Protein AF-A0A8T4TYU9-F1 (afdb_monomer)

Foldseek 3Di:
DVVVVVVVVVVVVVVVVVVVVVVCVVCVVVVVVVVVVVVVVVVVPPDPPPQFWAFEKEFEAPADFQWKKFKDFPNDTQFIWTQDPRMTCVVVNTTGDPPDDDDPQQQTWIWIDTPNDTFDIDGDDINDHDYDYTYPPPDDPDPDEDPLDPPDQLVVYCRNNPDHQDPQCPLVDGPVQALARDHLVLQLVQEAQAPSVFKFKDWQNHRDDDRDDAAKIWIFIDGNNHTFKIFIFTSPDPHGHYSNQWHKYWDHPPDQKKKIFIDDCLVGGPKMKGKIFDNDLPFFKKKKAQDDDDDLVQQDLLQPDPRIDIDGQPQDDDPQWGWHDPRGIIMIIRGSGTIMMTRDPVSVVVNVVVVVVVVVVVVVVVVVVVVVVVVPPPDDDDDDDDDDQPDQDDPPPPPAHRPRDPVNPDDDDDDDDDDDDDDDDD

Nearest PDB structures (foldseek):
  7umg-assembly1_D  TM=4.754E-01  e=5.111E-01  Homo sapiens
  8j6v-assembly10_K  TM=7.092E-01  e=6.144E+00  Saccharomyces cerevisiae
  8j6v-assembly2_B  TM=7.247E-01  e=6.879E+00  Saccharomyces cerevisiae
  7czp-assembly1_J  TM=2.766E-01  e=3.694E+00  Homo sapiens

Solvent-accessible surface area (backbone atoms only — not comparable to full-atom values): 24854 Å² total; per-residue (Å²): 119,74,71,60,56,55,55,54,53,54,52,54,58,51,52,52,53,53,54,52,52,53,50,48,67,64,45,47,62,57,52,51,50,51,52,50,52,54,53,59,59,64,71,63,75,67,77,70,71,79,79,60,60,26,33,49,28,33,46,46,41,82,62,61,77,62,42,50,39,37,34,28,45,95,90,39,80,49,38,60,18,34,27,53,93,49,25,32,25,75,65,54,65,23,52,42,77,68,76,62,85,85,67,76,53,60,70,41,65,33,40,33,25,45,88,91,37,81,59,50,78,45,70,37,58,81,69,40,74,44,81,54,72,45,56,50,69,76,81,65,84,75,79,84,70,79,82,69,62,77,82,62,67,53,73,82,24,55,86,41,45,44,75,52,80,50,46,72,52,70,84,83,54,42,49,90,76,34,48,56,41,40,30,74,66,50,30,47,68,52,32,41,71,62,66,60,91,39,62,45,59,25,52,72,82,35,69,70,90,66,72,79,67,70,43,78,36,46,39,36,36,24,49,78,89,39,69,39,38,37,34,51,38,52,50,76,45,97,63,60,50,51,52,52,54,34,32,41,40,44,47,50,96,84,55,74,54,20,27,34,37,49,45,58,47,57,92,64,28,88,38,31,30,40,40,28,52,46,63,47,80,82,40,57,34,34,28,35,31,66,46,94,76,96,53,76,83,79,55,47,91,65,35,74,40,90,66,34,44,74,41,59,26,79,60,53,72,56,90,74,32,34,24,33,65,69,79,56,30,37,39,40,33,58,33,54,32,40,33,39,31,56,36,49,65,70,46,47,56,51,39,55,49,54,52,54,57,47,53,56,49,53,56,50,52,56,58,51,56,56,56,56,59,70,72,65,80,83,72,93,70,93,73,77,83,78,75,69,53,82,76,83,50,54,90,79,76,80,86,36,43,23,89,70,24,79,82,58,67,78,83,78,89,73,82,89,79,90,80,89,80,90,80,91,79,137

pLDDT: mean 81.59, std 15.89, range [39.69, 98.69]

Sequence (426 aa):
MRKEKTIKMRKINCISRIIRREMINKMMPVVILGIILMSLISTLAAAVPSLDFNQFFGEVKGIDEGTKIIIKGEDKVLGESAVKGGKYGYYPILNIPGESAEGARKGETLTFYANDKQIVLATFNPGEATKLDLVLAAAAPVPYCGDNDCNEDPCSCKTDCGACPTDTDDDGILDVDDNILFIKEKVAEKTKNFEKENIKIKIDNNEKLENNYEGKKEIRIQENEKPIIKFDFDFDKEQKLDLGQINVEKQSSLEQTGYIVVRGIESQANSKTIYLDKLNKESKSVCIKDAPVDSISQMSEKCNGESEIFLNCDGTKKESYVCNDLGSQFEVSGLKNSAAKEVTQEQEKVIEKEQSEQEDKQNKEVMQEEGDTAAQQDLGKSATPKYLCEDGIDNDDDLLIDSSDPGCTNRLKTGDAAIGEDVLME

Mean predicted aligned error: 18.46 Å

Structure (mmCIF, N/CA/C/O backbone):
data_AF-A0A8T4TYU9-F1
#
_entry.id   AF-A0A8T4TYU9-F1
#
loop_
_atom_site.group_PDB
_atom_site.id
_atom_site.type_symbol
_atom_site.label_atom_id
_atom_site.label_alt_id
_atom_site.label_comp_id
_atom_site.label_asym_id
_atom_site.label_entity_id
_atom_site.label_seq_id
_atom_site.pdbx_PDB_ins_code
_atom_site.Cartn_x
_atom_site.Cartn_y
_atom_site.Cartn_z
_atom_site.occupancy
_atom_site.B_iso_or_equiv
_atom_site.auth_seq_id
_atom_site.auth_comp_id
_atom_site.auth_asym_id
_atom_site.auth_atom_id
_atom_site.pdbx_PDB_model_num
ATOM 1 N N . MET A 1 1 ? 42.060 88.298 -77.719 1.00 57.00 1 MET A N 1
ATOM 2 C CA . MET A 1 1 ? 41.745 87.267 -76.698 1.00 57.00 1 MET A CA 1
ATOM 3 C C . MET A 1 1 ? 40.432 86.488 -76.896 1.00 57.00 1 MET A C 1
ATOM 5 O O . MET A 1 1 ? 40.454 85.285 -76.671 1.00 57.00 1 MET A O 1
ATOM 9 N N . ARG A 1 2 ? 39.292 87.069 -77.330 1.00 54.03 2 ARG A N 1
ATOM 10 C CA . ARG A 1 2 ? 38.050 86.272 -77.546 1.00 54.03 2 ARG A CA 1
ATOM 11 C C . ARG A 1 2 ? 38.073 85.354 -78.785 1.00 54.03 2 ARG A C 1
ATOM 13 O O . ARG A 1 2 ? 37.607 84.228 -78.678 1.00 54.03 2 ARG A O 1
ATOM 20 N N . LYS A 1 3 ? 38.668 85.772 -79.914 1.00 56.50 3 LYS A N 1
ATOM 21 C CA . LYS A 1 3 ? 38.752 84.947 -81.146 1.00 56.50 3 LYS A CA 1
ATOM 22 C C . LYS A 1 3 ? 39.671 83.716 -81.020 1.00 56.50 3 LYS A C 1
ATOM 24 O O . LYS A 1 3 ? 39.402 82.687 -81.628 1.00 56.50 3 LYS A O 1
ATOM 29 N N . GLU A 1 4 ? 40.710 83.781 -80.189 1.00 58.38 4 GLU A N 1
ATOM 30 C CA . GLU A 1 4 ? 41.643 82.661 -79.977 1.00 58.38 4 GLU A CA 1
ATOM 31 C C . GLU A 1 4 ? 41.019 81.490 -79.209 1.00 58.38 4 GLU A C 1
ATOM 33 O O . GLU A 1 4 ? 41.256 80.325 -79.540 1.00 58.38 4 GLU A O 1
ATOM 38 N N . LYS A 1 5 ? 40.159 81.779 -78.222 1.00 63.84 5 LYS A N 1
ATOM 39 C CA . LYS A 1 5 ? 39.460 80.733 -77.459 1.00 63.84 5 LYS A CA 1
ATOM 40 C C . LYS A 1 5 ? 38.486 79.944 -78.336 1.00 63.84 5 LYS A C 1
ATOM 42 O O . LYS A 1 5 ? 38.386 78.728 -78.190 1.00 63.84 5 LYS A O 1
ATOM 47 N N . THR A 1 6 ? 37.823 80.595 -79.290 1.00 67.75 6 THR A N 1
ATOM 48 C CA . THR A 1 6 ? 36.856 79.933 -80.181 1.00 67.75 6 THR A CA 1
ATOM 49 C C . THR A 1 6 ? 37.536 78.989 -81.177 1.00 67.75 6 THR A C 1
ATOM 51 O O . THR A 1 6 ? 37.000 77.925 -81.482 1.00 67.75 6 THR A O 1
ATOM 54 N N . ILE A 1 7 ? 38.744 79.328 -81.643 1.00 68.19 7 ILE A N 1
ATOM 55 C CA . ILE A 1 7 ? 39.525 78.476 -82.556 1.00 68.19 7 ILE A CA 1
ATOM 56 C C . ILE A 1 7 ? 40.080 77.248 -81.819 1.00 68.19 7 ILE A C 1
ATOM 58 O O . ILE A 1 7 ? 40.004 76.137 -82.349 1.00 68.19 7 ILE A O 1
ATOM 62 N N . LYS A 1 8 ? 40.555 77.404 -80.573 1.00 70.38 8 LYS A N 1
ATOM 63 C CA . LYS A 1 8 ? 40.984 76.263 -79.740 1.00 70.38 8 LYS A CA 1
ATOM 64 C C . LYS A 1 8 ? 39.837 75.285 -79.464 1.00 70.38 8 LYS A C 1
ATOM 66 O O . LYS A 1 8 ? 40.025 74.081 -79.608 1.00 70.38 8 LYS A O 1
ATOM 71 N N . MET A 1 9 ? 38.638 75.784 -79.161 1.00 69.62 9 MET A N 1
ATOM 72 C CA . MET A 1 9 ? 37.483 74.925 -78.865 1.00 69.62 9 MET A CA 1
ATOM 73 C C . MET A 1 9 ? 36.987 74.144 -80.095 1.00 69.62 9 MET A C 1
ATOM 75 O O . MET A 1 9 ? 36.633 72.971 -79.987 1.00 69.62 9 MET A O 1
ATOM 79 N N . ARG A 1 10 ? 37.036 74.746 -81.293 1.00 71.88 10 ARG A N 1
ATOM 80 C CA . ARG A 1 10 ? 36.692 74.042 -82.543 1.00 71.88 10 ARG A CA 1
ATOM 81 C C . ARG A 1 10 ? 37.707 72.953 -82.906 1.00 71.88 10 ARG A C 1
ATOM 83 O O . ARG A 1 10 ? 37.299 71.902 -83.393 1.00 71.88 10 ARG A O 1
ATOM 90 N N . LYS A 1 11 ? 39.001 73.157 -82.623 1.00 72.12 11 LYS A N 1
ATOM 91 C CA . LYS A 1 11 ? 40.036 72.130 -82.841 1.00 72.12 11 LYS A CA 1
ATOM 92 C C . LYS A 1 11 ? 39.869 70.927 -81.907 1.00 72.12 11 LYS A C 1
ATOM 94 O O . LYS A 1 11 ? 39.950 69.800 -82.380 1.00 72.12 11 LYS A O 1
ATOM 99 N N . ILE A 1 12 ? 39.548 71.149 -80.631 1.00 73.69 12 ILE A N 1
ATOM 100 C CA . ILE A 1 12 ? 39.320 70.060 -79.662 1.00 73.69 12 ILE A CA 1
ATOM 101 C C . ILE A 1 12 ? 38.096 69.219 -80.054 1.00 73.69 12 ILE A C 1
ATOM 103 O O . ILE A 1 12 ? 38.172 67.991 -80.071 1.00 73.69 12 ILE A O 1
ATOM 107 N N . ASN A 1 13 ? 37.000 69.859 -80.473 1.00 72.75 13 ASN A N 1
ATOM 108 C CA . ASN A 1 13 ? 35.804 69.137 -80.919 1.00 72.75 13 ASN A CA 1
ATOM 109 C C . ASN A 1 13 ? 36.021 68.359 -82.228 1.00 72.75 13 ASN A C 1
ATOM 111 O O . ASN A 1 13 ? 35.408 67.310 -82.424 1.00 72.75 13 ASN A O 1
ATOM 115 N N . CYS A 1 14 ? 36.901 68.836 -83.113 1.00 74.06 14 CYS A N 1
ATOM 116 C CA . CYS A 1 14 ? 37.253 68.115 -84.336 1.00 74.06 14 CYS A CA 1
ATOM 117 C C . CYS A 1 14 ? 38.122 66.882 -84.033 1.00 74.06 14 CYS A C 1
ATOM 119 O O . CYS A 1 14 ? 37.814 65.785 -84.492 1.00 74.06 14 CYS A O 1
ATOM 121 N N . ILE A 1 15 ? 39.140 67.036 -83.177 1.00 75.88 15 ILE A N 1
ATOM 122 C CA . ILE A 1 15 ? 40.028 65.936 -82.765 1.00 75.88 15 ILE A CA 1
ATOM 123 C C . ILE A 1 15 ? 39.246 64.864 -81.995 1.00 75.88 15 ILE A C 1
ATOM 125 O O . ILE A 1 15 ? 39.392 63.678 -82.277 1.00 75.88 15 ILE A O 1
ATOM 129 N N . SER A 1 16 ? 38.333 65.264 -81.105 1.00 76.31 16 SER A N 1
ATOM 130 C CA . SER A 1 16 ? 37.459 64.327 -80.389 1.00 76.31 16 SER A CA 1
ATOM 131 C C . SER A 1 16 ? 36.588 63.499 -81.344 1.00 76.31 16 SER A C 1
ATOM 133 O O . SER A 1 16 ? 36.460 62.290 -81.162 1.00 76.31 16 SER A O 1
ATOM 135 N N . ARG A 1 17 ? 36.044 64.102 -82.413 1.00 75.88 17 ARG A N 1
ATOM 136 C CA . ARG A 1 17 ? 35.239 63.373 -83.411 1.00 75.88 17 ARG A CA 1
ATOM 137 C C . ARG A 1 17 ? 36.060 62.395 -84.252 1.00 75.88 17 ARG A C 1
ATOM 139 O O . ARG A 1 17 ? 35.535 61.342 -84.607 1.00 75.88 17 ARG A O 1
ATOM 146 N N . ILE A 1 18 ? 37.319 62.716 -84.547 1.00 76.69 18 ILE A N 1
ATOM 147 C CA . ILE A 1 18 ? 38.221 61.830 -85.298 1.00 76.69 18 ILE A CA 1
ATOM 148 C C . ILE A 1 18 ? 38.610 60.622 -84.437 1.00 76.69 18 ILE A C 1
ATOM 150 O O . ILE A 1 18 ? 38.427 59.488 -84.874 1.00 76.69 18 ILE A O 1
ATOM 154 N N . ILE A 1 19 ? 39.010 60.850 -83.182 1.00 74.62 19 ILE A N 1
ATOM 155 C CA . ILE A 1 19 ? 39.367 59.772 -82.245 1.00 74.62 19 ILE A CA 1
ATOM 156 C C . ILE A 1 19 ? 38.167 58.847 -81.993 1.00 74.62 19 ILE A C 1
ATOM 158 O O . ILE A 1 19 ? 38.311 57.626 -81.981 1.00 74.62 19 ILE A O 1
ATOM 162 N N . ARG A 1 20 ? 36.953 59.402 -81.860 1.00 75.56 20 ARG A N 1
ATOM 163 C CA . ARG A 1 20 ? 35.745 58.591 -81.643 1.00 75.56 20 ARG A CA 1
ATOM 164 C C . ARG A 1 20 ? 35.414 57.703 -82.843 1.00 75.56 20 ARG A C 1
ATOM 166 O O . ARG A 1 20 ? 34.996 56.570 -82.643 1.00 75.56 20 ARG A O 1
ATOM 173 N N . ARG A 1 21 ? 35.621 58.178 -84.078 1.00 75.62 21 ARG A N 1
ATOM 174 C CA . ARG A 1 21 ? 35.419 57.356 -85.287 1.00 75.62 21 ARG A CA 1
ATOM 175 C C . ARG A 1 21 ? 36.451 56.239 -85.406 1.00 75.62 21 ARG A C 1
ATOM 177 O O . ARG A 1 21 ? 36.092 55.139 -85.809 1.00 75.62 21 ARG A O 1
ATOM 184 N N . GLU A 1 22 ? 37.697 56.492 -85.019 1.00 76.88 22 GLU A N 1
ATOM 185 C CA . GLU A 1 22 ? 38.740 55.467 -85.073 1.00 76.88 22 GLU A CA 1
ATOM 186 C C . GLU A 1 22 ? 38.550 54.389 -83.995 1.00 76.88 22 GLU A C 1
ATOM 188 O O . GLU A 1 22 ? 38.683 53.201 -84.289 1.00 76.88 22 GLU A O 1
ATOM 193 N N . MET A 1 23 ? 38.144 54.774 -82.778 1.00 73.69 23 MET A N 1
ATOM 194 C CA . MET A 1 23 ? 37.796 53.804 -81.732 1.00 73.69 23 MET A CA 1
ATOM 195 C C . MET A 1 23 ? 36.572 52.967 -82.111 1.00 73.69 23 MET A C 1
ATOM 197 O O . MET A 1 23 ? 36.589 51.756 -81.915 1.00 73.69 23 MET A O 1
ATOM 201 N N . ILE A 1 24 ? 35.535 53.577 -82.697 1.00 74.06 24 ILE A N 1
ATOM 202 C CA . ILE A 1 24 ? 34.339 52.842 -83.131 1.00 74.06 24 ILE A CA 1
ATOM 203 C C . ILE A 1 24 ? 34.695 51.845 -84.242 1.00 74.06 24 ILE A C 1
ATOM 205 O O . ILE A 1 24 ? 34.298 50.691 -84.146 1.00 74.06 24 ILE A O 1
ATOM 209 N N . ASN A 1 25 ? 35.512 52.219 -85.231 1.00 76.19 25 ASN A N 1
ATOM 210 C CA . ASN A 1 25 ? 35.911 51.291 -86.296 1.00 76.19 25 ASN A CA 1
ATOM 211 C C . ASN A 1 25 ? 36.827 50.151 -85.813 1.00 76.19 25 ASN A C 1
ATOM 213 O O . ASN A 1 25 ? 36.805 49.078 -86.409 1.00 76.19 25 ASN A O 1
ATOM 217 N N . LYS A 1 26 ? 37.603 50.349 -84.738 1.00 78.56 26 LYS A N 1
ATOM 218 C CA . LYS A 1 26 ? 38.442 49.292 -84.141 1.00 78.56 26 LYS A CA 1
ATOM 219 C C . LYS A 1 26 ? 37.687 48.404 -83.143 1.00 78.56 26 LYS A C 1
ATOM 221 O O . LYS A 1 26 ? 37.992 47.220 -83.058 1.00 78.56 26 LYS A O 1
ATOM 226 N N . MET A 1 27 ? 36.690 48.928 -82.424 1.00 73.25 27 MET A N 1
ATOM 227 C CA . MET A 1 27 ? 35.866 48.133 -81.497 1.00 73.25 27 MET A CA 1
ATOM 228 C C . MET A 1 27 ? 34.7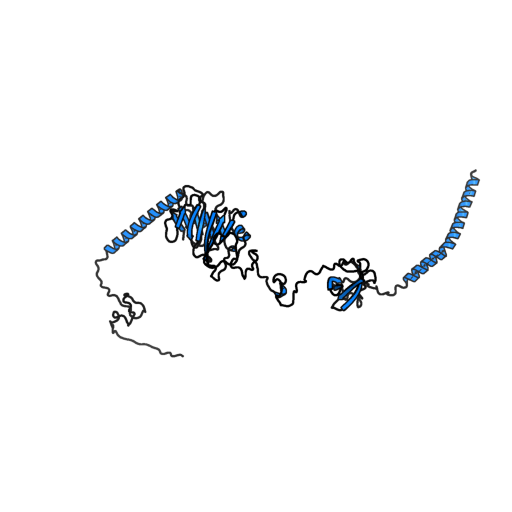12 47.398 -82.181 1.00 73.25 27 MET A C 1
ATOM 230 O O . MET A 1 27 ? 34.332 46.327 -81.717 1.00 73.25 27 MET A O 1
ATOM 234 N N . MET A 1 28 ? 34.152 47.922 -83.276 1.00 77.75 28 MET A N 1
ATOM 235 C CA . MET A 1 28 ? 32.975 47.320 -83.913 1.00 77.75 28 MET A CA 1
ATOM 236 C C . MET A 1 28 ? 33.193 45.868 -84.395 1.00 77.75 28 MET A C 1
ATOM 238 O O . MET A 1 28 ? 32.308 45.056 -84.136 1.00 77.75 28 MET A O 1
ATOM 242 N N . PRO A 1 29 ? 34.341 45.467 -84.986 1.00 79.06 29 PRO A N 1
ATOM 243 C CA . PRO A 1 29 ? 34.569 44.069 -85.355 1.00 79.06 29 PRO A CA 1
ATOM 244 C C . PRO A 1 29 ? 34.645 43.142 -84.135 1.00 79.06 29 PRO A C 1
ATOM 246 O O . PRO A 1 29 ? 34.150 42.024 -84.193 1.00 79.06 29 PRO A O 1
ATOM 249 N N . VAL A 1 30 ? 35.212 43.611 -83.016 1.00 78.81 30 VAL A N 1
ATOM 250 C CA . VAL A 1 30 ? 35.328 42.832 -81.768 1.00 78.81 30 VAL A CA 1
ATOM 251 C C . VAL A 1 30 ? 33.961 42.653 -81.108 1.00 78.81 30 VAL A C 1
ATOM 253 O O . VAL A 1 30 ? 33.628 41.561 -80.657 1.00 78.81 30 VAL A O 1
ATOM 256 N N . VAL A 1 31 ? 33.136 43.702 -81.103 1.00 79.19 31 VAL A N 1
ATOM 257 C CA . VAL A 1 31 ? 31.766 43.640 -80.573 1.00 79.19 31 VAL A CA 1
ATOM 258 C C . VAL A 1 31 ? 30.883 42.750 -81.450 1.00 79.19 31 VAL A C 1
ATOM 260 O O . VAL A 1 31 ? 30.152 41.918 -80.923 1.00 79.19 31 VAL A O 1
ATOM 263 N N . ILE A 1 32 ? 30.983 42.860 -82.778 1.00 82.06 32 ILE A N 1
ATOM 264 C CA . ILE A 1 32 ? 30.234 42.002 -83.708 1.00 82.06 32 ILE A CA 1
ATOM 265 C C . ILE A 1 32 ? 30.681 40.540 -83.577 1.00 82.06 32 ILE A C 1
ATOM 267 O O . ILE A 1 32 ? 29.825 39.663 -83.522 1.00 82.06 32 ILE A O 1
ATOM 271 N N . LEU A 1 33 ? 31.982 40.263 -83.441 1.00 81.31 33 LEU A N 1
ATOM 272 C CA . LEU A 1 33 ? 32.481 38.904 -83.208 1.00 81.31 33 LEU A CA 1
ATOM 273 C C . LEU A 1 33 ? 31.977 38.337 -81.872 1.00 81.31 33 LEU A C 1
ATOM 275 O O . LEU A 1 33 ? 31.586 37.177 -81.819 1.00 81.31 33 LEU A O 1
ATOM 279 N N . GLY A 1 34 ? 31.908 39.158 -80.819 1.00 79.62 34 GLY A N 1
ATOM 280 C CA . GLY A 1 34 ? 31.321 38.769 -79.533 1.00 79.62 34 GLY A CA 1
ATOM 281 C C . GLY A 1 34 ? 29.824 38.452 -79.621 1.00 79.62 34 GLY A C 1
ATOM 282 O O . GLY A 1 34 ? 29.372 37.466 -79.044 1.00 79.62 34 GLY A O 1
ATOM 283 N N . ILE A 1 35 ? 29.055 39.233 -80.387 1.00 77.75 35 ILE A N 1
ATOM 284 C CA . ILE A 1 35 ? 27.617 38.992 -80.604 1.00 77.75 35 ILE A CA 1
ATOM 285 C C . ILE A 1 35 ? 27.392 37.747 -81.477 1.00 77.75 35 ILE A C 1
ATOM 287 O O . ILE A 1 35 ? 26.488 36.958 -81.200 1.00 77.75 35 ILE A O 1
ATOM 291 N N . ILE A 1 36 ? 28.227 37.522 -82.495 1.00 76.69 36 ILE A N 1
ATOM 292 C CA . ILE A 1 36 ? 28.175 36.315 -83.334 1.00 76.69 36 ILE A CA 1
ATOM 293 C C . ILE A 1 36 ? 28.551 35.072 -82.513 1.00 76.69 36 ILE A C 1
ATOM 295 O O . ILE A 1 36 ? 27.875 34.055 -82.614 1.00 76.69 36 ILE A O 1
ATOM 299 N N . LEU A 1 37 ? 29.554 35.157 -81.633 1.00 69.94 37 LEU A N 1
ATOM 300 C CA . LEU A 1 37 ? 29.925 34.055 -80.740 1.00 69.94 37 LEU A CA 1
ATOM 301 C C . LEU A 1 37 ? 28.809 33.746 -79.725 1.00 69.94 37 LEU A C 1
ATOM 303 O O . LEU A 1 37 ? 28.463 32.586 -79.533 1.00 69.94 37 LEU A O 1
ATOM 307 N N . MET A 1 38 ? 28.181 34.771 -79.140 1.00 64.06 38 MET A N 1
ATOM 308 C CA . MET A 1 38 ? 27.026 34.611 -78.241 1.00 64.06 38 MET A CA 1
ATOM 309 C C . MET A 1 38 ? 25.800 34.008 -78.949 1.00 64.06 38 MET A C 1
ATOM 311 O O . MET A 1 38 ? 25.106 33.163 -78.385 1.00 64.06 38 MET A O 1
ATOM 315 N N . SER A 1 39 ? 25.536 34.390 -80.201 1.00 62.22 39 SER A N 1
ATOM 316 C CA . SER A 1 39 ? 24.407 33.844 -80.974 1.00 62.22 39 SER A CA 1
ATOM 317 C C . SER A 1 39 ? 24.671 32.434 -81.522 1.00 62.22 39 SER A C 1
ATOM 319 O O . SER A 1 39 ? 23.740 31.629 -81.583 1.00 62.22 39 SER A O 1
ATOM 321 N N . LEU A 1 40 ? 25.927 32.073 -81.810 1.00 57.50 40 LEU A N 1
ATOM 322 C CA . LEU A 1 40 ? 26.330 30.692 -82.117 1.00 57.50 40 LEU A CA 1
ATOM 323 C C . LEU A 1 40 ? 26.209 29.757 -80.903 1.00 57.50 40 LEU A C 1
ATOM 325 O O . LEU A 1 40 ? 25.847 28.598 -81.071 1.00 57.50 40 LEU A O 1
ATOM 329 N N . ILE A 1 41 ? 26.418 30.253 -79.679 1.00 56.91 41 ILE A N 1
ATOM 330 C CA . ILE A 1 41 ? 26.161 29.471 -78.453 1.00 56.91 41 ILE A CA 1
ATOM 331 C C . ILE A 1 41 ? 24.648 29.269 -78.232 1.00 56.91 41 ILE A C 1
ATOM 333 O O . ILE A 1 41 ? 24.227 28.241 -77.710 1.00 56.91 41 ILE A O 1
ATOM 337 N N . SER A 1 42 ? 23.807 30.199 -78.694 1.00 51.38 42 SER A N 1
ATOM 338 C CA . SER A 1 42 ? 22.352 30.164 -78.467 1.00 51.38 42 SER A CA 1
ATOM 339 C C . SER A 1 42 ? 21.596 29.160 -79.353 1.00 51.38 42 SER A C 1
ATOM 341 O O . SER A 1 42 ? 20.441 28.850 -79.076 1.00 51.38 42 SER A O 1
ATOM 343 N N . THR A 1 43 ? 22.215 28.647 -80.421 1.00 50.00 43 THR A N 1
ATOM 344 C CA . THR A 1 43 ? 21.574 27.715 -81.375 1.00 50.00 43 THR A CA 1
ATOM 345 C C . THR A 1 43 ? 22.005 26.255 -81.202 1.00 50.00 43 THR A C 1
ATOM 347 O O . THR A 1 43 ? 21.501 25.382 -81.901 1.00 50.00 43 THR A O 1
ATOM 350 N N . LEU A 1 44 ? 22.846 25.965 -80.201 1.00 48.06 44 LEU A N 1
ATOM 351 C CA . LEU A 1 44 ? 23.139 24.610 -79.708 1.00 48.06 44 LEU A CA 1
ATOM 352 C C . LEU A 1 44 ? 22.225 24.175 -78.547 1.00 48.06 44 LEU A C 1
ATOM 354 O O . LEU A 1 44 ? 22.444 23.124 -77.958 1.00 48.06 44 LEU A O 1
ATOM 358 N N . ALA A 1 45 ? 21.148 24.914 -78.258 1.00 45.00 45 ALA A N 1
ATOM 359 C CA . ALA A 1 45 ? 20.075 24.472 -77.360 1.00 45.00 45 ALA A CA 1
ATOM 360 C C . ALA A 1 45 ? 19.148 23.422 -78.017 1.00 45.00 45 ALA A C 1
ATOM 362 O O . ALA A 1 45 ? 17.947 23.373 -77.758 1.00 45.00 45 ALA A O 1
ATOM 363 N N . ALA A 1 46 ? 19.694 22.577 -78.893 1.00 45.22 46 ALA A N 1
ATOM 364 C CA . ALA A 1 46 ? 19.070 21.315 -79.244 1.00 45.22 46 ALA A CA 1
ATOM 365 C C . ALA A 1 46 ? 19.345 20.360 -78.081 1.00 45.22 46 ALA A C 1
ATOM 367 O O . ALA A 1 46 ? 20.446 19.831 -77.988 1.00 45.22 46 ALA A O 1
ATOM 368 N N . ALA A 1 47 ? 18.364 20.237 -77.180 1.00 45.44 47 ALA A N 1
ATOM 369 C CA . ALA A 1 47 ? 18.203 19.169 -76.194 1.00 45.44 47 ALA A CA 1
ATOM 370 C C . ALA A 1 47 ? 19.512 18.459 -75.804 1.00 45.44 47 ALA A C 1
ATOM 372 O O . ALA A 1 47 ? 19.702 17.283 -76.106 1.00 45.44 47 ALA A O 1
ATOM 373 N N . VAL A 1 48 ? 20.427 19.167 -75.134 1.00 45.94 48 VAL A N 1
ATOM 374 C CA . VAL A 1 48 ? 21.374 18.453 -74.281 1.00 45.94 48 VAL A CA 1
ATOM 375 C C . VAL A 1 48 ? 20.484 17.937 -73.154 1.00 45.94 48 VAL A C 1
ATOM 377 O O . VAL A 1 48 ? 19.919 18.783 -72.453 1.00 45.94 48 VAL A O 1
ATOM 380 N N . PRO A 1 49 ? 20.234 16.617 -73.031 1.00 54.28 49 PRO A N 1
ATOM 381 C CA . PRO A 1 49 ? 19.485 16.109 -71.891 1.00 54.28 49 PRO A CA 1
ATOM 382 C C . PRO A 1 49 ? 20.147 16.701 -70.652 1.00 54.28 49 PRO A C 1
ATOM 384 O O . PRO A 1 49 ? 21.381 16.685 -70.563 1.00 54.28 49 PRO A O 1
ATOM 387 N N . SER A 1 50 ? 19.360 17.315 -69.764 1.00 53.59 50 SER A N 1
ATOM 388 C CA . SER A 1 50 ? 19.881 17.714 -68.466 1.00 53.59 50 SER A CA 1
ATOM 389 C C . SER A 1 50 ? 20.541 16.467 -67.899 1.00 53.59 50 SER A C 1
ATOM 391 O O . SER A 1 50 ? 19.917 15.418 -67.746 1.00 53.59 50 SER A O 1
ATOM 393 N N . LEU A 1 51 ? 21.862 16.518 -67.758 1.00 56.25 51 LEU A N 1
ATOM 394 C CA . LEU A 1 51 ? 22.576 15.453 -67.091 1.00 56.25 51 LEU A CA 1
ATOM 395 C C . LEU A 1 51 ? 22.192 15.607 -65.626 1.00 56.25 51 LEU A C 1
ATOM 397 O O . LEU A 1 51 ? 22.802 16.390 -64.899 1.00 56.25 51 LEU A O 1
ATOM 401 N N . ASP A 1 52 ? 21.114 14.929 -65.244 1.00 62.38 52 ASP A N 1
ATOM 402 C CA . ASP A 1 52 ? 20.577 14.897 -63.892 1.00 62.38 52 ASP A CA 1
ATOM 403 C C . ASP A 1 52 ? 21.542 14.078 -63.025 1.00 62.38 52 ASP A C 1
ATOM 405 O O . ASP A 1 52 ? 21.320 12.911 -62.698 1.00 62.38 52 ASP A O 1
ATOM 409 N N . PHE A 1 53 ? 22.693 14.676 -62.726 1.00 65.69 53 PHE A N 1
ATOM 410 C CA . PHE A 1 53 ? 23.707 14.083 -61.875 1.00 65.69 53 PHE A CA 1
ATOM 411 C C . PHE A 1 53 ? 23.285 14.251 -60.424 1.00 65.69 53 PHE A C 1
ATOM 413 O O . PHE A 1 53 ? 23.276 15.356 -59.884 1.00 65.69 53 PHE A O 1
ATOM 420 N N . ASN A 1 54 ? 22.966 13.132 -59.786 1.00 72.94 54 ASN A N 1
ATOM 421 C CA . ASN A 1 54 ? 22.749 13.088 -58.352 1.00 72.94 54 ASN A CA 1
ATOM 422 C C . ASN A 1 54 ? 24.073 12.764 -57.678 1.00 72.94 54 ASN A C 1
ATOM 424 O O . ASN A 1 54 ? 24.639 11.688 -57.893 1.00 72.94 54 ASN A O 1
ATOM 428 N N . GLN A 1 55 ? 24.574 13.716 -56.892 1.00 82.25 55 GLN A N 1
ATOM 429 C CA . GLN A 1 55 ? 25.854 13.600 -56.207 1.00 82.25 55 GLN A CA 1
ATOM 430 C C . GLN A 1 55 ? 25.634 13.525 -54.700 1.00 82.25 55 GLN A C 1
ATOM 432 O O . GLN A 1 55 ? 25.076 14.448 -54.112 1.00 82.25 55 GLN A O 1
ATOM 437 N N . PHE A 1 56 ? 26.150 12.471 -54.068 1.00 91.12 56 PHE A N 1
ATOM 438 C CA . PHE A 1 56 ? 26.357 12.447 -52.620 1.00 91.12 56 PHE A CA 1
ATOM 439 C C . PHE A 1 56 ? 27.801 12.805 -52.306 1.00 91.12 56 PHE A C 1
ATOM 441 O O . PHE A 1 56 ? 28.725 12.328 -52.969 1.00 91.12 56 PHE A O 1
ATOM 448 N N . PHE A 1 57 ? 28.004 13.636 -51.291 1.00 94.38 57 PHE A N 1
ATOM 449 C CA . PHE A 1 57 ? 29.334 13.982 -50.801 1.00 94.38 57 PHE A CA 1
ATOM 450 C C . PHE A 1 57 ? 29.282 14.360 -49.322 1.00 94.38 57 PHE A C 1
ATOM 452 O O . PHE A 1 57 ? 28.242 14.761 -48.811 1.00 94.38 57 PHE A O 1
ATOM 459 N N . GLY A 1 58 ? 30.407 14.284 -48.622 1.00 95.00 58 GLY A N 1
ATOM 460 C CA . GLY A 1 58 ? 30.447 14.678 -47.215 1.00 95.00 58 GLY A CA 1
ATOM 461 C C . GLY A 1 58 ? 31.768 14.366 -46.538 1.00 95.00 58 GLY A C 1
ATOM 462 O O . GLY A 1 58 ? 32.723 13.907 -47.174 1.00 95.00 58 GLY A O 1
ATOM 463 N N . GLU A 1 59 ? 31.820 14.649 -45.244 1.00 96.12 59 GLU A N 1
ATOM 464 C CA . GLU A 1 59 ? 32.906 14.252 -44.351 1.00 96.12 59 GLU A CA 1
ATOM 465 C C . GLU A 1 59 ? 32.652 12.849 -43.798 1.00 96.12 59 GLU A C 1
ATOM 467 O O . GLU A 1 59 ? 31.507 12.422 -43.662 1.00 96.12 59 GLU A O 1
ATOM 472 N N . VAL A 1 60 ? 33.722 12.125 -43.476 1.00 94.62 60 VAL A N 1
ATOM 473 C CA . VAL A 1 60 ? 33.641 10.829 -42.801 1.00 94.62 60 VAL A CA 1
ATOM 474 C C . VAL A 1 60 ? 34.389 10.863 -41.471 1.00 94.62 60 VAL A C 1
ATOM 476 O O . VAL A 1 60 ? 35.474 11.439 -41.371 1.00 94.62 60 VAL A O 1
ATOM 479 N N . LYS A 1 61 ? 33.830 10.227 -40.440 1.00 93.31 61 LYS A N 1
ATOM 480 C CA . LYS A 1 61 ? 34.484 10.004 -39.142 1.00 93.31 61 LYS A CA 1
ATOM 481 C C . LYS A 1 61 ? 34.528 8.514 -38.826 1.00 93.31 61 LYS A C 1
ATOM 483 O O . LYS A 1 61 ? 33.537 7.814 -39.010 1.00 93.31 61 LYS A O 1
ATOM 488 N N . GLY A 1 62 ? 35.675 8.045 -38.333 1.00 89.50 62 GLY A N 1
ATOM 489 C CA . GLY A 1 62 ? 35.879 6.633 -37.986 1.00 89.50 62 GLY A CA 1
ATOM 490 C C . GLY A 1 62 ? 36.043 5.697 -39.190 1.00 89.50 62 GLY A C 1
ATOM 491 O O . GLY A 1 62 ? 35.915 4.491 -39.028 1.00 89.50 62 GLY A O 1
ATOM 492 N N . ILE A 1 63 ? 36.304 6.235 -40.386 1.00 92.12 63 ILE A N 1
ATOM 493 C CA . ILE A 1 63 ? 36.555 5.461 -41.608 1.00 92.12 63 ILE A CA 1
ATOM 494 C C . ILE A 1 63 ? 37.956 5.802 -42.113 1.00 92.12 63 ILE A C 1
ATOM 496 O O . ILE A 1 63 ? 38.279 6.981 -42.274 1.00 92.12 63 ILE A O 1
ATOM 500 N N . ASP A 1 64 ? 38.769 4.778 -42.367 1.00 94.44 64 ASP A N 1
ATOM 501 C CA . ASP A 1 64 ? 40.166 4.940 -42.768 1.00 94.44 64 ASP A CA 1
ATOM 502 C C . ASP A 1 64 ? 40.314 5.505 -44.190 1.00 94.44 64 ASP A C 1
ATOM 504 O O . ASP A 1 64 ? 39.490 5.256 -45.078 1.00 94.44 64 ASP A O 1
ATOM 508 N N . GLU A 1 65 ? 41.409 6.235 -44.417 1.00 95.50 65 GLU A N 1
ATOM 509 C CA . GLU A 1 65 ? 41.799 6.753 -45.733 1.00 95.50 65 GLU A CA 1
ATOM 510 C C . GLU A 1 65 ? 41.877 5.617 -46.768 1.00 95.50 65 GLU A C 1
ATOM 512 O O . GLU A 1 65 ? 42.452 4.559 -46.514 1.00 95.50 65 GLU A O 1
ATOM 517 N N . GLY A 1 66 ? 41.308 5.833 -47.955 1.00 94.12 66 GLY A N 1
ATOM 518 C CA . GLY A 1 66 ? 41.265 4.836 -49.027 1.00 94.12 66 GLY A CA 1
ATOM 519 C C . GLY A 1 66 ? 40.125 3.818 -48.922 1.00 94.12 66 GLY A C 1
ATOM 520 O O . GLY A 1 66 ? 39.880 3.109 -49.900 1.00 94.12 66 GLY A O 1
ATOM 521 N N . THR A 1 67 ? 39.384 3.771 -47.808 1.00 95.06 67 THR A N 1
ATOM 522 C CA . THR A 1 67 ? 38.189 2.919 -47.686 1.00 95.06 67 THR A CA 1
ATOM 523 C C . THR A 1 67 ? 37.159 3.290 -48.751 1.00 95.06 67 THR A C 1
ATOM 525 O O . THR A 1 67 ? 36.886 4.472 -48.974 1.00 95.06 67 THR A O 1
ATOM 528 N N . LYS A 1 68 ? 36.564 2.292 -49.412 1.00 95.94 68 LYS A N 1
ATOM 529 C CA . LYS A 1 68 ? 35.483 2.517 -50.376 1.00 95.94 68 LYS A CA 1
ATOM 530 C C . LYS A 1 68 ? 34.148 2.696 -49.656 1.00 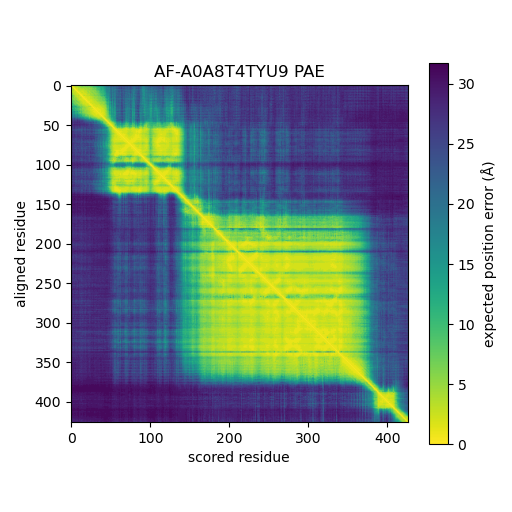95.94 68 LYS A C 1
ATOM 532 O O . LYS A 1 68 ? 33.714 1.806 -48.931 1.00 95.94 68 LYS A O 1
ATOM 537 N N . ILE A 1 69 ? 33.490 3.820 -49.915 1.00 95.19 69 ILE A N 1
ATOM 538 C CA . ILE A 1 69 ? 32.073 4.028 -49.630 1.00 95.19 69 ILE A CA 1
ATOM 539 C C . ILE A 1 69 ? 31.282 3.462 -50.803 1.00 95.19 69 ILE A C 1
ATOM 541 O O . ILE A 1 69 ? 31.453 3.928 -51.930 1.00 95.19 69 ILE A O 1
ATOM 545 N N . ILE A 1 70 ? 30.440 2.466 -50.545 1.00 94.50 70 ILE A N 1
ATOM 546 C CA . ILE A 1 70 ? 29.600 1.798 -51.544 1.00 94.50 70 ILE A CA 1
ATOM 547 C C . ILE A 1 70 ? 28.150 2.202 -51.296 1.00 94.50 70 ILE A C 1
ATOM 549 O O . ILE A 1 70 ? 27.664 2.085 -50.175 1.00 94.50 70 ILE A O 1
ATOM 553 N N . ILE A 1 71 ? 27.451 2.646 -52.336 1.00 93.69 71 ILE A N 1
ATOM 554 C CA . ILE A 1 71 ? 26.014 2.931 -52.277 1.00 93.69 71 ILE A CA 1
ATOM 555 C C . ILE A 1 71 ? 25.264 1.786 -52.944 1.00 93.69 71 ILE A C 1
ATOM 557 O O . ILE A 1 71 ? 25.573 1.438 -54.087 1.00 93.69 71 ILE A O 1
ATOM 561 N N . LYS A 1 72 ? 24.258 1.236 -52.262 1.00 93.50 72 LYS A N 1
ATOM 562 C CA . LYS A 1 72 ? 23.323 0.262 -52.836 1.00 93.50 72 LYS A CA 1
ATOM 563 C C . LYS A 1 72 ? 21.879 0.759 -52.781 1.00 93.50 72 LYS A C 1
ATOM 565 O O . LYS A 1 72 ? 21.499 1.447 -51.836 1.00 93.50 72 LYS A O 1
ATOM 570 N N . GLY A 1 73 ? 21.088 0.372 -53.774 1.00 89.19 73 GLY A N 1
ATOM 571 C CA . GLY A 1 73 ? 19.624 0.430 -53.763 1.00 89.19 73 GLY A CA 1
ATOM 572 C C . GLY A 1 73 ? 19.094 -0.911 -54.263 1.00 89.19 73 GLY A C 1
ATOM 573 O O . GLY A 1 73 ? 19.636 -1.427 -55.239 1.00 89.19 73 GLY A O 1
ATOM 574 N N . GLU A 1 74 ? 18.122 -1.500 -53.558 1.00 87.62 74 GLU A N 1
ATOM 575 C CA . GLU A 1 74 ? 17.604 -2.856 -53.837 1.00 87.62 74 GLU A CA 1
ATOM 576 C C . GLU A 1 74 ? 18.732 -3.892 -54.039 1.00 87.62 74 GLU A C 1
ATOM 578 O O . GLU A 1 74 ? 18.778 -4.616 -55.031 1.00 87.62 74 GLU A O 1
ATOM 583 N N . ASP A 1 75 ? 19.726 -3.879 -53.143 1.00 85.62 75 ASP A N 1
ATOM 584 C CA . ASP A 1 75 ? 20.934 -4.723 -53.178 1.00 85.62 75 ASP A CA 1
ATOM 585 C C . ASP A 1 75 ? 21.876 -4.548 -54.389 1.00 85.62 75 ASP A C 1
ATOM 587 O O . ASP A 1 75 ? 22.972 -5.120 -54.417 1.00 85.62 75 ASP A O 1
ATOM 591 N N . LYS A 1 76 ? 21.540 -3.690 -55.356 1.00 88.94 76 LYS A N 1
ATOM 592 C CA . LYS A 1 76 ? 22.393 -3.353 -56.504 1.00 88.94 76 LYS A CA 1
ATOM 593 C C . LYS A 1 76 ? 23.358 -2.225 -56.146 1.00 88.94 76 LYS A C 1
ATOM 595 O O . LYS A 1 76 ? 22.948 -1.184 -55.641 1.00 88.94 76 LYS A O 1
ATOM 600 N N . VAL A 1 77 ? 24.647 -2.391 -56.454 1.00 92.25 77 VAL A N 1
ATOM 601 C CA . VAL A 1 77 ? 25.649 -1.321 -56.293 1.00 92.25 77 VAL A CA 1
ATOM 602 C C . VAL A 1 77 ? 25.383 -0.218 -57.314 1.00 92.25 77 VAL A C 1
ATOM 604 O O . VAL A 1 77 ? 25.431 -0.454 -58.521 1.00 92.25 77 VAL A O 1
ATOM 607 N N . LEU A 1 78 ? 25.114 0.987 -56.819 1.00 90.56 78 LEU A N 1
ATOM 608 C CA . LEU A 1 78 ? 24.787 2.160 -57.628 1.00 90.56 78 LEU A CA 1
ATOM 609 C C . LEU A 1 78 ? 25.988 3.086 -57.845 1.00 90.56 78 LEU A C 1
ATOM 611 O O . LEU A 1 78 ? 26.031 3.805 -58.838 1.00 90.56 78 LEU A O 1
ATOM 615 N N . GLY A 1 79 ? 26.961 3.071 -56.935 1.00 90.62 79 GLY A N 1
ATOM 616 C CA . GLY A 1 79 ? 28.174 3.875 -57.044 1.00 90.62 79 GLY A CA 1
ATOM 617 C C . GLY A 1 79 ? 29.170 3.585 -55.926 1.00 90.62 79 GLY A C 1
ATOM 618 O O . GLY A 1 79 ? 28.805 3.046 -54.880 1.00 90.62 79 GLY A O 1
ATOM 619 N N . GLU A 1 80 ? 30.429 3.963 -56.146 1.00 94.12 80 GLU A N 1
ATOM 620 C CA . GLU A 1 80 ? 31.489 3.878 -55.141 1.00 94.12 80 GLU A CA 1
ATOM 621 C C . GLU A 1 80 ? 32.390 5.123 -55.134 1.00 94.12 80 GLU A C 1
ATOM 623 O O . GLU A 1 80 ? 32.647 5.732 -56.173 1.00 94.12 80 GLU A O 1
ATOM 628 N N . SER A 1 81 ? 32.878 5.512 -53.955 1.00 94.75 81 SER A N 1
ATOM 629 C CA . SER A 1 81 ? 33.877 6.574 -53.784 1.00 94.75 81 SER A CA 1
ATOM 630 C C . SER A 1 81 ? 34.864 6.187 -52.698 1.00 94.75 81 SER A C 1
ATOM 632 O O . SER A 1 81 ? 34.460 5.789 -51.612 1.00 94.75 81 SER A O 1
ATOM 634 N N . ALA A 1 82 ? 36.159 6.375 -52.944 1.00 94.88 82 ALA A N 1
ATOM 635 C CA . ALA A 1 82 ? 37.162 6.235 -51.895 1.00 94.88 82 ALA A CA 1
ATOM 636 C C . ALA A 1 82 ? 37.112 7.429 -50.927 1.00 94.88 82 ALA A C 1
ATOM 638 O O . ALA A 1 82 ? 36.827 8.559 -51.340 1.00 94.88 82 ALA A O 1
ATOM 639 N N . VAL A 1 83 ? 37.412 7.176 -49.654 1.00 94.69 83 VAL A N 1
ATOM 640 C CA . VAL A 1 83 ? 37.673 8.216 -48.656 1.00 94.69 83 VAL A CA 1
ATOM 641 C C . VAL A 1 83 ? 39.027 8.855 -48.944 1.00 94.69 83 VAL A C 1
ATOM 643 O O . VAL A 1 83 ? 40.032 8.152 -49.068 1.00 94.69 83 VAL A O 1
ATOM 646 N N . LYS A 1 84 ? 39.053 10.186 -49.038 1.00 95.25 84 LYS A N 1
ATOM 647 C CA . LYS A 1 84 ? 40.275 10.971 -49.206 1.00 95.25 84 LYS A CA 1
ATOM 648 C C . LYS A 1 84 ? 40.265 12.236 -48.353 1.00 95.25 84 LYS A C 1
ATOM 650 O O . LYS A 1 84 ? 39.398 13.093 -48.525 1.00 95.25 84 LYS A O 1
ATOM 655 N N . GLY A 1 85 ? 41.235 12.377 -47.456 1.00 94.44 85 GLY A N 1
ATOM 656 C CA . GLY A 1 85 ? 41.337 13.494 -46.516 1.00 94.44 85 GLY A CA 1
ATOM 657 C C . GLY A 1 85 ? 40.116 13.617 -45.602 1.00 94.44 85 GLY A C 1
ATOM 658 O O . GLY A 1 85 ? 39.651 14.731 -45.361 1.00 94.44 85 GLY A O 1
ATOM 659 N N . GLY A 1 86 ? 39.553 12.484 -45.167 1.00 94.06 86 GLY A N 1
ATOM 660 C CA . GLY A 1 86 ? 38.337 12.452 -44.346 1.00 94.06 86 GLY A CA 1
ATOM 661 C C . GLY A 1 86 ? 37.062 12.870 -45.087 1.00 94.06 86 GLY A C 1
ATOM 662 O O . GLY A 1 86 ? 36.098 13.286 -44.453 1.00 94.06 86 GLY A O 1
ATOM 663 N N . LYS A 1 87 ? 37.042 12.794 -46.423 1.00 94.62 87 LYS A N 1
ATOM 664 C CA . LYS A 1 87 ? 35.883 13.135 -47.265 1.00 94.62 87 LYS A CA 1
ATOM 665 C C . LYS A 1 87 ? 35.605 12.056 -48.302 1.00 94.62 87 LYS A C 1
ATOM 667 O O . LYS A 1 87 ? 36.521 11.353 -48.714 1.00 94.62 87 LYS A O 1
ATOM 672 N N . TYR A 1 88 ? 34.368 11.968 -48.779 1.00 94.88 88 TYR A N 1
ATOM 673 C CA . TYR A 1 88 ? 33.967 11.093 -49.889 1.00 94.88 88 TYR A CA 1
ATOM 674 C C . TYR A 1 88 ? 33.075 11.852 -50.884 1.00 94.88 88 TYR A C 1
ATOM 676 O O . TYR A 1 88 ? 32.574 12.937 -50.583 1.00 94.88 88 TYR A O 1
ATOM 684 N N . GLY A 1 89 ? 32.912 11.313 -52.093 1.00 89.69 89 GLY A N 1
ATOM 685 C CA . GLY A 1 89 ? 32.074 11.899 -53.144 1.00 89.69 89 GLY A CA 1
ATOM 686 C C . GLY A 1 89 ? 32.699 13.070 -53.908 1.00 89.69 89 GLY A C 1
ATOM 687 O O . GLY A 1 89 ? 32.063 13.616 -54.810 1.00 89.69 89 GLY A O 1
ATOM 688 N N . TYR A 1 90 ? 33.946 13.439 -53.583 1.00 83.31 90 TYR A N 1
ATOM 689 C CA . TYR A 1 90 ? 34.702 14.505 -54.252 1.00 83.31 90 TYR A CA 1
ATOM 690 C C . TYR A 1 90 ? 35.703 13.987 -55.297 1.00 83.31 90 TYR A C 1
ATOM 692 O O . TYR A 1 90 ? 35.988 14.697 -56.262 1.00 83.31 90 TYR A O 1
ATOM 700 N N . TYR A 1 91 ? 36.276 12.790 -55.106 1.00 78.06 91 TYR A N 1
ATOM 701 C CA . TYR A 1 91 ? 37.276 12.229 -56.022 1.00 78.06 91 TYR A CA 1
ATOM 702 C C . TYR A 1 91 ? 37.425 10.694 -55.873 1.00 78.06 91 TYR A C 1
ATOM 704 O O . TYR A 1 91 ? 38.120 10.249 -54.958 1.00 78.06 91 TYR A O 1
ATOM 712 N N . PRO A 1 92 ? 36.839 9.872 -56.766 1.00 77.69 92 PRO A N 1
ATOM 713 C CA . PRO A 1 92 ? 35.971 10.258 -57.884 1.00 77.69 92 PRO A CA 1
ATOM 714 C C . PRO A 1 92 ? 34.643 10.874 -57.409 1.00 77.69 92 PRO A C 1
ATOM 716 O O . PRO A 1 92 ? 34.226 10.671 -56.270 1.00 77.69 92 PRO A O 1
ATOM 719 N N . ILE A 1 93 ? 33.993 11.657 -58.279 1.00 79.88 93 ILE A N 1
ATOM 720 C CA . ILE A 1 93 ? 32.629 12.146 -58.029 1.00 79.88 93 ILE A CA 1
ATOM 721 C C . ILE A 1 93 ? 31.706 10.931 -57.947 1.00 79.88 93 ILE A C 1
ATOM 723 O O . ILE A 1 93 ? 31.666 10.117 -58.872 1.00 79.88 93 ILE A O 1
ATOM 727 N N . LEU A 1 94 ? 30.969 10.820 -56.845 1.00 82.50 94 LEU A N 1
ATOM 728 C CA . LEU A 1 94 ? 30.023 9.737 -56.621 1.00 82.50 94 LEU A CA 1
ATOM 729 C C . LEU A 1 94 ? 28.716 10.053 -57.339 1.00 82.50 94 LEU A C 1
ATOM 731 O O . LEU A 1 94 ? 27.840 10.721 -56.794 1.00 82.50 94 LEU A O 1
ATOM 735 N N . ASN A 1 95 ? 28.637 9.617 -58.590 1.00 79.44 95 ASN A N 1
ATOM 736 C CA . ASN A 1 95 ? 27.473 9.810 -59.434 1.00 79.44 95 ASN A CA 1
ATOM 737 C C . ASN A 1 95 ? 26.612 8.550 -59.406 1.00 79.44 95 ASN A C 1
ATOM 739 O O . ASN A 1 95 ? 27.078 7.476 -59.790 1.00 79.44 95 ASN A O 1
ATOM 743 N N . ILE A 1 96 ? 25.367 8.687 -58.965 1.00 80.44 96 ILE A N 1
ATOM 744 C CA . ILE A 1 96 ? 24.397 7.601 -59.059 1.00 80.44 96 ILE A CA 1
ATOM 745 C C . ILE A 1 96 ? 23.705 7.738 -60.409 1.00 80.44 96 ILE A C 1
ATOM 747 O O . ILE A 1 96 ? 23.036 8.751 -60.634 1.00 80.44 96 ILE A O 1
ATOM 751 N N . PRO A 1 97 ? 23.834 6.748 -61.310 1.00 74.19 97 PRO A N 1
ATOM 752 C CA . PRO A 1 97 ? 23.129 6.796 -62.575 1.00 74.19 97 PRO A CA 1
ATOM 753 C C . PRO A 1 97 ? 21.629 6.832 -62.280 1.00 74.19 97 PRO A C 1
ATOM 755 O O . PRO A 1 97 ? 21.076 5.889 -61.709 1.00 74.19 97 PRO A O 1
ATOM 758 N N . GLY A 1 98 ? 20.979 7.937 -62.650 1.00 67.12 98 GLY A N 1
ATOM 759 C CA . GLY A 1 98 ? 19.533 7.971 -62.795 1.00 67.12 98 GLY A CA 1
ATOM 760 C C . GLY A 1 98 ? 19.193 7.048 -63.954 1.00 67.12 98 GLY A C 1
ATOM 761 O O . GLY A 1 98 ? 19.421 7.395 -65.111 1.00 67.12 98 GLY A O 1
ATOM 762 N N . GLU A 1 99 ? 18.760 5.824 -63.666 1.00 60.53 99 GLU A N 1
ATOM 763 C CA . GLU A 1 99 ? 18.287 4.938 -64.722 1.00 60.53 99 GLU A CA 1
ATOM 764 C C . GLU A 1 99 ? 16.982 5.529 -65.274 1.00 60.53 99 GLU A C 1
ATOM 766 O O . GLU A 1 99 ? 15.932 5.416 -64.656 1.00 60.53 99 GLU A O 1
ATOM 771 N N . SER A 1 100 ? 17.080 6.142 -66.458 1.00 50.12 100 SER A N 1
ATOM 772 C CA . SER A 1 100 ? 15.969 6.520 -67.339 1.00 50.12 100 SER A CA 1
ATOM 773 C C . SER A 1 100 ? 15.103 7.715 -66.902 1.00 50.12 100 SER A C 1
ATOM 775 O O . SER A 1 100 ? 14.962 8.046 -65.731 1.00 50.12 100 SER A O 1
ATOM 777 N N . ALA A 1 101 ? 14.563 8.393 -67.917 1.00 50.91 101 ALA A N 1
ATOM 778 C CA . ALA A 1 101 ? 13.849 9.663 -67.875 1.00 50.91 101 ALA A CA 1
ATOM 779 C C . ALA A 1 101 ? 12.815 9.786 -66.736 1.00 50.91 101 ALA A C 1
ATOM 781 O O . ALA A 1 101 ? 12.016 8.883 -66.514 1.00 50.91 101 ALA A O 1
ATOM 782 N N . GLU A 1 102 ? 12.824 10.953 -66.084 1.00 51.91 102 GLU A N 1
ATOM 783 C CA . GLU A 1 102 ? 11.776 11.477 -65.196 1.00 51.91 102 GLU A CA 1
ATOM 784 C C . GLU A 1 102 ? 11.433 10.617 -63.959 1.00 51.91 102 GLU A C 1
ATOM 786 O O . GLU A 1 102 ? 10.405 9.955 -63.875 1.00 51.91 102 GLU A O 1
ATOM 791 N N . GLY A 1 103 ? 12.259 10.729 -62.910 1.00 57.22 103 GLY A N 1
ATOM 792 C CA . GLY A 1 103 ? 11.798 10.525 -61.527 1.00 57.22 103 GLY A CA 1
ATOM 793 C C . GLY A 1 103 ? 11.832 9.101 -60.962 1.00 57.22 103 GLY A C 1
ATOM 794 O O . GLY A 1 103 ? 11.385 8.917 -59.831 1.00 57.22 103 GLY A O 1
ATOM 795 N N . ALA A 1 104 ? 12.407 8.127 -61.673 1.00 60.59 104 ALA A N 1
ATOM 796 C CA . ALA A 1 104 ? 12.323 6.701 -61.332 1.00 60.59 104 ALA A CA 1
ATOM 797 C C . ALA A 1 104 ? 12.854 6.287 -59.941 1.00 60.59 104 ALA A C 1
ATOM 799 O O . ALA A 1 104 ? 12.485 5.222 -59.476 1.00 60.59 104 ALA A O 1
ATOM 800 N N . ARG A 1 105 ? 13.663 7.113 -59.256 1.00 67.06 105 ARG A N 1
ATOM 801 C CA . ARG A 1 105 ? 14.199 6.803 -57.912 1.00 67.06 105 ARG A CA 1
ATOM 802 C C . ARG A 1 105 ? 13.811 7.793 -56.815 1.00 67.06 105 ARG A C 1
ATOM 804 O O . ARG A 1 105 ? 14.366 7.758 -55.718 1.00 67.06 105 ARG A O 1
ATOM 811 N N . LYS A 1 106 ? 12.908 8.742 -57.093 1.00 79.69 106 LYS A N 1
ATOM 812 C CA . LYS A 1 106 ? 12.535 9.757 -56.096 1.00 79.69 106 LYS A CA 1
ATOM 813 C C . LYS A 1 106 ? 11.903 9.084 -54.879 1.00 79.69 106 LYS A C 1
ATOM 815 O O . LYS A 1 106 ? 10.855 8.461 -54.999 1.00 79.69 106 LYS A O 1
ATOM 820 N N . GLY A 1 107 ? 12.508 9.272 -53.710 1.00 79.81 107 GLY A N 1
ATOM 821 C CA . GLY A 1 107 ? 12.029 8.667 -52.469 1.00 79.81 107 GLY A CA 1
ATOM 822 C C . GLY A 1 107 ? 12.606 7.281 -52.173 1.00 79.81 107 GLY A C 1
ATOM 823 O O . GLY A 1 107 ? 12.342 6.757 -51.093 1.00 79.81 107 GLY A O 1
ATOM 824 N N . GLU A 1 108 ? 13.410 6.696 -53.067 1.00 85.06 108 GLU A N 1
ATOM 825 C CA . GLU A 1 108 ? 14.096 5.437 -52.771 1.00 85.06 108 GLU A CA 1
ATOM 826 C C . GLU A 1 108 ? 15.078 5.614 -51.615 1.00 85.06 108 GLU A C 1
ATOM 828 O O . GLU A 1 108 ? 15.750 6.642 -51.486 1.00 85.06 108 GLU A O 1
ATOM 833 N N . THR A 1 109 ? 15.169 4.588 -50.774 1.00 89.19 109 THR A N 1
ATOM 834 C CA . THR A 1 109 ? 16.138 4.558 -49.682 1.00 89.19 109 THR A CA 1
ATOM 835 C C . THR A 1 109 ? 17.425 3.914 -50.174 1.00 89.19 109 THR A C 1
ATOM 837 O O . THR A 1 109 ? 17.446 2.754 -50.578 1.00 89.19 109 THR A O 1
ATOM 840 N N . LEU A 1 110 ? 18.507 4.681 -50.134 1.00 92.12 110 LEU A N 1
ATOM 841 C CA . LEU A 1 110 ? 19.848 4.234 -50.466 1.00 92.12 110 LEU A CA 1
ATOM 842 C C . LEU A 1 110 ? 20.596 3.847 -49.202 1.00 92.12 110 LEU A C 1
ATOM 844 O O . LEU A 1 110 ? 20.545 4.556 -48.197 1.00 92.12 110 LEU A O 1
ATOM 848 N N . THR A 1 111 ? 21.338 2.751 -49.283 1.00 93.12 111 THR A N 1
ATOM 849 C CA . THR A 1 111 ? 22.132 2.237 -48.169 1.00 93.12 111 THR A CA 1
ATOM 850 C C . THR A 1 111 ? 23.613 2.440 -48.451 1.00 93.12 111 THR A C 1
ATOM 852 O O . THR A 1 111 ? 24.120 2.026 -49.496 1.00 93.12 111 THR A O 1
ATOM 855 N N . PHE A 1 112 ? 24.312 3.086 -47.520 1.00 94.50 112 PHE A N 1
ATOM 856 C CA . PHE A 1 112 ? 25.742 3.373 -47.611 1.00 94.50 112 PHE A CA 1
ATOM 857 C C . PHE A 1 112 ? 26.524 2.341 -46.809 1.00 94.50 112 PHE A C 1
ATOM 859 O O . PHE A 1 112 ? 26.190 2.081 -45.656 1.00 94.50 112 PHE A O 1
ATOM 866 N N . TYR A 1 113 ? 27.589 1.802 -47.394 1.00 94.31 113 TYR A N 1
ATOM 867 C CA . TYR A 1 113 ? 28.463 0.814 -46.771 1.00 94.31 113 TYR A CA 1
ATOM 868 C C . TYR A 1 113 ? 29.916 1.288 -46.765 1.00 94.31 113 TYR A C 1
ATOM 870 O O . TYR A 1 113 ? 30.364 1.919 -47.722 1.00 94.31 113 TYR A O 1
ATOM 878 N N . ALA A 1 114 ? 30.669 0.917 -45.731 1.00 94.12 114 ALA A N 1
ATOM 879 C CA . ALA A 1 114 ? 32.131 0.948 -45.715 1.00 94.12 114 ALA A CA 1
ATOM 880 C C . ALA A 1 114 ? 32.653 -0.327 -45.052 1.00 94.12 114 ALA A C 1
ATOM 882 O O . ALA A 1 114 ? 32.119 -0.744 -44.026 1.00 94.12 114 ALA A O 1
ATOM 883 N N . ASN A 1 115 ? 33.695 -0.943 -45.621 1.00 90.94 115 ASN A N 1
ATOM 884 C CA . ASN A 1 115 ? 34.233 -2.227 -45.142 1.00 90.94 115 ASN A CA 1
ATOM 885 C C . ASN A 1 115 ? 33.137 -3.299 -44.975 1.00 90.94 115 ASN A C 1
ATOM 887 O O . ASN A 1 115 ? 33.067 -3.962 -43.943 1.00 90.94 115 ASN A O 1
ATOM 891 N N . ASP A 1 116 ? 32.231 -3.386 -45.956 1.00 88.50 116 ASP A N 1
ATOM 892 C CA . ASP A 1 116 ? 31.064 -4.284 -45.973 1.00 88.50 116 ASP A CA 1
ATOM 893 C C . ASP A 1 116 ? 30.059 -4.100 -44.817 1.00 88.50 116 ASP A C 1
ATOM 895 O O . ASP A 1 116 ? 29.103 -4.863 -44.696 1.00 88.50 116 ASP A O 1
ATOM 899 N N . LYS A 1 117 ? 30.207 -3.048 -44.002 1.00 87.88 117 LYS A N 1
ATOM 900 C CA . LYS A 1 117 ? 29.264 -2.679 -42.939 1.00 87.88 117 LYS A CA 1
ATOM 901 C C . LYS A 1 117 ? 28.367 -1.539 -43.387 1.00 87.88 117 LYS A C 1
ATOM 903 O O . LYS A 1 117 ? 28.852 -0.544 -43.925 1.00 87.88 117 LYS A O 1
ATOM 908 N N . GLN A 1 118 ? 27.069 -1.673 -43.141 1.00 91.81 118 GLN A N 1
ATOM 909 C CA . GLN A 1 118 ? 26.099 -0.604 -43.359 1.00 91.81 118 GLN A CA 1
ATOM 910 C C . GLN A 1 118 ? 26.366 0.556 -42.390 1.00 91.81 118 GLN A C 1
ATOM 912 O O . GLN A 1 118 ? 26.559 0.341 -41.197 1.00 91.81 118 GLN A O 1
ATOM 917 N N . ILE A 1 119 ? 26.378 1.782 -42.913 1.00 90.62 119 ILE A N 1
ATOM 918 C CA . ILE A 1 119 ? 26.612 3.014 -42.153 1.00 90.62 119 ILE A CA 1
ATOM 919 C C . ILE A 1 119 ? 25.304 3.774 -41.939 1.00 90.62 119 ILE A C 1
ATOM 921 O O . ILE A 1 119 ? 24.977 4.133 -40.814 1.00 90.62 119 ILE A O 1
ATOM 925 N N . VAL A 1 120 ? 24.576 4.071 -43.019 1.00 90.69 120 VAL A N 1
ATOM 926 C CA . VAL A 1 120 ? 23.401 4.955 -42.978 1.00 90.69 120 VAL A CA 1
ATOM 927 C C . VAL A 1 120 ? 22.445 4.672 -44.137 1.00 90.69 120 VAL A C 1
ATOM 929 O O . VAL A 1 120 ? 22.865 4.211 -45.203 1.00 90.69 120 VAL A O 1
ATOM 932 N N . LEU A 1 121 ? 21.165 4.973 -43.912 1.00 90.19 121 LEU A N 1
ATOM 933 C CA . LEU A 1 121 ? 20.095 5.003 -44.908 1.00 90.19 121 LEU A CA 1
ATOM 934 C C . LEU A 1 121 ? 19.802 6.465 -45.274 1.00 90.19 121 LEU A C 1
ATOM 936 O O . LEU A 1 121 ? 19.624 7.292 -44.380 1.00 90.19 121 LEU A O 1
ATOM 940 N N . ALA A 1 122 ? 19.740 6.798 -46.563 1.00 87.81 122 ALA A N 1
ATOM 941 C CA . ALA A 1 122 ? 19.388 8.143 -47.022 1.00 87.81 122 ALA A CA 1
ATOM 942 C C . ALA A 1 122 ? 18.385 8.094 -48.175 1.00 87.81 122 ALA A C 1
ATOM 944 O O . ALA A 1 122 ? 18.499 7.268 -49.076 1.00 87.81 122 ALA A O 1
ATOM 945 N N . THR A 1 123 ? 17.413 9.002 -48.165 1.00 86.31 123 THR A N 1
ATOM 946 C CA . THR A 1 123 ? 16.417 9.110 -49.234 1.00 86.31 123 THR A CA 1
ATOM 947 C C . THR A 1 123 ? 16.993 9.836 -50.448 1.00 86.31 123 THR A C 1
ATOM 949 O O . THR A 1 123 ? 17.590 10.906 -50.323 1.00 86.31 123 THR A O 1
ATOM 952 N N . PHE A 1 124 ? 16.791 9.271 -51.635 1.00 83.25 124 PHE A N 1
ATOM 953 C CA . PHE A 1 124 ? 17.237 9.848 -52.895 1.00 83.25 124 PHE A CA 1
ATOM 954 C C . PHE A 1 124 ? 16.279 10.931 -53.405 1.00 83.25 124 PHE A C 1
ATOM 956 O O . PHE A 1 124 ? 15.104 10.667 -53.675 1.00 83.25 124 PHE A O 1
ATOM 963 N N . ASN A 1 125 ? 16.807 12.141 -53.603 1.00 81.12 125 ASN A N 1
ATOM 964 C CA . ASN A 1 125 ? 16.100 13.257 -54.227 1.00 81.12 125 ASN A CA 1
ATOM 965 C C . ASN A 1 125 ? 16.771 13.611 -55.567 1.00 81.12 125 ASN A C 1
ATOM 967 O O . ASN A 1 125 ? 17.905 14.087 -55.559 1.00 81.12 125 ASN A O 1
ATOM 971 N N . PRO A 1 126 ? 16.104 13.372 -56.714 1.00 77.88 126 PRO A N 1
ATOM 972 C CA . PRO A 1 126 ? 16.672 13.649 -58.029 1.00 77.88 126 PRO A CA 1
ATOM 973 C C . PRO A 1 126 ? 16.967 15.140 -58.258 1.00 77.88 126 PRO A C 1
ATOM 975 O O . PRO A 1 126 ? 16.152 15.990 -57.909 1.00 77.88 126 PRO A O 1
ATOM 978 N N . GLY A 1 127 ? 18.077 15.441 -58.935 1.00 76.50 127 GLY A N 1
ATOM 979 C CA . GLY A 1 127 ? 18.494 16.777 -59.362 1.00 76.50 127 GLY A CA 1
ATOM 980 C C . GLY A 1 127 ? 19.291 17.576 -58.327 1.00 76.50 127 GLY A C 1
ATOM 981 O O . GLY A 1 127 ? 19.681 18.705 -58.624 1.00 76.50 127 GLY A O 1
ATOM 982 N N . GLU A 1 128 ? 19.560 17.025 -57.139 1.00 76.81 128 GLU A N 1
ATOM 983 C CA . GLU A 1 128 ? 20.222 17.749 -56.049 1.00 76.81 128 GLU A CA 1
ATOM 984 C C . GLU A 1 128 ? 21.542 17.094 -55.628 1.00 76.81 128 GLU A C 1
ATOM 986 O O . GLU A 1 128 ? 21.667 15.876 -55.486 1.00 76.81 128 GLU A O 1
ATOM 991 N N . ALA A 1 129 ? 22.553 17.931 -55.382 1.00 85.12 129 ALA A N 1
ATOM 992 C CA . ALA A 1 129 ? 23.768 17.493 -54.716 1.00 85.12 129 ALA A CA 1
ATOM 993 C C . ALA A 1 129 ? 23.498 17.446 -53.204 1.00 85.12 129 ALA A C 1
ATOM 995 O O . ALA A 1 129 ? 23.248 18.475 -52.576 1.00 85.12 129 ALA A O 1
ATOM 996 N N . THR A 1 130 ? 23.538 16.251 -52.621 1.00 90.19 130 THR A N 1
ATOM 997 C CA . THR A 1 130 ? 23.203 16.020 -51.214 1.00 90.19 130 THR A CA 1
ATOM 998 C C . THR A 1 130 ? 24.475 15.901 -50.385 1.00 90.19 130 THR A C 1
ATOM 1000 O O . THR A 1 130 ? 25.278 14.983 -50.576 1.00 90.19 130 THR A O 1
ATOM 1003 N N . LYS A 1 131 ? 24.651 16.821 -49.428 1.00 92.69 131 LYS A N 1
ATOM 1004 C CA . LYS A 1 131 ? 25.693 16.688 -48.408 1.00 92.69 131 LYS A CA 1
ATOM 1005 C C . LYS A 1 131 ? 25.231 15.690 -47.339 1.00 92.69 131 LYS A C 1
ATOM 1007 O O . LYS A 1 131 ? 24.235 15.944 -46.670 1.00 92.69 131 LYS A O 1
ATOM 1012 N N . LEU A 1 132 ? 25.970 14.601 -47.148 1.00 93.69 132 LEU A N 1
ATOM 1013 C CA . LEU A 1 132 ? 25.689 13.555 -46.163 1.00 93.69 132 LEU A CA 1
ATOM 1014 C C . LEU A 1 132 ? 26.983 13.187 -45.431 1.00 93.69 132 LEU A C 1
ATOM 1016 O O . LEU A 1 132 ? 27.839 12.516 -45.997 1.00 93.69 132 LEU A O 1
ATOM 1020 N N . ASP A 1 133 ? 27.141 13.628 -44.185 1.00 94.62 133 ASP A N 1
ATOM 1021 C CA . ASP A 1 133 ? 28.318 13.297 -43.377 1.00 94.62 133 ASP A CA 1
ATOM 1022 C C . ASP A 1 133 ? 28.157 11.883 -42.775 1.00 94.62 133 ASP A C 1
ATOM 1024 O O . ASP A 1 133 ? 27.115 11.560 -42.206 1.00 94.62 133 ASP A O 1
ATOM 1028 N N . LEU A 1 134 ? 29.172 11.026 -42.923 1.00 93.12 134 LEU A N 1
ATOM 1029 C CA . LEU A 1 134 ? 29.141 9.620 -42.501 1.00 93.12 134 LEU A CA 1
ATOM 1030 C C . LEU A 1 134 ? 29.928 9.429 -41.205 1.00 93.12 134 LEU A C 1
ATOM 1032 O O . LEU A 1 134 ? 31.064 9.884 -41.071 1.00 93.12 134 LEU A O 1
ATOM 1036 N N . VAL A 1 135 ? 29.361 8.694 -40.257 1.00 89.56 135 VAL A N 1
ATOM 1037 C CA . VAL A 1 135 ? 30.063 8.292 -39.036 1.00 89.56 135 VAL A CA 1
ATOM 1038 C C . VAL A 1 135 ? 29.970 6.782 -38.940 1.00 89.56 135 VAL A C 1
ATOM 1040 O O . VAL A 1 135 ? 28.873 6.247 -38.799 1.00 89.56 135 VAL A O 1
ATOM 1043 N N . LEU A 1 136 ? 31.106 6.088 -39.018 1.00 84.62 136 LEU A N 1
ATOM 1044 C CA . LEU A 1 136 ? 31.141 4.673 -38.668 1.00 84.62 136 LEU A CA 1
ATOM 1045 C C . LEU A 1 136 ? 31.037 4.607 -37.148 1.00 84.62 136 LEU A C 1
ATOM 1047 O O . LEU A 1 136 ? 32.029 4.801 -36.442 1.00 84.62 136 LEU A O 1
ATOM 1051 N N . ALA A 1 137 ? 29.816 4.427 -36.643 1.00 68.12 137 ALA A N 1
ATOM 1052 C CA . ALA A 1 137 ? 29.614 4.138 -35.236 1.00 68.12 137 ALA A CA 1
ATOM 1053 C C . ALA A 1 137 ? 30.494 2.927 -34.902 1.00 68.12 137 ALA A C 1
ATOM 1055 O O . ALA A 1 137 ? 30.404 1.891 -35.569 1.00 68.12 137 ALA A O 1
ATOM 1056 N N . ALA A 1 138 ? 31.395 3.080 -33.924 1.00 58.94 138 ALA A N 1
ATOM 1057 C CA . ALA A 1 138 ? 32.079 1.938 -33.333 1.00 58.94 138 ALA A CA 1
ATOM 1058 C C . ALA A 1 138 ? 30.986 0.922 -33.015 1.00 58.94 138 ALA A C 1
ATOM 1060 O O . ALA A 1 138 ? 30.024 1.312 -32.362 1.00 58.94 138 ALA A O 1
ATOM 1061 N N . ALA A 1 139 ? 31.083 -0.281 -33.588 1.00 48.22 139 ALA A N 1
ATOM 1062 C CA . ALA A 1 139 ? 30.006 -1.259 -33.599 1.00 48.22 139 ALA A CA 1
ATOM 1063 C C . ALA A 1 139 ? 29.414 -1.409 -32.192 1.00 48.22 139 ALA A C 1
ATOM 1065 O O . ALA A 1 139 ? 29.964 -2.120 -31.354 1.00 48.22 139 ALA A O 1
ATOM 1066 N N . ALA A 1 140 ? 28.311 -0.707 -31.938 1.00 53.31 140 ALA A N 1
ATOM 1067 C CA . ALA A 1 140 ? 27.388 -1.120 -30.913 1.00 53.31 140 ALA A CA 1
ATOM 1068 C C . ALA A 1 140 ? 26.819 -2.448 -31.430 1.00 53.31 140 ALA A C 1
ATOM 1070 O O . ALA A 1 140 ? 26.554 -2.539 -32.638 1.00 53.31 140 ALA A O 1
ATOM 1071 N N . PRO A 1 141 ? 26.722 -3.489 -30.588 1.00 49.31 141 PRO A N 1
ATOM 1072 C CA . PRO A 1 141 ? 26.052 -4.721 -30.979 1.00 49.31 141 PRO A CA 1
ATOM 1073 C C . PRO A 1 141 ? 24.695 -4.332 -31.562 1.00 49.31 141 PRO A C 1
ATOM 1075 O O . PRO A 1 141 ? 23.937 -3.591 -30.940 1.00 49.31 141 PRO A O 1
ATOM 1078 N N . VAL A 1 142 ? 24.464 -4.708 -32.819 1.00 50.00 142 VAL A N 1
ATOM 1079 C CA . VAL A 1 142 ? 23.179 -4.476 -33.469 1.00 50.00 142 VAL A CA 1
ATOM 1080 C C . VAL A 1 142 ? 22.245 -5.497 -32.826 1.00 50.00 142 VAL A C 1
ATOM 1082 O O . VAL A 1 142 ? 22.520 -6.687 -32.993 1.00 50.00 142 VAL A O 1
ATOM 1085 N N . PRO A 1 143 ? 21.220 -5.087 -32.061 1.00 51.78 143 PRO A N 1
ATOM 1086 C CA . PRO A 1 143 ? 20.279 -6.042 -31.505 1.00 51.78 143 PRO A CA 1
ATOM 1087 C C . PRO A 1 143 ? 19.563 -6.694 -32.689 1.00 51.78 143 PRO A C 1
ATOM 1089 O O . PRO A 1 143 ? 19.001 -6.002 -33.546 1.00 51.78 143 PRO A O 1
ATOM 1092 N N . TYR A 1 144 ? 19.699 -8.014 -32.804 1.00 57.88 144 TYR A N 1
ATOM 1093 C CA . TYR A 1 144 ? 18.987 -8.799 -33.802 1.00 57.88 144 TYR A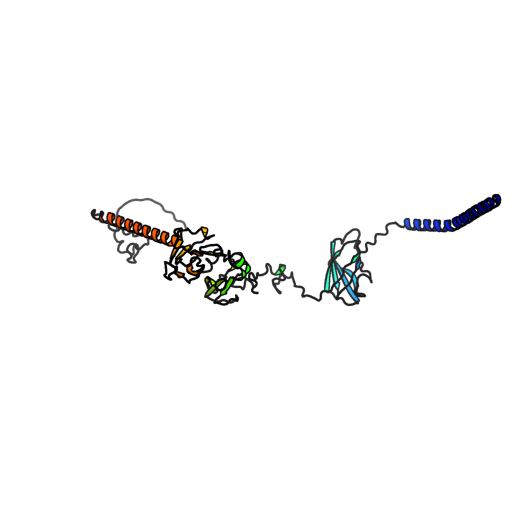 CA 1
ATOM 1094 C C . TYR A 1 144 ? 17.497 -8.693 -33.489 1.00 57.88 144 TYR A C 1
ATOM 1096 O O . TYR A 1 144 ? 17.048 -9.097 -32.426 1.00 57.88 144 TYR A O 1
ATOM 1104 N N . CYS A 1 145 ? 16.760 -8.089 -34.415 1.00 56.06 145 CYS A N 1
ATOM 1105 C CA . CYS A 1 145 ? 15.313 -8.023 -34.389 1.00 56.06 145 CYS A CA 1
ATOM 1106 C C . CYS A 1 145 ? 14.771 -8.466 -35.747 1.00 56.06 145 CYS A C 1
ATOM 1108 O O . CYS A 1 145 ? 15.092 -7.840 -36.760 1.00 56.06 145 CYS A O 1
ATOM 1110 N N . GLY A 1 146 ? 13.945 -9.506 -35.769 1.00 60.62 146 GLY A N 1
ATOM 1111 C CA . GLY A 1 146 ? 13.180 -10.022 -36.902 1.00 60.62 146 GLY A CA 1
ATOM 1112 C C . GLY A 1 146 ? 13.411 -11.502 -37.225 1.00 60.62 146 GLY A C 1
ATOM 1113 O O . GLY A 1 146 ? 13.068 -11.913 -38.336 1.00 60.62 146 GLY A O 1
ATOM 1114 N N . ASP A 1 147 ? 14.033 -12.286 -36.341 1.00 70.50 147 ASP A N 1
ATOM 1115 C CA . ASP A 1 147 ? 14.319 -13.713 -36.563 1.00 70.50 147 ASP A CA 1
ATOM 1116 C C . ASP A 1 147 ? 13.316 -14.669 -35.887 1.00 70.50 147 ASP A C 1
ATOM 1118 O O . ASP A 1 147 ? 13.407 -15.878 -36.107 1.00 70.50 147 ASP A O 1
ATOM 1122 N N . ASN A 1 148 ? 12.309 -14.145 -35.172 1.00 64.75 148 ASN A N 1
ATOM 1123 C CA . ASN A 1 148 ? 11.364 -14.892 -34.328 1.00 64.75 148 ASN A CA 1
ATOM 1124 C C . ASN A 1 148 ? 12.003 -15.684 -33.169 1.00 64.75 148 ASN A C 1
ATOM 1126 O O . ASN A 1 148 ? 11.323 -16.536 -32.590 1.00 64.75 148 ASN A O 1
ATOM 1130 N N . ASP A 1 149 ? 13.257 -15.415 -32.804 1.00 63.97 149 ASP A N 1
ATOM 1131 C CA . ASP A 1 149 ? 13.912 -16.036 -31.654 1.00 63.97 149 ASP A CA 1
ATOM 1132 C C . ASP A 1 149 ? 14.139 -14.991 -30.542 1.00 63.97 149 ASP A C 1
ATOM 1134 O O . ASP A 1 149 ? 14.624 -13.891 -30.773 1.00 63.97 149 ASP A O 1
ATOM 1138 N N . CYS A 1 150 ? 13.804 -15.333 -29.292 1.00 63.28 150 CYS A N 1
ATOM 1139 C CA . CYS A 1 150 ? 14.093 -14.491 -28.118 1.00 63.28 150 CYS A CA 1
ATOM 1140 C C . CYS A 1 150 ? 15.423 -14.880 -27.490 1.00 63.28 150 CYS A C 1
ATOM 1142 O O . CYS A 1 150 ? 15.483 -15.579 -26.477 1.00 63.28 150 CYS A O 1
ATOM 1144 N N . ASN A 1 151 ? 16.499 -14.490 -28.150 1.00 64.00 151 ASN A N 1
ATOM 1145 C CA . ASN A 1 151 ? 17.864 -14.917 -27.863 1.00 64.00 151 ASN A CA 1
ATOM 1146 C C . ASN A 1 151 ? 18.732 -13.804 -27.227 1.00 64.00 151 ASN A C 1
ATOM 1148 O O . ASN A 1 151 ? 19.785 -14.127 -26.677 1.00 64.00 151 ASN A O 1
ATOM 1152 N N . GLU A 1 152 ? 18.269 -12.546 -27.181 1.00 59.75 152 GLU A N 1
ATOM 1153 C CA . GLU A 1 152 ? 18.836 -11.454 -26.363 1.00 59.75 152 GLU A CA 1
ATOM 1154 C C . GLU A 1 152 ? 17.738 -10.686 -25.599 1.00 59.75 152 GLU A C 1
ATOM 1156 O O . GLU A 1 152 ? 16.559 -10.979 -25.783 1.00 59.75 152 GLU A O 1
ATOM 1161 N N . ASP A 1 153 ? 18.140 -9.765 -24.702 1.00 62.75 153 ASP A N 1
ATOM 1162 C CA . ASP A 1 153 ? 17.284 -8.998 -23.774 1.00 62.75 153 ASP A CA 1
ATOM 1163 C C . ASP A 1 153 ? 15.855 -8.809 -24.329 1.00 62.75 153 ASP A C 1
ATOM 1165 O O . ASP A 1 153 ? 15.686 -8.075 -25.314 1.00 62.75 153 ASP A O 1
ATOM 1169 N N . PRO A 1 154 ? 14.836 -9.465 -23.734 1.00 61.47 154 PRO A N 1
ATOM 1170 C CA . PRO A 1 154 ? 13.482 -9.526 -24.285 1.00 61.47 154 PRO A CA 1
ATOM 1171 C C . PRO A 1 154 ? 12.843 -8.140 -24.456 1.00 61.47 154 PRO A C 1
ATOM 1173 O O . PRO A 1 154 ? 11.876 -7.994 -25.205 1.00 61.47 154 PRO A O 1
ATOM 1176 N N . CYS A 1 155 ? 13.400 -7.100 -23.824 1.00 66.44 155 CYS A N 1
ATOM 1177 C CA . CYS A 1 155 ? 12.953 -5.718 -23.958 1.00 66.44 155 CYS A CA 1
ATOM 1178 C C . CYS A 1 155 ? 13.538 -4.974 -25.167 1.00 66.44 155 CYS A C 1
ATOM 1180 O O . CYS A 1 155 ? 12.980 -3.960 -25.597 1.00 66.44 155 CYS A O 1
ATOM 1182 N N . SER A 1 156 ? 14.641 -5.460 -25.736 1.00 66.75 156 SER A N 1
ATOM 1183 C CA . SER A 1 156 ? 15.293 -4.843 -26.895 1.00 66.75 156 SER A CA 1
ATOM 1184 C C . SER A 1 156 ? 14.564 -5.137 -28.209 1.00 66.75 156 SER A C 1
ATOM 1186 O O . SER A 1 156 ? 14.690 -4.357 -29.158 1.00 66.75 156 SER A O 1
ATOM 1188 N N . CYS A 1 157 ? 13.740 -6.196 -28.245 1.00 66.19 157 CYS A N 1
ATOM 1189 C CA . CYS A 1 157 ? 13.082 -6.640 -29.463 1.00 66.19 157 CYS A CA 1
ATOM 1190 C C . CYS A 1 157 ? 11.595 -7.002 -29.344 1.00 66.19 157 CYS A C 1
ATOM 1192 O O . CYS A 1 157 ? 11.182 -8.160 -29.299 1.00 66.19 157 CYS A O 1
ATOM 1194 N N . LYS A 1 158 ? 10.748 -5.973 -29.410 1.00 65.31 158 LYS A N 1
ATOM 1195 C CA . LYS A 1 158 ? 9.284 -6.104 -29.310 1.00 65.31 158 LYS A CA 1
ATOM 1196 C C . LYS A 1 158 ? 8.630 -6.900 -30.451 1.00 65.31 158 LYS A C 1
ATOM 1198 O O . LYS A 1 158 ? 7.504 -7.368 -30.306 1.00 65.31 158 LYS A O 1
ATOM 1203 N N . THR A 1 159 ? 9.295 -7.000 -31.603 1.00 65.88 159 THR A N 1
ATOM 1204 C CA . THR A 1 159 ? 8.739 -7.663 -32.793 1.00 65.88 159 THR A CA 1
ATOM 1205 C C . THR A 1 159 ? 8.796 -9.185 -32.673 1.00 65.88 159 THR A C 1
ATOM 1207 O O . THR A 1 159 ? 7.841 -9.837 -33.086 1.00 65.88 159 THR A O 1
ATOM 1210 N N . ASP A 1 160 ? 9.852 -9.731 -32.062 1.00 68.25 160 ASP A N 1
ATOM 1211 C CA . ASP A 1 160 ? 10.037 -11.182 -31.913 1.00 68.25 160 ASP A CA 1
ATOM 1212 C C . ASP A 1 160 ? 9.562 -11.694 -30.547 1.00 68.25 160 ASP A C 1
ATOM 1214 O O . ASP A 1 160 ? 8.982 -12.774 -30.467 1.00 68.25 160 ASP A O 1
ATOM 1218 N N . CYS A 1 161 ? 9.725 -10.897 -29.480 1.00 66.62 161 CYS A N 1
ATOM 1219 C CA . CYS A 1 161 ? 9.431 -11.323 -28.103 1.00 66.62 161 CYS A CA 1
ATOM 1220 C C . CYS A 1 161 ? 8.052 -10.944 -27.566 1.00 66.62 161 CYS A C 1
ATOM 1222 O O . CYS A 1 161 ? 7.716 -11.263 -26.426 1.00 66.62 161 CYS A O 1
ATOM 1224 N N . GLY A 1 162 ? 7.215 -10.306 -28.384 1.00 71.88 162 GLY A N 1
ATOM 1225 C CA . GLY A 1 162 ? 5.889 -9.870 -27.961 1.00 71.88 162 GLY A CA 1
ATOM 1226 C C . GLY A 1 162 ? 5.943 -8.710 -26.960 1.00 71.88 162 GLY A C 1
ATOM 1227 O O . GLY A 1 162 ? 6.787 -7.818 -27.054 1.00 71.88 162 GLY A O 1
ATOM 1228 N N . ALA A 1 163 ? 4.976 -8.657 -26.038 1.00 70.44 163 ALA A N 1
ATOM 1229 C CA . ALA A 1 163 ? 4.996 -7.658 -24.975 1.00 70.44 163 ALA A CA 1
ATOM 1230 C C . ALA A 1 163 ? 6.149 -7.975 -24.019 1.00 70.44 163 ALA A C 1
ATOM 1232 O O . ALA A 1 163 ? 6.221 -9.089 -23.507 1.00 70.44 163 ALA A O 1
ATOM 1233 N N . CYS A 1 164 ? 7.023 -6.994 -23.786 1.00 68.94 164 CYS A N 1
ATOM 1234 C CA . CYS A 1 164 ? 8.085 -7.118 -22.801 1.00 68.94 164 CYS A CA 1
ATOM 1235 C C . CYS A 1 164 ? 7.477 -7.566 -21.465 1.00 68.94 164 CYS A C 1
ATOM 1237 O O . CYS A 1 164 ? 6.468 -6.969 -21.062 1.00 68.94 164 CYS A O 1
ATOM 1239 N N . PRO A 1 165 ? 8.049 -8.580 -20.793 1.00 71.25 165 PRO A N 1
ATOM 1240 C CA . PRO A 1 165 ? 7.675 -8.848 -19.418 1.00 71.25 165 PRO A CA 1
ATOM 1241 C C . PRO A 1 165 ? 7.880 -7.550 -18.634 1.00 71.25 165 PRO A C 1
ATOM 1243 O O . PRO A 1 165 ? 8.899 -6.873 -18.780 1.00 71.25 165 PRO A O 1
ATOM 1246 N N . THR A 1 166 ? 6.842 -7.138 -17.922 1.00 79.94 166 THR A N 1
ATOM 1247 C CA . THR A 1 166 ? 6.885 -5.938 -17.100 1.00 79.94 166 THR A CA 1
ATOM 1248 C C . THR A 1 166 ? 7.646 -6.266 -15.826 1.00 79.94 166 THR A C 1
ATOM 1250 O O . THR A 1 166 ? 7.515 -7.362 -15.298 1.00 79.94 166 THR A O 1
ATOM 1253 N N . ASP A 1 167 ? 8.483 -5.342 -15.385 1.00 78.19 167 ASP A N 1
ATOM 1254 C CA . ASP A 1 167 ? 8.947 -5.240 -14.006 1.00 78.19 167 ASP A CA 1
ATOM 1255 C C . ASP A 1 167 ? 8.137 -4.064 -13.464 1.00 78.19 167 ASP A C 1
ATOM 1257 O O . ASP A 1 167 ? 8.396 -2.909 -13.806 1.00 78.19 167 ASP A O 1
ATOM 1261 N N . THR A 1 168 ? 6.992 -4.360 -12.846 1.00 80.69 168 THR A N 1
ATOM 1262 C CA . THR A 1 168 ? 6.043 -3.317 -12.455 1.00 80.69 168 THR A CA 1
ATOM 1263 C C . THR A 1 168 ? 6.629 -2.475 -11.332 1.00 80.69 168 THR A C 1
ATOM 1265 O O . THR A 1 168 ? 6.336 -1.279 -11.304 1.00 80.69 168 THR A O 1
ATOM 1268 N N . ASP A 1 169 ? 7.431 -3.060 -10.442 1.00 73.56 169 ASP A N 1
ATOM 1269 C CA . ASP A 1 169 ? 7.910 -2.418 -9.220 1.00 73.56 169 ASP A CA 1
ATOM 1270 C C . ASP A 1 169 ? 9.350 -1.884 -9.275 1.00 73.56 169 ASP A C 1
ATOM 1272 O O . ASP A 1 169 ? 9.773 -1.201 -8.332 1.00 73.56 169 ASP A O 1
ATOM 1276 N N . ASP A 1 170 ? 10.018 -2.077 -10.417 1.00 73.44 170 ASP A N 1
ATOM 1277 C CA . ASP A 1 170 ? 11.391 -1.676 -10.733 1.00 73.44 170 ASP A CA 1
ATOM 1278 C C . ASP A 1 170 ? 12.412 -2.218 -9.707 1.00 73.44 170 ASP A C 1
ATOM 1280 O O . ASP A 1 170 ? 13.449 -1.586 -9.447 1.00 73.44 170 ASP A O 1
ATOM 1284 N N . ASP A 1 171 ? 12.144 -3.374 -9.088 1.00 75.56 171 ASP A N 1
ATOM 1285 C CA . ASP A 1 171 ? 13.080 -4.027 -8.165 1.00 75.56 171 ASP A CA 1
ATOM 1286 C C . ASP A 1 171 ? 14.191 -4.821 -8.885 1.00 75.56 171 ASP A C 1
ATOM 1288 O O . ASP A 1 171 ? 15.186 -5.229 -8.266 1.00 75.56 171 ASP A O 1
ATOM 1292 N N . GLY A 1 172 ? 14.089 -4.930 -10.214 1.00 79.19 172 GLY A N 1
ATOM 1293 C CA . GLY A 1 172 ? 15.025 -5.621 -11.091 1.00 79.19 172 GLY A CA 1
ATOM 1294 C C . GLY A 1 172 ? 14.620 -7.057 -11.418 1.00 79.19 172 GLY A C 1
ATOM 1295 O O . GLY A 1 172 ? 15.428 -7.775 -12.024 1.00 79.19 172 GLY A O 1
ATOM 1296 N N . ILE A 1 173 ? 13.423 -7.492 -11.022 1.00 77.50 173 ILE A N 1
ATOM 1297 C CA . ILE A 1 173 ? 12.864 -8.813 -11.304 1.00 77.50 173 ILE A CA 1
ATOM 1298 C C . ILE A 1 173 ? 11.539 -8.660 -12.046 1.00 77.50 173 ILE A C 1
ATOM 1300 O O . ILE A 1 173 ? 10.717 -7.793 -11.797 1.00 77.50 173 ILE A O 1
ATOM 1304 N N . LEU A 1 174 ? 11.343 -9.517 -13.043 1.00 81.38 174 LEU A N 1
ATOM 1305 C CA . LEU A 1 174 ? 10.162 -9.446 -13.890 1.00 81.38 174 LEU A CA 1
ATOM 1306 C C . LEU A 1 174 ? 8.926 -9.926 -13.126 1.00 81.38 174 LEU A C 1
ATOM 1308 O O . LEU A 1 174 ? 8.974 -10.966 -12.474 1.00 81.38 174 LEU A O 1
ATOM 1312 N N . ASP A 1 175 ? 7.782 -9.282 -13.349 1.00 81.62 175 ASP A N 1
ATOM 1313 C CA . ASP A 1 175 ? 6.477 -9.599 -12.753 1.00 81.62 175 ASP A CA 1
ATOM 1314 C C . ASP A 1 175 ? 6.066 -11.062 -12.916 1.00 81.62 175 ASP A C 1
ATOM 1316 O O . ASP A 1 175 ? 5.184 -11.531 -12.208 1.00 81.62 175 ASP A O 1
ATOM 1320 N N . VAL A 1 176 ? 6.610 -11.786 -13.898 1.00 81.88 176 VAL A N 1
ATOM 1321 C CA . VAL A 1 176 ? 6.339 -13.219 -14.090 1.00 81.88 176 VAL A CA 1
ATOM 1322 C C . VAL A 1 176 ? 7.001 -14.068 -13.007 1.00 81.88 176 VAL A C 1
ATOM 1324 O O . VAL A 1 176 ? 6.369 -15.007 -12.521 1.00 81.88 176 VAL A O 1
ATOM 1327 N N . ASP A 1 177 ? 8.198 -13.672 -12.584 1.00 82.69 177 ASP A N 1
ATOM 1328 C CA . ASP A 1 177 ? 9.030 -14.332 -11.579 1.00 82.69 177 ASP A CA 1
ATOM 1329 C C . ASP A 1 177 ? 8.922 -13.655 -10.201 1.00 82.69 177 ASP A C 1
ATOM 1331 O O . ASP A 1 177 ? 9.391 -14.211 -9.209 1.00 82.69 177 ASP A O 1
ATOM 1335 N N . ASP A 1 178 ? 8.278 -12.485 -10.125 1.00 83.62 178 ASP A N 1
ATOM 1336 C CA . ASP A 1 178 ? 8.059 -11.762 -8.880 1.00 83.62 178 ASP A CA 1
ATOM 1337 C C . ASP A 1 178 ? 6.779 -12.216 -8.157 1.00 83.62 178 ASP A C 1
ATOM 1339 O O . ASP A 1 178 ? 5.701 -12.364 -8.748 1.00 83.62 178 ASP A O 1
ATOM 1343 N N . ASN A 1 179 ? 6.895 -12.451 -6.853 1.00 85.38 179 ASN A N 1
ATOM 1344 C CA . ASN A 1 179 ? 5.774 -12.774 -5.969 1.00 85.38 179 ASN A CA 1
ATOM 1345 C C . ASN A 1 179 ? 5.131 -11.521 -5.361 1.00 85.38 179 ASN A C 1
ATOM 1347 O O . ASN A 1 179 ? 4.078 -11.605 -4.716 1.00 85.38 179 ASN A O 1
ATOM 1351 N N . ILE A 1 180 ? 5.754 -10.366 -5.563 1.00 87.50 180 ILE A N 1
ATOM 1352 C CA . ILE A 1 180 ? 5.264 -9.054 -5.178 1.00 87.50 180 ILE A CA 1
ATOM 1353 C C . ILE A 1 180 ? 4.867 -8.323 -6.466 1.00 87.50 180 ILE A C 1
ATOM 1355 O O . ILE A 1 180 ? 5.430 -8.523 -7.526 1.00 87.50 180 ILE A O 1
ATOM 1359 N N . LEU A 1 181 ? 3.791 -7.549 -6.419 1.00 84.31 181 LEU A N 1
ATOM 1360 C CA . LEU A 1 181 ? 3.450 -6.593 -7.466 1.00 84.31 181 LEU A CA 1
ATOM 1361 C C . LEU A 1 181 ? 3.308 -5.256 -6.757 1.00 84.31 181 LEU A C 1
ATOM 1363 O O . LEU A 1 181 ? 2.310 -4.980 -6.079 1.00 84.31 181 LEU A O 1
ATOM 1367 N N . PHE A 1 182 ? 4.348 -4.441 -6.826 1.00 76.94 182 PHE A N 1
ATOM 1368 C CA . PHE A 1 182 ? 4.413 -3.183 -6.102 1.00 76.94 182 PHE A CA 1
ATOM 1369 C C . PHE A 1 182 ? 4.625 -2.025 -7.070 1.00 76.94 182 PHE A C 1
ATOM 1371 O O . PHE A 1 182 ? 5.040 -2.195 -8.189 1.00 76.94 182 PHE A O 1
ATOM 1378 N N . ILE A 1 183 ? 4.244 -0.814 -6.689 1.00 66.12 183 ILE A N 1
ATOM 1379 C CA . ILE A 1 183 ? 4.908 0.396 -7.176 1.00 66.12 183 ILE A CA 1
ATOM 1380 C C . ILE A 1 183 ? 4.831 1.317 -5.982 1.00 66.12 183 ILE A C 1
ATOM 1382 O O . ILE A 1 183 ? 3.733 1.749 -5.604 1.00 66.12 183 ILE A O 1
ATOM 1386 N N . LYS A 1 184 ? 5.972 1.621 -5.365 1.00 68.69 184 LYS A N 1
ATOM 1387 C CA . LYS A 1 184 ? 6.025 2.524 -4.205 1.00 68.69 184 LYS A CA 1
ATOM 1388 C C . LYS A 1 184 ? 5.282 3.829 -4.463 1.00 68.69 184 LYS A C 1
ATOM 1390 O O . LYS A 1 184 ? 4.554 4.328 -3.604 1.00 68.69 184 LYS A O 1
ATOM 1395 N N . GLU A 1 185 ? 5.427 4.333 -5.678 1.00 72.06 185 GLU A N 1
ATOM 1396 C CA . GLU A 1 185 ? 4.816 5.567 -6.153 1.00 72.06 185 GLU A CA 1
ATOM 1397 C C . GLU A 1 185 ? 3.284 5.457 -6.196 1.00 72.06 185 GLU A C 1
ATOM 1399 O O . GLU A 1 185 ? 2.601 6.366 -5.722 1.00 72.06 185 GLU A O 1
ATOM 1404 N N . LYS A 1 186 ? 2.717 4.315 -6.618 1.00 74.00 186 LYS A N 1
ATOM 1405 C CA . LYS A 1 186 ? 1.255 4.120 -6.675 1.00 74.00 186 LYS A CA 1
ATOM 1406 C C . LYS A 1 186 ? 0.603 4.074 -5.297 1.00 74.00 186 LYS A C 1
ATOM 1408 O O . LYS A 1 186 ? -0.478 4.641 -5.131 1.00 74.00 186 LYS A O 1
ATOM 1413 N N . VAL A 1 187 ? 1.225 3.422 -4.310 1.00 76.00 187 VAL A N 1
ATOM 1414 C CA . VAL A 1 187 ? 0.677 3.391 -2.939 1.00 76.00 187 VAL A CA 1
ATOM 1415 C C . VAL A 1 187 ? 0.631 4.809 -2.377 1.00 76.00 187 VAL A C 1
ATOM 1417 O O . VAL A 1 187 ? -0.422 5.258 -1.928 1.00 76.00 187 VAL A O 1
ATOM 1420 N N . ALA A 1 188 ? 1.735 5.551 -2.497 1.00 75.12 188 ALA A N 1
ATOM 1421 C CA . ALA A 1 188 ? 1.822 6.933 -2.034 1.00 75.12 188 ALA A CA 1
ATOM 1422 C C . ALA A 1 188 ? 0.855 7.884 -2.772 1.00 75.12 188 ALA A C 1
ATOM 1424 O O . ALA A 1 188 ? 0.373 8.860 -2.194 1.00 75.12 188 ALA A O 1
ATOM 1425 N N . GLU A 1 189 ? 0.550 7.638 -4.047 1.00 79.25 189 GLU A N 1
ATOM 1426 C CA . GLU A 1 189 ? -0.451 8.397 -4.808 1.00 79.25 189 GLU A CA 1
ATOM 1427 C C . GLU A 1 189 ? -1.889 8.118 -4.377 1.00 79.25 189 GLU A C 1
ATOM 1429 O O . GLU A 1 189 ? -2.705 9.041 -4.340 1.00 79.25 189 GLU A O 1
ATOM 1434 N N . LYS A 1 190 ? -2.202 6.863 -4.047 1.00 81.88 190 LYS A N 1
ATOM 1435 C CA . LYS A 1 190 ? -3.545 6.446 -3.624 1.00 81.88 190 LYS A CA 1
ATOM 1436 C C . LYS A 1 190 ? -3.832 6.769 -2.163 1.00 81.88 190 LYS A C 1
ATOM 1438 O O . LYS A 1 190 ? -5.004 6.848 -1.789 1.00 81.88 190 LYS A O 1
ATOM 1443 N N . THR A 1 191 ? -2.797 6.960 -1.348 1.00 82.81 191 THR A N 1
ATOM 1444 C CA . THR A 1 191 ? -2.951 7.322 0.058 1.00 82.81 191 THR A CA 1
ATOM 1445 C C . THR A 1 191 ? -3.333 8.794 0.232 1.00 82.81 191 THR A C 1
ATOM 1447 O O . THR A 1 191 ? -2.645 9.684 -0.271 1.00 82.81 191 THR A O 1
ATOM 1450 N N . LYS A 1 192 ? -4.413 9.076 0.970 1.00 88.75 192 LYS A N 1
ATOM 1451 C CA . LYS A 1 192 ? -4.862 10.449 1.267 1.00 88.75 192 LYS A CA 1
ATOM 1452 C C . LYS A 1 192 ? -4.423 10.885 2.663 1.00 88.75 192 LYS A C 1
ATOM 1454 O O . LYS A 1 192 ? -4.616 10.141 3.619 1.00 88.75 192 LYS A O 1
ATOM 1459 N N . ASN A 1 193 ? -3.930 12.123 2.765 1.00 88.88 193 ASN A N 1
ATOM 1460 C CA . ASN A 1 193 ? -3.472 12.765 4.008 1.00 88.88 193 ASN A CA 1
ATOM 1461 C C . ASN A 1 193 ? -2.232 12.121 4.661 1.00 88.88 193 ASN A C 1
ATOM 1463 O O . ASN A 1 193 ? -2.057 12.230 5.870 1.00 88.88 193 ASN A O 1
ATOM 1467 N N . PHE A 1 194 ? -1.365 11.491 3.862 1.00 85.31 194 PHE A N 1
ATOM 1468 C CA . PHE A 1 194 ? -0.070 10.971 4.309 1.00 85.31 194 PHE A CA 1
ATOM 1469 C C . PHE A 1 194 ? 1.082 11.864 3.855 1.00 85.31 194 PHE A C 1
ATOM 1471 O O . PHE A 1 194 ? 1.048 12.455 2.768 1.00 85.31 194 PHE A O 1
ATOM 1478 N N . GLU A 1 195 ? 2.144 11.901 4.652 1.00 83.50 195 GLU A N 1
ATOM 1479 C CA . GLU A 1 195 ? 3.431 12.434 4.213 1.00 83.50 195 GLU A CA 1
ATOM 1480 C C . GLU A 1 195 ? 4.108 11.382 3.324 1.00 83.50 195 GLU A C 1
ATOM 1482 O O . GLU A 1 195 ? 4.730 10.445 3.817 1.00 83.50 195 GLU A O 1
ATOM 1487 N N . LYS A 1 196 ? 3.954 11.507 1.997 1.00 77.88 196 LYS A N 1
ATOM 1488 C CA . LYS A 1 196 ? 4.371 10.484 1.013 1.00 77.88 196 LYS A CA 1
ATOM 1489 C C . LYS A 1 196 ? 5.804 9.968 1.199 1.00 77.88 196 LYS A C 1
ATOM 1491 O O . LYS A 1 196 ? 6.054 8.784 0.997 1.00 77.88 196 LYS A O 1
ATOM 1496 N N . GLU A 1 197 ? 6.732 10.837 1.595 1.00 80.69 197 GLU A N 1
ATOM 1497 C CA . GLU A 1 197 ? 8.148 10.492 1.796 1.00 80.69 197 GLU A CA 1
ATOM 1498 C C . GLU A 1 197 ? 8.385 9.552 2.993 1.00 80.69 197 GLU A C 1
ATOM 1500 O O . GLU A 1 197 ? 9.437 8.921 3.086 1.00 80.69 197 GLU A O 1
ATOM 1505 N N . ASN A 1 198 ? 7.392 9.402 3.872 1.00 88.31 198 ASN A N 1
ATOM 1506 C CA . ASN A 1 198 ? 7.517 8.710 5.151 1.00 88.31 198 ASN A CA 1
ATOM 1507 C C . ASN A 1 198 ? 6.832 7.339 5.185 1.00 88.31 198 ASN A C 1
ATOM 1509 O O . ASN A 1 198 ? 6.882 6.673 6.224 1.00 88.31 198 ASN A O 1
ATOM 1513 N N . ILE A 1 199 ? 6.221 6.901 4.076 1.00 90.88 199 ILE A N 1
ATOM 1514 C CA . ILE A 1 199 ? 5.606 5.574 3.976 1.00 90.88 199 ILE A CA 1
ATOM 1515 C C . ILE A 1 199 ? 6.685 4.514 3.729 1.00 90.88 199 ILE A C 1
ATOM 1517 O O . ILE A 1 199 ? 7.451 4.579 2.762 1.00 90.88 199 ILE A O 1
ATOM 1521 N N . LYS A 1 200 ? 6.708 3.501 4.595 1.00 91.75 200 LYS A N 1
ATOM 1522 C CA . LYS A 1 200 ? 7.577 2.326 4.505 1.00 91.75 200 LYS A CA 1
ATOM 1523 C C . LYS A 1 200 ? 6.754 1.049 4.538 1.00 91.75 200 LYS A C 1
ATOM 1525 O O . LYS A 1 200 ? 5.788 0.949 5.292 1.00 91.75 200 LYS A O 1
ATOM 1530 N N . ILE A 1 201 ? 7.179 0.060 3.763 1.00 92.69 201 ILE A N 1
ATOM 1531 C CA . ILE A 1 201 ? 6.617 -1.289 3.780 1.00 92.69 201 ILE A CA 1
ATOM 1532 C C . ILE A 1 201 ? 7.715 -2.233 4.255 1.00 92.69 201 ILE A C 1
ATOM 1534 O O . ILE A 1 201 ? 8.868 -2.095 3.850 1.00 92.69 201 ILE A O 1
ATOM 1538 N N . LYS A 1 202 ? 7.365 -3.137 5.168 1.00 94.25 202 LYS A N 1
ATOM 1539 C CA . LYS A 1 202 ? 8.258 -4.160 5.706 1.00 94.25 202 LYS A CA 1
ATOM 1540 C C . LYS A 1 202 ? 7.621 -5.533 5.556 1.00 94.25 202 LYS A C 1
ATOM 1542 O O . LYS A 1 202 ? 6.431 -5.680 5.837 1.00 94.25 202 LYS A O 1
ATOM 1547 N N . ILE A 1 203 ? 8.430 -6.522 5.196 1.00 94.62 203 ILE A N 1
ATOM 1548 C CA . ILE A 1 203 ? 8.056 -7.941 5.159 1.00 94.62 203 ILE A CA 1
ATOM 1549 C C . ILE A 1 203 ? 8.957 -8.666 6.160 1.00 94.62 203 ILE A C 1
ATOM 1551 O O . ILE A 1 203 ? 10.180 -8.599 6.051 1.00 94.62 203 ILE A O 1
ATOM 1555 N N . ASP A 1 204 ? 8.381 -9.269 7.203 1.00 94.31 204 ASP A N 1
ATOM 1556 C CA . ASP A 1 204 ? 9.125 -9.896 8.315 1.00 94.31 204 ASP A CA 1
ATOM 1557 C C . ASP A 1 204 ? 10.178 -8.966 8.971 1.00 94.31 204 ASP A C 1
ATOM 1559 O O . ASP A 1 204 ? 11.223 -9.393 9.463 1.00 94.31 204 ASP A O 1
ATOM 1563 N N . ASN A 1 205 ? 9.878 -7.664 9.044 1.00 92.44 205 ASN A N 1
ATOM 1564 C CA . ASN A 1 205 ? 10.773 -6.582 9.498 1.00 92.44 205 ASN A CA 1
ATOM 1565 C C . ASN A 1 205 ? 11.933 -6.222 8.547 1.00 92.44 205 ASN A C 1
ATOM 1567 O O . ASN A 1 205 ? 12.729 -5.350 8.903 1.00 92.44 205 ASN A O 1
ATOM 1571 N N . ASN A 1 206 ? 12.026 -6.818 7.356 1.00 91.81 206 ASN A N 1
ATOM 1572 C CA . ASN A 1 206 ? 12.950 -6.371 6.314 1.00 91.81 206 ASN A CA 1
ATOM 1573 C C . ASN A 1 206 ? 12.329 -5.205 5.526 1.00 91.81 206 ASN A C 1
ATOM 1575 O O . ASN A 1 206 ? 11.178 -5.291 5.110 1.00 91.81 206 ASN A O 1
ATOM 1579 N N . GLU A 1 207 ? 13.074 -4.108 5.354 1.00 88.38 207 GLU A N 1
ATOM 1580 C CA . GLU A 1 207 ? 12.672 -2.970 4.505 1.00 88.38 207 GLU A CA 1
ATOM 1581 C C . GLU A 1 207 ? 12.988 -3.205 3.025 1.00 88.38 207 GLU A C 1
ATOM 1583 O O . GLU A 1 207 ? 12.421 -2.536 2.164 1.00 88.38 207 GLU A O 1
ATOM 1588 N N . LYS A 1 208 ? 13.912 -4.123 2.725 1.00 86.62 208 LYS A N 1
ATOM 1589 C CA . LYS A 1 208 ? 14.179 -4.551 1.358 1.00 86.62 208 LYS A CA 1
ATOM 1590 C C . LYS A 1 208 ? 13.127 -5.576 0.982 1.00 86.62 208 LYS A C 1
ATOM 1592 O O . LYS A 1 208 ? 13.014 -6.596 1.659 1.00 86.62 208 LYS A O 1
ATOM 1597 N N . LEU A 1 209 ? 12.373 -5.261 -0.062 1.00 84.12 209 LEU A N 1
ATOM 1598 C CA . LEU A 1 209 ? 11.499 -6.208 -0.730 1.00 84.12 209 LEU A CA 1
ATOM 1599 C C . LEU A 1 209 ? 12.427 -7.095 -1.568 1.00 84.12 209 LEU A C 1
ATOM 1601 O O . LEU A 1 209 ? 13.170 -6.589 -2.399 1.00 84.12 209 LEU A O 1
ATOM 1605 N N . GLU A 1 210 ? 12.522 -8.369 -1.200 1.00 79.94 210 GLU A N 1
ATOM 1606 C CA . GLU A 1 210 ? 13.335 -9.384 -1.879 1.00 79.94 210 GLU A CA 1
ATOM 1607 C C . GLU A 1 210 ? 12.389 -10.467 -2.425 1.00 79.94 210 GLU A C 1
ATOM 1609 O O . GLU A 1 210 ? 11.374 -10.768 -1.810 1.00 79.94 210 GLU A O 1
ATOM 1614 N N . ASN A 1 211 ? 12.714 -11.117 -3.536 1.00 67.25 211 ASN A N 1
ATOM 1615 C CA . ASN A 1 211 ? 11.699 -11.822 -4.344 1.00 67.25 211 ASN A CA 1
ATOM 1616 C C . ASN A 1 211 ? 11.443 -13.276 -3.925 1.00 67.25 211 ASN A C 1
ATOM 1618 O O . ASN A 1 211 ? 10.651 -13.986 -4.539 1.00 67.25 211 ASN A O 1
ATOM 1622 N N . ASN A 1 212 ? 12.075 -13.725 -2.842 1.00 79.88 212 ASN A N 1
ATOM 1623 C CA . ASN A 1 212 ? 12.036 -15.120 -2.403 1.00 79.88 212 ASN A CA 1
ATOM 1624 C C . ASN A 1 212 ? 11.477 -15.250 -0.987 1.00 79.88 212 ASN A C 1
ATOM 1626 O O . ASN A 1 212 ? 12.064 -15.908 -0.124 1.00 79.88 212 ASN A O 1
ATOM 1630 N N . TYR A 1 213 ? 10.358 -14.584 -0.716 1.00 90.25 213 TYR A N 1
ATOM 1631 C CA . TYR A 1 213 ? 9.601 -14.901 0.484 1.00 90.25 213 TYR A CA 1
ATOM 1632 C C . TYR A 1 213 ? 8.897 -16.242 0.294 1.00 90.25 213 TYR A C 1
ATOM 1634 O O . TYR A 1 213 ? 8.216 -16.456 -0.698 1.00 90.25 213 TYR A O 1
ATOM 1642 N N . GLU A 1 214 ? 9.058 -17.129 1.269 1.00 93.69 214 GLU A N 1
ATOM 1643 C CA . GLU A 1 214 ? 8.355 -18.410 1.340 1.00 93.69 214 GLU A CA 1
ATOM 1644 C C . GLU A 1 214 ? 7.524 -18.464 2.623 1.00 93.69 214 GLU A C 1
ATOM 1646 O O . GLU A 1 214 ? 7.910 -17.916 3.669 1.00 93.69 214 GLU A O 1
ATOM 1651 N N . GLY A 1 215 ? 6.391 -19.147 2.556 1.00 95.12 215 GLY A N 1
ATOM 1652 C CA . GLY A 1 215 ? 5.460 -19.320 3.657 1.00 95.12 215 GLY A CA 1
ATOM 1653 C C . GLY A 1 215 ? 4.784 -18.039 4.121 1.00 95.12 215 GLY A C 1
ATOM 1654 O O . GLY A 1 215 ? 4.705 -17.016 3.437 1.00 95.12 215 GLY A O 1
ATOM 1655 N N . LYS A 1 216 ? 4.263 -18.113 5.344 1.00 96.12 216 LYS A N 1
ATOM 1656 C CA . LYS A 1 216 ? 3.495 -17.034 5.954 1.00 96.12 216 LYS A CA 1
ATOM 1657 C C . LYS A 1 216 ? 4.412 -15.951 6.529 1.00 96.12 216 LYS A C 1
ATOM 1659 O O . LYS A 1 216 ? 5.204 -16.223 7.432 1.00 96.12 216 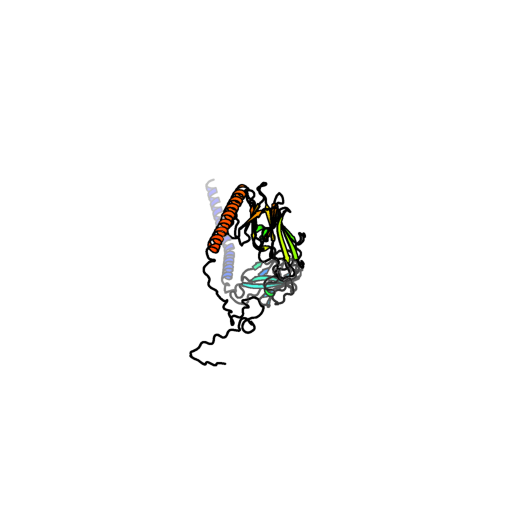LYS A O 1
ATOM 1664 N N . LYS A 1 217 ? 4.259 -14.724 6.036 1.00 96.50 217 LYS A N 1
ATOM 1665 C CA . LYS A 1 217 ? 5.041 -13.532 6.384 1.00 96.50 217 LYS A CA 1
ATOM 1666 C C . LYS A 1 217 ? 4.165 -12.418 6.920 1.00 96.50 217 LYS A C 1
ATOM 1668 O O . LYS A 1 217 ? 3.041 -12.230 6.458 1.00 96.50 217 LYS A O 1
ATOM 1673 N N . GLU A 1 218 ? 4.699 -11.643 7.857 1.00 96.94 218 GLU A N 1
ATOM 1674 C CA . GLU A 1 218 ? 4.031 -10.430 8.324 1.00 96.94 218 GLU A CA 1
ATOM 1675 C C . GLU A 1 218 ? 4.346 -9.264 7.381 1.00 96.94 218 GLU A C 1
ATOM 1677 O O . GLU A 1 218 ? 5.505 -8.876 7.220 1.00 96.94 218 GLU A O 1
ATOM 1682 N N . ILE A 1 219 ? 3.304 -8.665 6.815 1.00 96.31 219 ILE A N 1
ATOM 1683 C CA . ILE A 1 219 ? 3.366 -7.434 6.034 1.00 96.31 219 ILE A CA 1
ATOM 1684 C C . ILE A 1 219 ? 3.001 -6.262 6.944 1.00 96.31 219 ILE A C 1
ATOM 1686 O O . ILE A 1 219 ? 1.945 -6.251 7.587 1.00 96.31 219 ILE A O 1
ATOM 1690 N N . ARG A 1 220 ? 3.864 -5.246 6.992 1.00 96.62 220 ARG A N 1
ATOM 1691 C CA . ARG A 1 220 ? 3.668 -4.047 7.812 1.00 96.62 220 ARG A CA 1
ATOM 1692 C C . ARG A 1 220 ? 3.847 -2.784 6.982 1.00 96.62 220 ARG A C 1
ATOM 1694 O O . ARG A 1 220 ? 4.916 -2.551 6.429 1.00 96.62 220 ARG A O 1
ATOM 1701 N N . ILE A 1 221 ? 2.823 -1.938 6.962 1.00 95.00 221 ILE A N 1
ATOM 1702 C CA . ILE A 1 221 ? 2.854 -0.608 6.341 1.00 95.00 221 ILE A CA 1
ATOM 1703 C C . ILE A 1 221 ? 2.955 0.425 7.463 1.00 95.00 221 ILE A C 1
ATOM 1705 O O . ILE A 1 221 ? 2.174 0.380 8.418 1.00 95.00 221 ILE A O 1
ATOM 1709 N N . GLN A 1 222 ? 3.931 1.328 7.378 1.00 95.19 222 GLN A N 1
ATOM 1710 C CA . GLN A 1 222 ? 4.257 2.302 8.421 1.00 95.19 222 GLN A CA 1
ATOM 1711 C C . GLN A 1 222 ? 4.396 3.719 7.852 1.00 95.19 222 GLN A C 1
ATOM 1713 O O . GLN A 1 222 ? 4.864 3.882 6.731 1.00 95.19 222 GLN A O 1
ATOM 1718 N N . GLU A 1 223 ? 4.054 4.734 8.645 1.00 93.62 223 GLU A N 1
ATOM 1719 C CA . GLU A 1 223 ? 4.372 6.151 8.406 1.00 93.62 223 GLU A CA 1
ATOM 1720 C C . GLU A 1 223 ? 5.220 6.653 9.573 1.00 93.62 223 GLU A C 1
ATOM 1722 O O . GLU A 1 223 ? 4.824 6.509 10.730 1.00 93.62 223 GLU A O 1
ATOM 1727 N N . ASN A 1 224 ? 6.386 7.245 9.298 1.00 92.75 224 ASN A N 1
ATOM 1728 C CA . ASN A 1 224 ? 7.269 7.783 10.345 1.00 92.75 224 ASN A CA 1
ATOM 1729 C C . ASN A 1 224 ? 7.610 6.739 11.440 1.00 92.75 224 ASN A C 1
ATOM 1731 O O . ASN A 1 224 ? 7.553 7.034 12.634 1.00 92.75 224 ASN A O 1
ATOM 1735 N N . GLU A 1 225 ? 7.910 5.496 11.035 1.00 94.38 225 GLU A N 1
ATOM 1736 C CA . GLU A 1 225 ? 8.113 4.308 11.899 1.00 94.38 225 GLU A CA 1
ATOM 1737 C C . GLU A 1 225 ? 6.891 3.856 12.723 1.00 94.38 225 GLU A C 1
ATOM 1739 O O . GLU A 1 225 ? 6.957 2.835 13.414 1.00 94.38 225 GLU A O 1
ATOM 1744 N N . LYS A 1 226 ? 5.752 4.550 12.632 1.00 95.50 226 LYS A N 1
ATOM 1745 C CA . LYS A 1 226 ? 4.504 4.136 13.277 1.00 95.50 226 LYS A CA 1
ATOM 1746 C C . LYS A 1 226 ? 3.733 3.191 12.364 1.00 95.50 226 LYS A C 1
ATOM 1748 O O . LYS A 1 226 ? 3.552 3.509 11.190 1.00 95.50 226 LYS A O 1
ATOM 1753 N N . PRO A 1 227 ? 3.280 2.028 12.854 1.00 96.75 227 PRO A N 1
ATOM 1754 C CA . PRO A 1 227 ? 2.462 1.140 12.045 1.00 96.75 227 PRO A CA 1
ATOM 1755 C C . PRO A 1 227 ? 1.129 1.808 11.691 1.00 96.75 227 PRO A C 1
ATOM 1757 O O . PRO A 1 227 ? 0.589 2.590 12.468 1.00 96.75 227 PRO A O 1
ATOM 1760 N N . ILE A 1 228 ? 0.634 1.499 10.495 1.00 96.44 228 ILE A N 1
ATOM 1761 C CA . ILE A 1 228 ? -0.677 1.913 9.978 1.00 96.44 228 ILE A CA 1
ATOM 1762 C C . ILE A 1 228 ? -1.518 0.669 9.706 1.00 96.44 228 ILE A C 1
ATOM 1764 O O . ILE A 1 228 ? -2.686 0.600 10.078 1.00 96.44 228 ILE A O 1
ATOM 1768 N N . ILE A 1 229 ? -0.911 -0.330 9.062 1.00 97.12 229 ILE A N 1
ATOM 1769 C CA . ILE A 1 229 ? -1.553 -1.594 8.706 1.00 97.12 229 ILE A CA 1
ATOM 1770 C C . ILE A 1 229 ? -0.573 -2.722 8.997 1.00 97.12 229 ILE A C 1
ATOM 1772 O O . ILE A 1 229 ? 0.625 -2.610 8.721 1.00 97.12 229 ILE A O 1
ATOM 1776 N N . LYS A 1 230 ? -1.100 -3.817 9.528 1.00 97.56 230 LYS A N 1
ATOM 1777 C CA . LYS A 1 230 ? -0.399 -5.078 9.712 1.00 97.56 230 LYS A CA 1
ATOM 1778 C C . LYS A 1 230 ? -1.307 -6.227 9.286 1.00 97.56 230 LYS A C 1
ATOM 1780 O O . LYS A 1 230 ? -2.458 -6.290 9.712 1.00 97.56 230 LYS A O 1
ATOM 1785 N N . PHE A 1 231 ? -0.804 -7.136 8.468 1.00 97.31 231 PHE A N 1
ATOM 1786 C CA . PHE A 1 231 ? -1.501 -8.369 8.107 1.00 97.31 231 PHE A CA 1
ATOM 1787 C C . PHE A 1 231 ? -0.495 -9.454 7.759 1.00 97.31 231 PHE A C 1
ATOM 1789 O O . PHE A 1 231 ? 0.661 -9.159 7.474 1.00 97.31 231 PHE A O 1
ATOM 1796 N N . ASP A 1 232 ? -0.942 -10.703 7.772 1.00 96.62 232 ASP A N 1
ATOM 1797 C CA . ASP A 1 232 ? -0.108 -11.801 7.310 1.00 96.62 232 ASP A CA 1
ATOM 1798 C C . ASP A 1 232 ? -0.457 -12.160 5.865 1.00 96.62 232 ASP A C 1
ATOM 1800 O O . ASP A 1 232 ? -1.640 -12.243 5.520 1.00 96.62 232 ASP A O 1
ATOM 1804 N N . PHE A 1 233 ? 0.561 -12.444 5.060 1.00 95.75 233 PHE A N 1
ATOM 1805 C CA . PHE A 1 233 ? 0.438 -12.944 3.694 1.00 95.75 233 PHE A CA 1
ATOM 1806 C C . PHE A 1 233 ? 1.157 -14.288 3.562 1.00 95.75 233 PHE A C 1
ATOM 1808 O O . PHE A 1 233 ? 2.174 -14.505 4.212 1.00 95.75 233 PHE A O 1
ATOM 1815 N N . ASP A 1 234 ? 0.611 -15.205 2.770 1.00 95.06 234 ASP A N 1
ATOM 1816 C CA . ASP A 1 234 ? 1.149 -16.557 2.601 1.00 95.06 234 ASP A CA 1
ATOM 1817 C C . ASP A 1 234 ? 1.714 -16.718 1.190 1.00 95.06 234 ASP A C 1
ATOM 1819 O O . ASP A 1 234 ? 0.952 -16.889 0.240 1.00 95.06 234 ASP A O 1
ATOM 1823 N N . PHE A 1 235 ? 3.040 -16.624 1.072 1.00 93.31 235 PHE A N 1
ATOM 1824 C CA . PHE A 1 235 ? 3.760 -16.658 -0.202 1.00 93.31 235 PHE A CA 1
ATOM 1825 C C . PHE A 1 235 ? 3.867 -18.064 -0.811 1.00 93.31 235 PHE A C 1
ATOM 1827 O O . PHE A 1 235 ? 4.275 -18.195 -1.958 1.00 93.31 235 PHE A O 1
ATOM 1834 N N . ASP A 1 236 ? 3.449 -19.113 -0.091 1.00 93.06 236 ASP A N 1
ATOM 1835 C CA . ASP A 1 236 ? 3.371 -20.474 -0.648 1.00 93.06 236 ASP A CA 1
ATOM 1836 C C . ASP A 1 236 ? 2.121 -20.682 -1.526 1.00 93.06 236 ASP A C 1
ATOM 1838 O O . ASP A 1 236 ? 1.938 -21.743 -2.129 1.00 93.06 236 ASP A O 1
ATOM 1842 N N . LYS A 1 237 ? 1.217 -19.697 -1.582 1.00 89.75 237 LYS A N 1
ATOM 1843 C CA . LYS A 1 237 ? 0.012 -19.737 -2.419 1.00 89.75 237 LYS A CA 1
ATOM 1844 C C . LYS A 1 237 ? 0.284 -19.125 -3.789 1.00 89.75 237 LYS A C 1
ATOM 1846 O O . LYS A 1 237 ? 1.078 -18.210 -3.922 1.00 89.75 237 LYS A O 1
ATOM 1851 N N . GLU A 1 238 ? -0.482 -19.545 -4.798 1.00 81.19 238 GLU A N 1
ATOM 1852 C CA . GLU A 1 238 ? -0.381 -19.025 -6.179 1.00 81.19 238 GLU A CA 1
ATOM 1853 C C . GLU A 1 238 ? -0.741 -17.530 -6.328 1.00 81.19 238 GLU A C 1
ATOM 1855 O O . GLU A 1 238 ? -0.635 -16.959 -7.413 1.00 81.19 238 GLU A O 1
ATOM 1860 N N . GLN A 1 239 ? -1.210 -16.884 -5.259 1.00 88.69 239 GLN A N 1
ATOM 1861 C CA . GLN A 1 239 ? -1.583 -15.479 -5.273 1.00 88.69 239 GLN A CA 1
ATOM 1862 C C . GLN A 1 239 ? -0.352 -14.600 -5.040 1.00 88.69 239 GLN A C 1
ATOM 1864 O O . GLN A 1 239 ? 0.344 -14.760 -4.045 1.00 88.69 239 GLN A O 1
ATOM 1869 N N . LYS A 1 240 ? -0.142 -13.619 -5.921 1.00 90.25 240 LYS A N 1
ATOM 1870 C CA . LYS A 1 240 ? 0.881 -12.578 -5.755 1.00 90.25 240 LYS A CA 1
ATOM 1871 C C . LYS A 1 240 ? 0.399 -11.489 -4.799 1.00 90.25 240 LYS A C 1
ATOM 1873 O O . LYS A 1 240 ? -0.794 -11.170 -4.773 1.00 90.25 240 LYS A O 1
ATOM 1878 N N . LEU A 1 241 ? 1.319 -10.913 -4.031 1.00 92.44 241 LEU A N 1
ATOM 1879 C CA . LEU A 1 241 ? 1.037 -9.785 -3.146 1.00 92.44 241 LEU A CA 1
ATOM 1880 C C . LEU A 1 241 ? 0.977 -8.491 -3.970 1.00 92.44 241 LEU A C 1
ATOM 1882 O O . LEU A 1 241 ? 2.009 -7.896 -4.265 1.00 92.44 241 LEU A O 1
ATOM 1886 N N . ASP A 1 242 ? -0.225 -8.032 -4.320 1.00 91.19 242 ASP A N 1
ATOM 1887 C CA . ASP A 1 242 ? -0.433 -6.772 -5.047 1.00 91.19 242 ASP A CA 1
ATOM 1888 C C . ASP A 1 242 ? -0.628 -5.618 -4.058 1.00 91.19 242 ASP A C 1
ATOM 1890 O O . ASP A 1 242 ? -1.732 -5.311 -3.591 1.00 91.19 242 ASP A O 1
ATOM 1894 N N . LEU A 1 243 ? 0.475 -4.948 -3.738 1.00 90.38 243 LEU A N 1
ATOM 1895 C CA . LEU A 1 243 ? 0.474 -3.758 -2.891 1.00 90.38 243 LEU A CA 1
ATOM 1896 C C . LEU A 1 243 ? -0.087 -2.534 -3.635 1.00 90.38 243 LEU A C 1
ATOM 1898 O O . LEU A 1 243 ? -0.521 -1.572 -3.000 1.00 90.38 243 LEU A O 1
ATOM 1902 N N . GLY A 1 244 ? -0.131 -2.564 -4.968 1.00 87.50 244 GLY A N 1
ATOM 1903 C CA . GLY A 1 244 ? -0.657 -1.497 -5.816 1.00 87.50 244 GLY A CA 1
ATOM 1904 C C . GLY A 1 244 ? -2.171 -1.291 -5.703 1.00 87.50 244 GLY A C 1
ATOM 1905 O O . GLY A 1 244 ? -2.657 -0.199 -6.030 1.00 87.50 244 GLY A O 1
ATOM 1906 N N . GLN A 1 245 ? -2.934 -2.276 -5.218 1.00 88.50 245 GLN A N 1
ATOM 1907 C CA . GLN A 1 245 ? -4.373 -2.119 -4.936 1.00 88.50 245 GLN A CA 1
ATOM 1908 C C . GLN A 1 245 ? -4.660 -1.399 -3.620 1.00 88.50 245 GLN A C 1
ATOM 1910 O O . GLN A 1 245 ? -5.777 -0.914 -3.427 1.00 88.50 245 GLN A O 1
ATOM 1915 N N . ILE A 1 246 ? -3.675 -1.305 -2.726 1.00 91.88 246 ILE A N 1
ATOM 1916 C CA . ILE A 1 246 ? -3.899 -0.791 -1.380 1.00 91.88 246 ILE A CA 1
ATOM 1917 C C . ILE A 1 246 ? -4.201 0.707 -1.438 1.00 91.88 246 ILE A C 1
ATOM 1919 O O . ILE A 1 246 ? -3.427 1.512 -1.959 1.00 91.88 246 ILE A O 1
ATOM 1923 N N . ASN A 1 247 ? -5.342 1.091 -0.873 1.00 93.44 247 ASN A N 1
ATOM 1924 C CA . ASN A 1 247 ? -5.733 2.482 -0.701 1.00 93.44 247 ASN A CA 1
ATOM 1925 C C . ASN A 1 247 ? -5.979 2.754 0.780 1.00 93.44 247 ASN A C 1
ATOM 1927 O O . ASN A 1 247 ? -6.814 2.096 1.402 1.00 93.44 247 ASN A O 1
ATOM 1931 N N . VAL A 1 248 ? -5.258 3.737 1.320 1.00 94.69 248 VAL A N 1
ATOM 1932 C CA . VAL A 1 248 ? -5.360 4.141 2.722 1.00 94.69 248 VAL A CA 1
ATOM 1933 C C . VAL A 1 248 ? -5.753 5.608 2.808 1.00 94.69 248 VAL A C 1
ATOM 1935 O O . VAL A 1 248 ? -5.112 6.480 2.226 1.00 94.69 248 VAL A O 1
ATOM 1938 N N . GLU A 1 249 ? -6.797 5.906 3.560 1.00 95.81 249 GLU A N 1
ATOM 1939 C CA . GLU A 1 249 ? -7.257 7.263 3.833 1.00 95.81 249 GLU A CA 1
ATOM 1940 C C . GLU A 1 249 ? -7.267 7.469 5.346 1.00 95.81 249 GLU A C 1
ATOM 1942 O O . GLU A 1 249 ? -7.911 6.706 6.061 1.00 95.81 249 GLU A O 1
ATOM 1947 N N . LYS A 1 250 ? -6.538 8.476 5.835 1.00 95.94 250 LYS A N 1
ATOM 1948 C CA . LYS A 1 250 ? -6.535 8.871 7.252 1.00 95.94 250 LYS A CA 1
ATOM 1949 C C . LYS A 1 250 ? -6.999 10.310 7.426 1.00 95.94 250 LYS A C 1
ATOM 1951 O O . LYS A 1 250 ? -7.104 11.060 6.451 1.00 95.94 250 LYS A O 1
ATOM 1956 N N . GLN A 1 251 ? -7.250 10.710 8.665 1.00 96.38 251 GLN A N 1
ATOM 1957 C CA . GLN A 1 251 ? -7.635 12.081 8.982 1.00 96.38 251 GLN A CA 1
ATOM 1958 C C . GLN A 1 251 ? -6.554 13.107 8.602 1.00 96.38 251 GLN A C 1
ATOM 1960 O O . GLN A 1 251 ? -5.358 12.824 8.667 1.00 96.38 251 GLN A O 1
ATOM 1965 N N . SER A 1 252 ? -6.977 14.314 8.212 1.00 93.88 252 SER A N 1
ATOM 1966 C CA . SER A 1 252 ? -6.048 15.423 7.963 1.00 93.88 252 SER A CA 1
ATOM 1967 C C . SER A 1 252 ? -5.510 16.001 9.277 1.00 93.88 252 SER A C 1
ATOM 1969 O O . SER A 1 252 ? -6.086 15.790 10.343 1.00 93.88 252 SER A O 1
ATOM 1971 N N . SER A 1 253 ? -4.442 16.797 9.211 1.00 90.44 253 SER A N 1
ATOM 1972 C CA . SER A 1 253 ? -3.869 17.467 10.390 1.00 90.44 253 SER A CA 1
ATOM 1973 C C . SER A 1 253 ? -4.781 18.523 11.032 1.00 90.44 253 SER A C 1
ATOM 1975 O O . SER A 1 253 ? -4.470 19.010 12.117 1.00 90.44 253 SER A O 1
ATOM 1977 N N . LEU A 1 254 ? -5.884 18.893 10.371 1.00 92.38 254 LEU A N 1
ATOM 1978 C CA . LEU A 1 254 ? -6.874 19.855 10.865 1.00 92.38 254 LEU A CA 1
ATOM 1979 C C . LEU A 1 254 ? -8.084 19.185 11.527 1.00 92.38 254 LEU A C 1
ATOM 1981 O O . LEU A 1 254 ? -8.876 19.870 12.175 1.00 92.38 254 LEU A O 1
ATOM 1985 N N . GLU A 1 255 ? -8.243 17.873 11.347 1.00 93.94 255 GLU A N 1
ATOM 1986 C CA . GLU A 1 255 ? -9.333 17.119 11.959 1.00 93.94 255 GLU A CA 1
ATOM 1987 C C . GLU A 1 255 ? -9.112 16.975 13.467 1.00 93.94 255 GLU A C 1
ATOM 1989 O O . GLU A 1 255 ? -7.983 16.963 13.957 1.00 93.94 255 GLU A O 1
ATOM 1994 N N . GLN A 1 256 ? -10.207 16.848 14.215 1.00 94.06 256 GLN A N 1
ATOM 1995 C CA . GLN A 1 256 ? -10.178 16.634 15.670 1.00 94.06 256 GLN A CA 1
ATOM 1996 C C . GLN A 1 256 ? -10.471 15.184 16.064 1.00 94.06 256 GLN A C 1
ATOM 1998 O O . GLN A 1 256 ? -10.482 14.852 17.248 1.00 94.06 256 GLN A O 1
ATOM 2003 N N . THR A 1 257 ? -10.729 14.326 15.080 1.00 95.44 257 THR A N 1
ATOM 2004 C CA . THR A 1 257 ? -11.116 12.932 15.276 1.00 95.44 257 THR A CA 1
ATOM 2005 C C . THR A 1 257 ? -10.250 12.056 14.391 1.00 95.44 257 THR A C 1
ATOM 2007 O O . THR A 1 257 ? -10.187 12.258 13.176 1.00 95.44 257 THR A O 1
ATOM 2010 N N . GLY A 1 258 ? -9.558 11.102 15.006 1.00 97.69 258 GLY A N 1
ATOM 2011 C CA . GLY A 1 258 ? -8.778 10.108 14.286 1.00 97.69 258 GLY A CA 1
ATOM 2012 C C . GLY A 1 258 ? -9.668 9.167 13.486 1.00 97.69 258 GLY A C 1
ATOM 2013 O O . GLY A 1 258 ? -10.702 8.715 13.979 1.00 97.69 258 GLY A O 1
ATOM 2014 N N . TYR A 1 259 ? -9.276 8.844 12.257 1.00 98.19 259 TYR A N 1
ATOM 2015 C CA . TYR A 1 259 ? -9.930 7.789 11.491 1.00 98.19 259 TYR A CA 1
ATOM 2016 C C . TYR A 1 259 ? -8.981 7.164 10.480 1.00 98.19 259 TYR A C 1
ATOM 2018 O O . TYR A 1 259 ? -7.992 7.765 10.062 1.00 98.19 259 TYR A O 1
ATOM 2026 N N . ILE A 1 260 ? -9.319 5.956 10.050 1.00 98.19 260 ILE A N 1
ATOM 2027 C CA . ILE A 1 260 ? -8.631 5.277 8.965 1.00 98.19 260 ILE A CA 1
ATOM 2028 C C . ILE A 1 260 ? -9.622 4.468 8.131 1.00 98.19 260 ILE A C 1
ATOM 2030 O O . ILE A 1 260 ? -10.518 3.818 8.668 1.00 98.19 260 ILE A O 1
ATOM 2034 N N . VAL A 1 261 ? -9.441 4.500 6.816 1.00 97.94 261 VAL A N 1
ATOM 2035 C CA . VAL A 1 261 ? -10.113 3.638 5.844 1.00 97.94 261 VAL A CA 1
ATOM 2036 C C . VAL A 1 261 ? -9.040 2.931 5.025 1.00 97.94 261 VAL A C 1
ATOM 2038 O O . VAL A 1 261 ? -8.173 3.583 4.448 1.00 97.94 261 VAL A O 1
ATOM 2041 N N . VAL A 1 262 ? -9.092 1.606 4.971 1.00 96.38 262 VAL A N 1
ATOM 2042 C CA . VAL A 1 262 ? -8.168 0.744 4.228 1.00 96.38 262 VAL A CA 1
ATOM 2043 C C . VAL A 1 262 ? -8.975 -0.112 3.262 1.00 96.38 262 VAL A C 1
ATOM 2045 O O . VAL A 1 262 ? -9.968 -0.718 3.662 1.00 96.38 262 VAL A O 1
ATOM 2048 N N . ARG A 1 263 ? -8.526 -0.161 2.008 1.00 95.00 263 ARG A N 1
ATOM 2049 C CA . ARG A 1 263 ? -9.119 -0.932 0.908 1.00 95.00 263 ARG A CA 1
ATOM 2050 C C . ARG A 1 263 ? -8.034 -1.646 0.109 1.00 95.00 263 ARG A C 1
ATOM 2052 O O . ARG A 1 263 ? -6.890 -1.192 0.106 1.00 95.00 263 ARG A O 1
ATOM 2059 N N . GLY A 1 264 ? -8.409 -2.686 -0.630 1.00 92.12 264 GLY A N 1
ATOM 2060 C CA . GLY A 1 264 ? -7.541 -3.386 -1.583 1.00 92.12 264 GLY A CA 1
ATOM 2061 C C . GLY A 1 264 ? -6.711 -4.516 -0.970 1.00 92.12 264 GLY A C 1
ATOM 2062 O O . GLY A 1 264 ? -5.820 -5.042 -1.631 1.00 92.12 264 GLY A O 1
ATOM 2063 N N . ILE A 1 265 ? -6.993 -4.892 0.282 1.00 92.00 265 ILE A N 1
ATOM 2064 C CA . ILE A 1 265 ? -6.299 -5.967 1.023 1.00 92.00 265 ILE A CA 1
ATOM 2065 C C . ILE A 1 265 ? -7.232 -7.168 1.260 1.00 92.00 265 ILE A C 1
ATOM 2067 O O . ILE A 1 265 ? -6.780 -8.260 1.592 1.00 92.00 265 ILE A O 1
ATOM 2071 N N . GLU A 1 266 ? -8.540 -6.997 1.064 1.00 90.06 266 GLU A N 1
ATOM 2072 C CA . GLU A 1 266 ? -9.591 -7.945 1.460 1.00 90.06 266 GLU A CA 1
ATOM 2073 C C . GLU A 1 266 ? -9.430 -9.326 0.806 1.00 90.06 266 GLU A C 1
ATOM 2075 O O . GLU A 1 266 ? -9.725 -10.342 1.427 1.00 90.06 266 GLU A O 1
ATOM 2080 N N . SER A 1 267 ? -8.945 -9.376 -0.438 1.00 84.69 267 SER A N 1
ATOM 2081 C CA . SER A 1 267 ? -8.689 -10.623 -1.168 1.00 84.69 267 SER A CA 1
ATOM 2082 C C . SER A 1 267 ? -7.329 -11.250 -0.859 1.00 84.69 267 SER A C 1
ATOM 2084 O O . SER A 1 267 ? -7.055 -12.345 -1.337 1.00 84.69 267 SER A O 1
ATOM 2086 N N . GLN A 1 268 ? -6.465 -10.562 -0.109 1.00 87.62 268 GLN A N 1
ATOM 2087 C CA . GLN A 1 268 ? -5.059 -10.930 0.096 1.00 87.62 268 GLN A CA 1
ATOM 2088 C C . GLN A 1 268 ? -4.768 -11.369 1.539 1.00 87.62 268 GLN A C 1
ATOM 2090 O O . GLN A 1 268 ? -3.785 -12.062 1.786 1.00 87.62 268 GLN A O 1
ATOM 2095 N N . ALA A 1 269 ? -5.619 -10.994 2.501 1.00 88.62 269 ALA A N 1
ATOM 2096 C CA . ALA A 1 269 ? -5.429 -11.289 3.919 1.00 88.62 269 ALA A CA 1
ATOM 2097 C C . ALA A 1 269 ? -6.681 -11.907 4.556 1.00 88.62 269 ALA A C 1
ATOM 2099 O O . ALA A 1 269 ? -7.797 -11.434 4.362 1.00 88.62 269 ALA A O 1
ATOM 2100 N N . ASN A 1 270 ? -6.489 -12.917 5.411 1.00 89.75 270 ASN A N 1
ATOM 2101 C CA . ASN A 1 270 ? -7.591 -13.513 6.184 1.00 89.75 270 ASN A CA 1
ATOM 2102 C C . ASN A 1 270 ? -8.162 -12.545 7.234 1.00 89.75 270 ASN A C 1
ATOM 2104 O O . ASN A 1 270 ? -9.357 -12.557 7.528 1.00 89.75 270 ASN A O 1
ATOM 2108 N N . SER A 1 271 ? -7.281 -11.745 7.833 1.00 95.31 271 SER A N 1
ATOM 2109 C CA . SER A 1 271 ? -7.589 -10.719 8.824 1.00 95.31 271 SER A CA 1
ATOM 2110 C C . SER A 1 271 ? -6.453 -9.707 8.863 1.00 95.31 271 SER A C 1
ATOM 2112 O O . SER A 1 271 ? -5.299 -10.075 8.631 1.00 95.31 271 SER A O 1
ATOM 2114 N N . LYS A 1 272 ? -6.752 -8.467 9.240 1.00 96.44 272 LYS A N 1
ATOM 2115 C CA . LYS A 1 272 ? -5.752 -7.416 9.421 1.00 96.44 272 LYS A CA 1
ATOM 2116 C C . LYS A 1 272 ? -5.930 -6.650 10.722 1.00 96.44 272 LYS A C 1
ATOM 2118 O O . LYS A 1 272 ? -6.981 -6.690 11.368 1.00 96.44 272 LYS A O 1
ATOM 2123 N N . THR A 1 273 ? -4.862 -5.951 11.063 1.00 98.19 273 THR A N 1
ATOM 2124 C CA . THR A 1 273 ? -4.771 -4.995 12.152 1.00 98.19 273 THR A CA 1
ATOM 2125 C C . THR A 1 273 ? -4.526 -3.617 11.560 1.00 98.19 273 THR A C 1
ATOM 2127 O O . THR A 1 273 ? -3.640 -3.443 10.721 1.00 98.19 273 THR A O 1
ATOM 2130 N N . ILE A 1 274 ? -5.311 -2.640 11.990 1.00 98.25 274 ILE A N 1
ATOM 2131 C CA . ILE A 1 274 ? -5.145 -1.236 11.621 1.00 98.25 274 ILE A CA 1
ATOM 2132 C C . ILE A 1 274 ? -4.754 -0.423 12.842 1.00 98.25 274 ILE A C 1
ATOM 2134 O O . ILE A 1 274 ? -5.114 -0.754 13.973 1.00 98.25 274 ILE A O 1
ATOM 2138 N N . TYR A 1 275 ? -4.049 0.666 12.583 1.00 98.50 275 TYR A N 1
ATOM 2139 C CA . TYR A 1 275 ? -3.652 1.636 13.581 1.00 98.50 275 TYR A CA 1
ATOM 2140 C C . TYR A 1 275 ? -4.213 2.989 13.156 1.00 98.50 275 TYR A C 1
ATOM 2142 O O . TYR A 1 275 ? -3.870 3.498 12.088 1.00 98.50 275 TYR A O 1
ATOM 2150 N N . LEU A 1 276 ? -5.096 3.555 13.974 1.00 97.44 276 LEU A N 1
ATOM 2151 C CA . LEU A 1 276 ? -5.607 4.911 13.781 1.00 97.44 276 LEU A CA 1
ATOM 2152 C C . LEU A 1 276 ? -5.036 5.837 14.846 1.00 97.44 276 LEU A C 1
ATOM 2154 O O . LEU A 1 276 ? -4.816 5.430 15.987 1.00 97.44 276 LEU A O 1
ATOM 2158 N N . ASP A 1 277 ? -4.792 7.088 14.477 1.00 97.44 277 ASP A N 1
ATOM 2159 C CA . ASP A 1 277 ? -4.277 8.068 15.425 1.00 97.44 277 ASP A CA 1
ATOM 2160 C C . ASP A 1 277 ? -5.336 8.417 16.469 1.00 97.44 277 ASP A C 1
ATOM 2162 O O . ASP A 1 277 ? -6.524 8.507 16.169 1.00 97.44 277 ASP A O 1
ATOM 2166 N N . LYS A 1 278 ? -4.891 8.642 17.702 1.00 97.50 278 LYS A N 1
ATOM 2167 C CA . LYS A 1 278 ? -5.739 9.100 18.797 1.00 97.50 278 LYS A CA 1
ATOM 2168 C C . LYS A 1 278 ? -5.589 10.610 18.934 1.00 97.50 278 LYS A C 1
ATOM 2170 O O . LYS A 1 278 ? -4.594 11.087 19.489 1.00 97.50 278 LYS A O 1
ATOM 2175 N N . LEU A 1 279 ? -6.541 11.369 18.392 1.00 96.81 279 LEU A N 1
ATOM 2176 C CA . LEU A 1 279 ? -6.490 12.834 18.429 1.00 96.81 279 LEU A CA 1
ATOM 2177 C C . LEU A 1 279 ? -7.117 13.386 19.710 1.00 96.81 279 LEU A C 1
ATOM 2179 O O . LEU A 1 279 ? -6.628 14.379 20.260 1.00 96.81 279 LEU A O 1
ATOM 2183 N N . ASN A 1 280 ? -8.132 12.709 20.243 1.00 95.50 280 ASN A N 1
ATOM 2184 C CA . ASN A 1 280 ? -8.693 12.994 21.549 1.00 95.50 280 ASN A CA 1
ATOM 2185 C C . ASN A 1 280 ? -8.052 12.094 22.615 1.00 95.50 280 ASN A C 1
ATOM 2187 O O . ASN A 1 280 ? -8.375 10.919 22.777 1.00 95.50 280 ASN A O 1
ATOM 2191 N N . LYS A 1 281 ? -7.171 12.682 23.428 1.00 94.94 281 LYS A N 1
ATOM 2192 C CA . LYS A 1 281 ? -6.463 11.976 24.513 1.00 94.94 281 LYS A CA 1
ATOM 2193 C C . LYS A 1 281 ? -7.393 11.288 25.513 1.00 94.94 281 LYS A C 1
ATOM 2195 O O . LYS A 1 281 ? -6.991 10.306 26.133 1.00 94.94 281 LYS A O 1
ATOM 2200 N N . GLU A 1 282 ? -8.610 11.799 25.647 1.00 94.88 282 GLU A N 1
ATOM 2201 C CA . GLU A 1 282 ? -9.616 11.312 26.582 1.00 94.88 282 GLU A CA 1
ATOM 2202 C C . GLU A 1 282 ? -10.523 10.222 25.987 1.00 94.88 282 GLU A C 1
ATOM 2204 O O . GLU A 1 282 ? -11.292 9.610 26.731 1.00 94.88 282 GLU A O 1
ATOM 2209 N N . SER A 1 283 ? -10.448 9.974 24.672 1.00 96.31 283 SER A N 1
ATOM 2210 C CA . SER A 1 283 ? -11.151 8.861 24.028 1.00 96.31 283 SER A CA 1
ATOM 2211 C C . SER A 1 283 ? -10.569 7.521 24.484 1.00 96.31 283 SER A C 1
ATOM 2213 O O . SER A 1 283 ? -9.370 7.407 24.747 1.00 96.31 283 SER A O 1
ATOM 2215 N N . LYS A 1 284 ? -11.412 6.496 24.592 1.00 97.44 284 LYS A N 1
ATOM 2216 C CA . LYS A 1 284 ? -11.013 5.120 24.938 1.00 97.44 284 LYS A CA 1
ATOM 2217 C C . LYS A 1 284 ? -11.663 4.080 24.037 1.00 97.44 284 LYS A C 1
ATOM 2219 O O . LYS A 1 284 ? -11.587 2.887 24.322 1.00 97.44 284 LYS A O 1
ATOM 2224 N N . SER A 1 285 ? -12.326 4.526 22.982 1.00 97.94 285 SER A N 1
ATOM 2225 C CA . SER A 1 285 ? -13.209 3.692 22.192 1.00 97.94 285 SER A CA 1
ATOM 2226 C C . SER A 1 285 ? -13.179 4.104 20.729 1.00 97.94 285 SER A C 1
ATOM 2228 O O . SER A 1 285 ? -12.890 5.248 20.358 1.00 97.94 285 SER A O 1
ATOM 2230 N N . VAL A 1 286 ? -13.459 3.126 19.880 1.00 98.44 286 VAL A N 1
ATOM 2231 C CA . VAL A 1 286 ? -13.505 3.282 18.432 1.00 98.44 286 VAL A CA 1
ATOM 2232 C C . VAL A 1 286 ? -14.813 2.719 17.910 1.00 98.44 286 VAL A C 1
ATOM 2234 O O . VAL A 1 286 ? -15.375 1.764 18.445 1.00 98.44 286 VAL A O 1
ATOM 2237 N N . CYS A 1 287 ? -15.290 3.311 16.830 1.00 98.38 287 CYS A N 1
ATOM 2238 C CA . CYS A 1 287 ? -16.322 2.732 16.004 1.00 98.38 287 CYS A CA 1
ATOM 2239 C C . CYS A 1 287 ? -15.644 2.076 14.815 1.00 98.38 287 CYS A C 1
ATOM 2241 O O . CYS A 1 287 ? -14.874 2.746 14.124 1.00 98.38 287 CYS A O 1
ATOM 2243 N N . ILE A 1 288 ? -15.935 0.806 14.558 1.00 98.50 288 ILE A N 1
ATOM 2244 C CA . ILE A 1 288 ? -15.474 0.114 13.355 1.00 98.50 288 ILE A CA 1
ATOM 2245 C C . ILE A 1 288 ? -16.630 -0.175 12.412 1.00 98.50 288 ILE A C 1
ATOM 2247 O O . ILE A 1 288 ? -17.765 -0.323 12.852 1.00 98.50 288 ILE A O 1
ATOM 2251 N N . LYS A 1 289 ? -16.322 -0.294 11.122 1.00 98.19 289 LYS A N 1
ATOM 2252 C CA . LYS A 1 289 ? -17.205 -0.855 10.103 1.00 98.19 289 LYS A CA 1
ATOM 2253 C C . LYS A 1 289 ? -16.428 -1.893 9.307 1.00 98.19 289 LYS A C 1
ATOM 2255 O O . LYS A 1 289 ? -15.579 -1.542 8.485 1.00 98.19 289 LYS A O 1
ATOM 2260 N N . ASP A 1 290 ? -16.701 -3.166 9.578 1.00 97.00 290 ASP A N 1
ATOM 2261 C CA . ASP A 1 290 ? -16.079 -4.291 8.870 1.00 97.00 290 ASP A CA 1
ATOM 2262 C C . ASP A 1 290 ? -16.926 -4.699 7.650 1.00 97.00 290 ASP A C 1
ATOM 2264 O O . ASP A 1 290 ? -17.432 -5.812 7.527 1.00 97.00 290 ASP A O 1
ATOM 2268 N N . ALA A 1 291 ? -17.114 -3.742 6.743 1.00 96.69 291 ALA A N 1
ATOM 2269 C CA . ALA A 1 291 ? -17.759 -3.927 5.448 1.00 96.69 291 ALA A CA 1
ATOM 2270 C C . ALA A 1 291 ? -17.043 -3.070 4.388 1.00 96.69 291 ALA A C 1
ATOM 2272 O O . ALA A 1 291 ? -16.342 -2.122 4.762 1.00 96.69 291 ALA A O 1
ATOM 2273 N N . PRO A 1 292 ? -17.195 -3.365 3.082 1.00 95.75 292 PRO A N 1
ATOM 2274 C CA . PRO A 1 292 ? -16.655 -2.512 2.030 1.00 95.75 292 PRO A CA 1
ATOM 2275 C C . PRO A 1 292 ? -17.160 -1.075 2.182 1.00 95.75 292 PRO A C 1
ATOM 2277 O O . PRO A 1 292 ? -18.366 -0.846 2.292 1.00 95.75 292 PRO A O 1
ATOM 2280 N N . VAL A 1 293 ? -16.237 -0.113 2.192 1.00 96.00 293 VAL A N 1
ATOM 2281 C CA . VAL A 1 293 ? -16.560 1.314 2.269 1.00 96.00 293 VAL A CA 1
ATOM 2282 C C . VAL A 1 293 ? -15.745 2.134 1.274 1.00 96.00 293 VAL A C 1
ATOM 2284 O O . VAL A 1 293 ? -14.576 1.848 1.016 1.00 96.00 293 VAL A O 1
ATOM 2287 N N . ASP A 1 294 ? -16.344 3.204 0.763 1.00 94.12 294 ASP A N 1
ATOM 2288 C CA . ASP A 1 294 ? -15.690 4.159 -0.138 1.00 94.12 294 ASP A CA 1
ATOM 2289 C C . ASP A 1 294 ? -15.090 5.357 0.607 1.00 94.12 294 ASP A C 1
ATOM 2291 O O . ASP A 1 294 ? -14.151 6.000 0.129 1.00 94.12 294 ASP A O 1
ATOM 2295 N N . SER A 1 295 ? -15.636 5.698 1.771 1.00 95.56 295 SER A N 1
ATOM 2296 C CA . SER A 1 295 ? -15.209 6.862 2.544 1.00 95.56 295 SER A CA 1
ATOM 2297 C C . SER A 1 295 ? -15.693 6.787 3.982 1.00 95.56 295 SER A C 1
ATOM 2299 O O . SER A 1 295 ? -16.681 6.121 4.298 1.00 95.56 295 SER A O 1
ATOM 2301 N N . ILE A 1 296 ? -15.043 7.556 4.858 1.00 96.88 296 ILE A N 1
ATOM 2302 C CA . ILE A 1 296 ? -15.400 7.607 6.279 1.00 96.88 296 ILE A CA 1
ATOM 2303 C C . ILE A 1 296 ? -16.820 8.141 6.535 1.00 96.88 296 ILE A C 1
ATOM 2305 O O . ILE A 1 296 ? -17.442 7.821 7.546 1.00 96.88 296 ILE A O 1
ATOM 2309 N N . SER A 1 297 ? -17.378 8.904 5.590 1.00 96.75 297 SER A N 1
ATOM 2310 C CA . SER A 1 297 ? -18.749 9.425 5.655 1.00 96.75 297 SER A C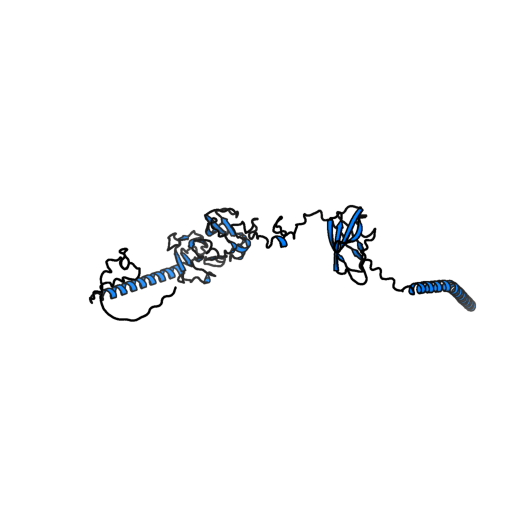A 1
ATOM 2311 C C . SER A 1 297 ? -19.836 8.344 5.633 1.00 96.75 297 SER A C 1
ATOM 2313 O O . SER A 1 297 ? -20.977 8.636 5.979 1.00 96.75 297 SER A O 1
ATOM 2315 N N . GLN A 1 298 ? -19.509 7.105 5.250 1.00 97.38 298 GLN A N 1
ATOM 2316 C CA . GLN A 1 298 ? -20.433 5.966 5.307 1.00 97.38 298 GLN A CA 1
ATOM 2317 C C . GLN A 1 298 ? -20.567 5.363 6.718 1.00 97.38 298 GLN A C 1
ATOM 2319 O O . GLN A 1 298 ? -21.336 4.415 6.900 1.00 97.38 298 GLN A O 1
ATOM 2324 N N . MET A 1 299 ? -19.821 5.886 7.700 1.00 97.88 299 MET A N 1
ATOM 2325 C CA . MET A 1 299 ? -19.938 5.504 9.106 1.00 97.88 299 MET A CA 1
ATOM 2326 C C . MET A 1 299 ? -20.835 6.478 9.871 1.00 97.88 299 MET A C 1
ATOM 2328 O O . MET A 1 299 ? -20.548 7.679 9.923 1.00 97.88 299 MET A O 1
ATOM 2332 N N . SER A 1 300 ? -21.857 5.970 10.551 1.00 96.38 300 SER A N 1
ATOM 2333 C CA . SER A 1 300 ? -22.787 6.771 11.349 1.00 96.38 300 SER A CA 1
ATOM 2334 C C . SER A 1 300 ? -22.080 7.483 12.503 1.00 96.38 300 SER A C 1
ATOM 2336 O O . SER A 1 300 ? -21.134 6.968 13.100 1.00 96.38 300 SER A O 1
ATOM 2338 N N . GLU A 1 301 ? -22.520 8.687 12.858 1.00 93.12 301 GLU A N 1
ATOM 2339 C CA . GLU A 1 301 ? -21.931 9.456 13.967 1.00 93.12 301 GLU A CA 1
ATOM 2340 C C . GLU A 1 301 ? -22.030 8.748 15.324 1.00 93.12 301 GLU A C 1
ATOM 2342 O O . GLU A 1 301 ? -21.214 9.011 16.203 1.00 93.12 301 GLU A O 1
ATOM 2347 N N . LYS A 1 302 ? -23.007 7.851 15.486 1.00 93.50 302 LYS A N 1
ATOM 2348 C CA . LYS A 1 302 ? -23.307 7.151 16.740 1.00 93.50 302 LYS A CA 1
ATOM 2349 C C . LYS A 1 302 ? -22.868 5.689 16.747 1.00 93.50 302 LYS A C 1
ATOM 2351 O O . LYS A 1 302 ? -23.218 4.965 17.665 1.00 93.50 302 LYS A O 1
ATOM 2356 N N . CYS A 1 303 ? -22.136 5.233 15.737 1.00 96.56 303 CYS A N 1
ATOM 2357 C CA . CYS A 1 303 ? -21.755 3.828 15.621 1.00 96.56 303 CYS A CA 1
ATOM 2358 C C . CYS A 1 303 ? -22.936 2.836 15.678 1.00 96.56 303 CYS A C 1
ATOM 2360 O O . CYS A 1 303 ? -22.843 1.774 16.288 1.00 96.56 303 CYS A O 1
ATOM 2362 N N . ASN A 1 304 ? -24.073 3.216 15.099 1.00 94.56 304 ASN A N 1
ATOM 2363 C CA . ASN A 1 304 ? -25.307 2.430 15.082 1.00 94.56 304 ASN A CA 1
ATOM 2364 C C . ASN A 1 304 ? -25.795 2.137 13.655 1.00 94.56 304 ASN A C 1
ATOM 2366 O O . ASN A 1 304 ? -26.941 1.733 13.454 1.00 94.56 304 ASN A O 1
ATOM 2370 N N . GLY A 1 305 ? -24.940 2.386 12.661 1.00 95.81 305 GLY A N 1
ATOM 2371 C CA . GLY A 1 305 ? -25.205 2.029 11.279 1.00 95.81 305 GLY A CA 1
ATOM 2372 C C . GLY A 1 305 ? -25.084 0.526 11.039 1.00 95.81 305 GLY A C 1
ATOM 2373 O O . GLY A 1 305 ? -24.604 -0.240 11.872 1.00 95.81 305 GLY A O 1
ATOM 2374 N N . GLU A 1 306 ? -25.502 0.100 9.852 1.00 95.62 306 GLU A N 1
ATOM 2375 C CA . GLU A 1 306 ? -25.339 -1.286 9.421 1.00 95.62 306 GLU A CA 1
ATOM 2376 C C . GLU A 1 306 ? -23.854 -1.683 9.395 1.00 95.62 306 GLU A C 1
ATOM 2378 O O . GLU A 1 306 ? -23.010 -0.947 8.862 1.00 95.62 306 GLU A O 1
ATOM 2383 N N . SER A 1 307 ? -23.561 -2.851 9.976 1.00 95.81 307 SER A N 1
ATOM 2384 C CA . SER A 1 307 ? -22.213 -3.418 10.127 1.00 95.81 307 SER A CA 1
ATOM 2385 C C . SER A 1 307 ? -21.235 -2.537 10.910 1.00 95.81 307 SER A C 1
ATOM 2387 O O . SER A 1 307 ? -20.021 -2.673 10.752 1.00 95.81 307 SER A O 1
ATOM 2389 N N . GLU A 1 308 ? -21.749 -1.626 11.741 1.00 97.75 308 GLU A N 1
ATOM 2390 C CA . GLU A 1 308 ? -20.941 -0.834 12.663 1.00 97.75 308 GLU A CA 1
ATOM 2391 C C . GLU A 1 308 ? -20.897 -1.469 14.048 1.00 97.75 308 GLU A C 1
ATOM 2393 O O . GLU A 1 308 ? -21.898 -1.973 14.554 1.00 97.75 308 GLU A O 1
ATOM 2398 N N . ILE A 1 309 ? -19.717 -1.446 14.664 1.00 97.38 309 ILE A N 1
ATOM 2399 C CA . ILE A 1 309 ? -19.489 -2.033 15.981 1.00 97.38 309 ILE A CA 1
ATOM 2400 C C . ILE A 1 309 ? -18.724 -1.030 16.833 1.00 97.38 309 ILE A C 1
ATOM 2402 O O . ILE A 1 309 ? -17.615 -0.607 16.503 1.00 97.38 309 ILE A O 1
ATOM 2406 N N . PHE A 1 310 ? -19.324 -0.674 17.964 1.00 97.50 310 PHE A N 1
ATOM 2407 C CA . PHE A 1 310 ? -18.665 0.098 19.008 1.00 97.50 310 PHE A CA 1
ATOM 2408 C C . PHE A 1 310 ? -17.737 -0.810 19.826 1.00 97.50 310 PHE A C 1
ATOM 2410 O O . PHE A 1 310 ? -18.188 -1.824 20.379 1.00 97.50 310 PHE A O 1
ATOM 2417 N N . LEU A 1 311 ? -16.457 -0.445 19.913 1.00 97.75 311 LEU A N 1
ATOM 2418 C CA . LEU A 1 311 ? -15.412 -1.180 20.623 1.00 97.75 311 LEU A CA 1
ATOM 2419 C C . LEU A 1 311 ? -14.746 -0.301 21.685 1.00 97.75 311 LEU A C 1
ATOM 2421 O O . LEU A 1 311 ? -14.244 0.780 21.378 1.00 97.75 311 LEU A O 1
ATOM 2425 N N . ASN A 1 312 ? -14.652 -0.823 22.908 1.00 97.75 312 ASN A N 1
ATOM 2426 C CA . ASN A 1 312 ? -13.759 -0.282 23.928 1.00 97.75 312 ASN A CA 1
ATOM 2427 C C . ASN A 1 312 ? -12.331 -0.769 23.663 1.00 97.75 312 ASN A C 1
ATOM 2429 O O . ASN A 1 312 ? -12.116 -1.931 23.323 1.00 97.75 312 ASN A O 1
ATOM 2433 N N . CYS A 1 313 ? -11.354 0.120 23.812 1.00 98.19 313 CYS A N 1
ATOM 2434 C CA . CYS A 1 313 ? -9.946 -0.153 23.531 1.00 98.19 313 CYS A CA 1
ATOM 2435 C C . CYS A 1 313 ? -9.168 -0.521 24.795 1.00 98.19 313 CYS A 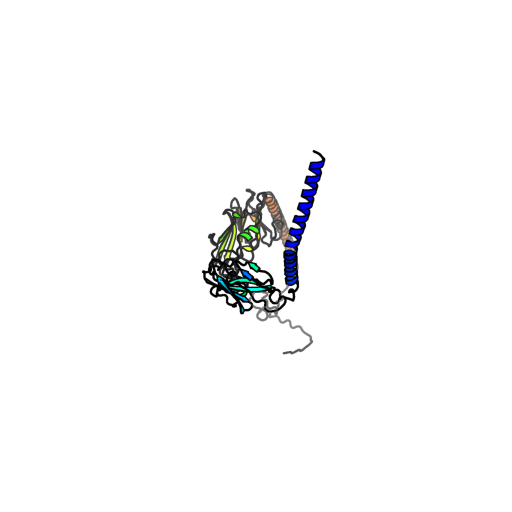C 1
ATOM 2437 O O . CYS A 1 313 ? -8.136 0.067 25.116 1.00 98.19 313 CYS A O 1
ATOM 2439 N N . ASP A 1 314 ? -9.695 -1.497 25.527 1.00 97.94 314 ASP A N 1
ATOM 2440 C CA . ASP A 1 314 ? -9.170 -2.012 26.794 1.00 97.94 314 ASP A CA 1
ATOM 2441 C C . ASP A 1 314 ? -8.463 -3.375 26.650 1.00 97.94 314 ASP A C 1
ATOM 2443 O O . 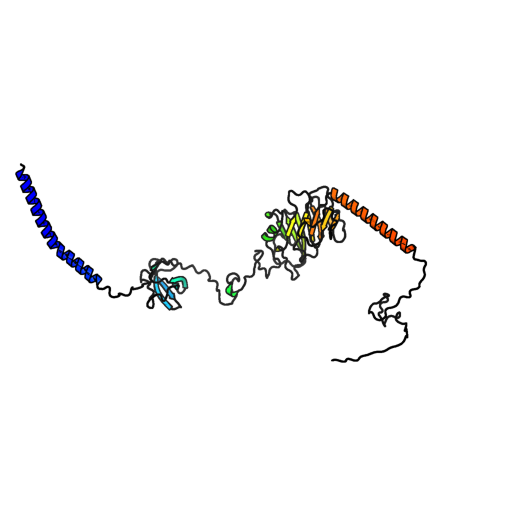ASP A 1 314 ? -8.083 -3.992 27.647 1.00 97.94 314 ASP A O 1
ATOM 2447 N N . GLY A 1 315 ? -8.283 -3.846 25.413 1.00 98.12 315 GLY A N 1
ATOM 2448 C CA . GLY A 1 315 ? -7.703 -5.144 25.080 1.00 98.12 315 GLY A CA 1
ATOM 2449 C C . GLY A 1 315 ? -8.662 -6.321 25.236 1.00 98.12 315 GLY A C 1
ATOM 2450 O O . GLY A 1 315 ? -8.260 -7.468 25.020 1.00 98.12 315 GLY A O 1
ATOM 2451 N N . THR A 1 316 ? -9.927 -6.079 25.587 1.00 97.62 316 THR A N 1
ATOM 2452 C CA . THR A 1 316 ? -10.935 -7.137 25.621 1.00 97.62 316 THR A CA 1
ATOM 2453 C C . THR A 1 316 ? -11.407 -7.485 24.214 1.00 97.62 316 THR A C 1
ATOM 2455 O O . THR A 1 316 ? -11.482 -6.652 23.308 1.00 97.62 316 THR A O 1
ATOM 2458 N N . LYS A 1 317 ? -11.698 -8.771 24.011 1.00 97.75 317 LYS A N 1
ATOM 2459 C CA . LYS A 1 317 ? -12.215 -9.269 22.742 1.00 97.75 317 LYS A CA 1
ATOM 2460 C C . LYS A 1 317 ? -13.730 -9.099 22.714 1.00 97.75 317 LYS A C 1
ATOM 2462 O O . LYS A 1 317 ? -14.420 -9.682 23.549 1.00 97.75 317 LYS A O 1
ATOM 2467 N N . LYS A 1 318 ? -14.239 -8.364 21.727 1.00 97.44 318 LYS A N 1
ATOM 2468 C CA . LYS A 1 318 ? -15.669 -8.267 21.416 1.00 97.44 318 LYS A CA 1
ATOM 2469 C C . LYS A 1 318 ? -15.896 -8.898 20.049 1.00 97.44 318 LYS A C 1
ATOM 2471 O O . LYS A 1 318 ? -15.359 -8.435 19.047 1.00 97.44 318 LYS A O 1
ATOM 2476 N N . GLU A 1 319 ? -16.647 -9.997 20.035 1.00 95.69 319 GLU A N 1
ATOM 2477 C CA . GLU A 1 319 ? -16.796 -10.871 18.863 1.00 95.69 319 GLU A CA 1
ATOM 2478 C C . GLU A 1 319 ? -15.435 -11.375 18.352 1.00 95.69 319 GLU A C 1
ATOM 2480 O O . GLU A 1 319 ? -14.720 -12.055 19.087 1.00 95.69 319 GLU A O 1
ATOM 2485 N N . SER A 1 320 ? -15.052 -11.069 17.110 1.00 96.62 320 SER A N 1
ATOM 2486 C CA . SER A 1 320 ? -13.739 -11.387 16.535 1.00 96.62 320 SER A CA 1
ATOM 2487 C C . SER A 1 320 ? -12.708 -10.270 16.692 1.00 96.62 320 SER A C 1
ATOM 2489 O O . SER A 1 320 ? -11.547 -10.490 16.346 1.00 96.62 320 SER A O 1
ATOM 2491 N N . TYR A 1 321 ? -13.100 -9.111 17.223 1.00 98.25 321 TYR A N 1
ATOM 2492 C CA . TYR A 1 321 ? -12.283 -7.902 17.233 1.00 98.25 321 TYR A CA 1
ATOM 2493 C C . TYR A 1 321 ? -11.637 -7.658 18.593 1.00 98.25 321 TYR A C 1
ATOM 2495 O O . TYR A 1 321 ? -12.215 -7.949 19.641 1.00 98.25 321 TYR A O 1
ATOM 2503 N N . VAL A 1 322 ? -10.436 -7.089 18.573 1.00 98.56 322 VAL A N 1
ATOM 2504 C CA . VAL A 1 322 ? -9.734 -6.611 19.773 1.00 98.56 322 VAL A CA 1
ATOM 2505 C C . VAL A 1 322 ? -9.241 -5.201 19.491 1.00 98.56 322 VAL A C 1
ATOM 2507 O O . VAL A 1 322 ? -8.597 -4.990 18.459 1.00 98.56 322 VAL A O 1
ATOM 2510 N N . CYS A 1 323 ? -9.525 -4.263 20.398 1.00 98.69 323 CYS A N 1
ATOM 2511 C CA . CYS A 1 323 ? -8.966 -2.915 20.355 1.00 98.69 323 CYS A CA 1
ATOM 2512 C C . CYS A 1 323 ? -8.038 -2.664 21.552 1.00 98.69 323 CYS A C 1
ATOM 2514 O O . CYS A 1 323 ? -8.412 -2.947 22.688 1.00 98.69 323 CYS A O 1
ATOM 2516 N N . ASN A 1 324 ? -6.859 -2.090 21.309 1.00 98.62 324 ASN A N 1
ATOM 2517 C CA . ASN A 1 324 ? -5.914 -1.649 22.338 1.00 98.62 324 ASN A CA 1
ATOM 2518 C C . ASN A 1 324 ? -5.654 -0.141 22.220 1.00 98.62 324 ASN A C 1
ATOM 2520 O O . ASN A 1 324 ? -5.399 0.368 21.127 1.00 98.62 324 ASN A O 1
ATOM 2524 N N . ASP A 1 325 ? -5.649 0.572 23.345 1.00 98.19 325 ASP A N 1
ATOM 2525 C CA . ASP A 1 325 ? -5.157 1.950 23.429 1.00 98.19 325 ASP A CA 1
ATOM 2526 C C . ASP A 1 325 ? -3.636 1.967 23.660 1.00 98.19 325 ASP A C 1
ATOM 2528 O O . ASP A 1 325 ? -3.142 1.582 24.722 1.00 98.19 325 ASP A O 1
ATOM 2532 N N . LEU A 1 326 ? -2.882 2.433 22.661 1.00 98.00 326 LEU A N 1
ATOM 2533 C CA . LEU A 1 326 ? -1.420 2.570 22.707 1.00 98.00 326 LEU A CA 1
ATOM 2534 C C . LEU A 1 326 ? -0.979 3.984 23.135 1.00 98.00 326 LEU A C 1
ATOM 2536 O O . LEU A 1 326 ? 0.164 4.396 22.918 1.00 98.00 326 LEU A O 1
ATOM 2540 N N . GLY A 1 327 ? -1.891 4.780 23.693 1.00 97.25 327 GLY A N 1
ATOM 2541 C CA . GLY A 1 327 ? -1.669 6.137 24.184 1.00 97.25 327 GLY A CA 1
ATOM 2542 C C . GLY A 1 327 ? -1.758 7.210 23.100 1.00 97.25 327 GLY A C 1
ATOM 2543 O O . GLY A 1 327 ? -2.433 8.214 23.301 1.00 97.25 327 GLY A O 1
ATOM 2544 N N . SER A 1 328 ? -1.088 7.024 21.957 1.00 97.00 328 SER A N 1
ATOM 2545 C CA . SER A 1 328 ? -1.156 7.963 20.814 1.00 97.00 328 SER A CA 1
ATOM 2546 C C . SER A 1 328 ? -1.860 7.406 19.576 1.00 97.00 328 SER A C 1
ATOM 2548 O O . SER A 1 328 ? -2.125 8.153 18.636 1.00 97.00 328 SER A O 1
ATOM 2550 N N . GLN A 1 329 ? -2.163 6.110 19.579 1.00 98.12 329 GLN A N 1
ATOM 2551 C CA . GLN A 1 329 ? -2.870 5.406 18.515 1.00 98.12 329 GLN A CA 1
ATOM 2552 C C . GLN A 1 329 ? -3.770 4.340 19.140 1.00 98.12 329 GLN A C 1
ATOM 2554 O O . GLN A 1 329 ? -3.452 3.813 20.209 1.00 98.12 329 GLN A O 1
ATOM 2559 N N . PHE A 1 330 ? -4.854 4.003 18.456 1.00 98.56 330 PHE A N 1
ATOM 2560 C CA . PHE A 1 330 ? -5.611 2.788 18.723 1.00 98.56 330 PHE A CA 1
ATOM 2561 C C . PHE A 1 330 ? -5.158 1.699 17.758 1.00 98.56 330 PHE A C 1
ATOM 2563 O O . PHE A 1 330 ? -5.003 1.952 16.564 1.00 98.56 330 PHE A O 1
ATOM 2570 N N . GLU A 1 331 ? -4.959 0.493 18.270 1.00 98.62 331 GLU A N 1
ATOM 2571 C CA . GLU A 1 331 ? -4.714 -0.712 17.481 1.00 98.62 331 GLU A CA 1
ATOM 2572 C C . GLU A 1 331 ? -5.996 -1.534 17.442 1.00 98.62 331 GLU A C 1
ATOM 2574 O O . GLU A 1 331 ? -6.503 -1.915 18.493 1.00 98.62 331 GLU A O 1
ATOM 2579 N N . VAL A 1 332 ? -6.505 -1.837 16.248 1.00 98.62 332 VAL A N 1
ATOM 2580 C CA . VAL A 1 332 ? -7.716 -2.646 16.073 1.00 98.62 332 VAL A CA 1
ATOM 2581 C C . VAL A 1 332 ? -7.416 -3.849 15.199 1.00 98.62 332 VAL A C 1
ATOM 2583 O O . VAL A 1 332 ? -7.011 -3.690 14.050 1.00 98.62 332 VAL A O 1
ATOM 2586 N N . SER A 1 333 ? -7.631 -5.050 15.729 1.00 98.25 333 SER A N 1
ATOM 2587 C CA . SER A 1 333 ? -7.317 -6.321 15.067 1.00 98.25 333 SER A CA 1
ATOM 2588 C C . SER A 1 333 ? -8.558 -7.176 14.808 1.00 98.25 333 SER A C 1
ATOM 2590 O O . SER A 1 333 ? -9.603 -6.978 15.430 1.00 98.25 333 SER A O 1
ATOM 2592 N N . GLY A 1 334 ? -8.429 -8.136 13.887 1.00 97.19 334 GLY A N 1
ATOM 2593 C CA . GLY A 1 334 ? -9.497 -9.078 13.526 1.00 97.19 334 GLY A CA 1
ATOM 2594 C C . GLY A 1 334 ? -10.381 -8.627 12.360 1.00 97.19 334 GLY A C 1
ATOM 2595 O O . GLY A 1 334 ? -11.428 -9.221 12.136 1.00 97.19 334 GLY A O 1
ATOM 2596 N N . LEU A 1 335 ? -9.965 -7.596 11.620 1.00 97.31 335 LEU A N 1
ATOM 2597 C CA . LEU A 1 335 ? -10.763 -6.945 10.579 1.00 97.31 335 LEU A CA 1
ATOM 2598 C C . LEU A 1 335 ? -10.597 -7.608 9.202 1.00 97.31 335 LEU A C 1
ATOM 2600 O O . LEU A 1 335 ? -9.465 -7.886 8.798 1.00 97.31 335 LEU A O 1
ATOM 2604 N N . LYS A 1 336 ? -11.670 -7.773 8.421 1.00 95.75 336 LYS A N 1
ATOM 2605 C CA . LYS A 1 336 ? -11.616 -8.224 7.007 1.00 95.75 336 LYS A CA 1
ATOM 2606 C C . LYS A 1 336 ? -11.640 -7.068 6.015 1.00 95.75 336 LYS A C 1
ATOM 2608 O O . LYS A 1 336 ? -10.780 -6.988 5.147 1.00 95.75 336 LYS A O 1
ATOM 2613 N N . ASN A 1 337 ? -12.491 -6.086 6.259 1.00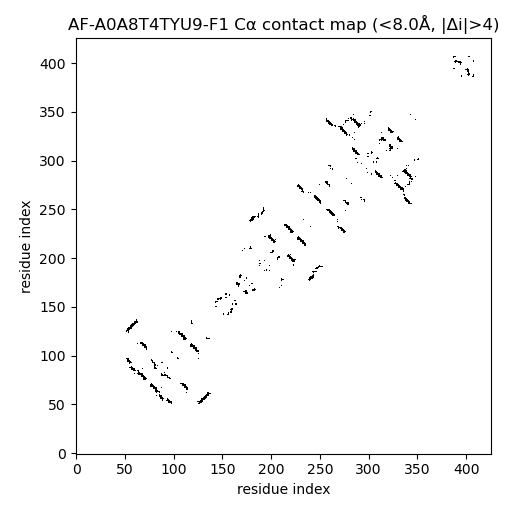 94.50 337 ASN A N 1
ATOM 2614 C CA . ASN A 1 337 ? -12.558 -4.733 5.703 1.00 94.50 337 ASN A CA 1
ATOM 2615 C C . ASN A 1 337 ? -12.193 -3.750 6.817 1.00 94.50 337 ASN A C 1
ATOM 2617 O O . ASN A 1 337 ? -12.183 -4.121 7.988 1.00 94.50 337 ASN A O 1
ATOM 2621 N N . SER A 1 338 ? -11.786 -2.528 6.498 1.00 90.44 338 SER A N 1
ATOM 2622 C CA . SER A 1 338 ? -11.276 -1.641 7.546 1.00 90.44 338 SER A CA 1
ATOM 2623 C C . SER A 1 338 ? -11.692 -0.208 7.339 1.00 90.44 338 SER A C 1
ATOM 2625 O O . SER A 1 338 ? -10.999 0.554 6.676 1.00 90.44 338 SER A O 1
ATOM 2627 N N . ALA A 1 339 ? -12.766 0.177 8.015 1.00 97.81 339 ALA A N 1
ATOM 2628 C CA . ALA A 1 339 ? -12.944 1.547 8.447 1.00 97.81 339 ALA A CA 1
ATOM 2629 C C . ALA A 1 339 ? -13.043 1.598 9.965 1.00 97.81 339 ALA A C 1
ATOM 2631 O O . ALA A 1 339 ? -13.754 0.800 10.579 1.00 97.81 339 ALA A O 1
ATOM 2632 N N . ALA A 1 340 ? -12.319 2.531 10.565 1.00 98.44 340 ALA A N 1
ATOM 2633 C CA . ALA A 1 340 ? -12.412 2.818 11.982 1.00 98.44 340 ALA A CA 1
ATOM 2634 C C . ALA A 1 340 ? -12.330 4.321 12.211 1.00 98.44 340 ALA A C 1
ATOM 2636 O O . ALA A 1 340 ? -11.574 5.021 11.536 1.00 98.44 340 ALA A O 1
ATOM 2637 N N . LYS A 1 341 ? -13.080 4.805 13.194 1.00 98.19 341 LYS A N 1
ATOM 2638 C CA . LYS A 1 341 ? -12.977 6.173 13.695 1.00 98.19 341 LYS A CA 1
ATOM 2639 C C . LYS A 1 341 ? -12.996 6.202 15.206 1.00 98.19 341 LYS A C 1
ATOM 2641 O O . LYS A 1 341 ? -13.676 5.409 15.852 1.00 98.19 341 LYS A O 1
ATOM 2646 N N . GLU A 1 342 ? -12.259 7.151 15.743 1.00 97.94 342 GLU A N 1
ATOM 2647 C CA . GLU A 1 342 ? -12.277 7.514 17.146 1.00 97.94 342 GLU A CA 1
ATOM 2648 C C . GLU A 1 342 ? -13.686 7.953 17.567 1.00 97.94 342 GLU A C 1
ATOM 2650 O O . GLU A 1 342 ? -14.371 8.681 16.841 1.00 97.94 342 GLU A O 1
ATOM 2655 N N . VAL A 1 343 ? -14.122 7.503 18.743 1.00 97.00 343 VAL A N 1
ATOM 2656 C CA . VAL A 1 343 ? -15.381 7.938 19.355 1.00 97.00 343 VAL A CA 1
ATOM 2657 C C . VAL A 1 343 ? -15.061 8.966 20.430 1.00 97.00 343 VAL A C 1
ATOM 2659 O O . VAL A 1 343 ? -14.216 8.752 21.300 1.00 97.00 343 VAL A O 1
ATOM 2662 N N . THR A 1 344 ? -15.708 10.125 20.366 1.00 93.06 344 THR A N 1
ATOM 2663 C CA . THR A 1 344 ? -15.549 11.164 21.391 1.00 93.06 344 THR A CA 1
ATOM 2664 C C . THR A 1 344 ? -16.290 10.786 22.672 1.00 93.06 344 THR A C 1
ATOM 2666 O O . THR A 1 344 ? -17.280 10.063 22.633 1.00 93.06 344 THR A O 1
ATOM 2669 N N . GLN A 1 345 ? -15.886 11.345 23.816 1.00 88.81 345 GLN A N 1
ATOM 2670 C CA . GLN A 1 345 ? -16.585 11.104 25.088 1.00 88.81 345 GLN A CA 1
ATOM 2671 C C . GLN A 1 345 ? -18.068 11.507 25.068 1.00 88.81 345 GLN A C 1
ATOM 2673 O O . GLN A 1 345 ? -18.882 10.947 25.799 1.00 88.81 345 GLN A O 1
ATOM 2678 N N . GLU A 1 346 ? -18.432 12.521 24.281 1.00 89.44 346 GLU A N 1
ATOM 2679 C CA . GLU A 1 346 ? -19.832 12.928 24.136 1.00 89.44 346 GLU A CA 1
ATOM 2680 C C . GLU A 1 346 ? -20.631 11.868 23.380 1.00 89.44 346 GLU A C 1
ATOM 2682 O O . GLU A 1 346 ? -21.725 11.507 23.813 1.00 89.44 346 GLU A O 1
ATOM 2687 N N . GLN A 1 347 ? -20.061 11.321 22.303 1.00 90.25 347 GLN A N 1
ATOM 2688 C CA . GLN A 1 347 ? -20.655 10.210 21.563 1.00 90.25 347 GLN A CA 1
ATOM 2689 C C . GLN A 1 347 ? -20.715 8.941 22.411 1.00 90.25 347 GLN A C 1
ATOM 2691 O O . GLN A 1 347 ? -21.749 8.290 22.423 1.00 90.25 347 GLN A O 1
ATOM 2696 N N . GLU A 1 348 ? -19.665 8.626 23.168 1.00 90.06 348 GLU A N 1
ATOM 2697 C CA . GLU A 1 348 ? -19.610 7.469 24.067 1.00 90.06 348 GLU A CA 1
ATOM 2698 C C . GLU A 1 348 ? -20.774 7.483 25.066 1.00 90.06 348 GLU A C 1
ATOM 2700 O O . GLU A 1 348 ? -21.535 6.525 25.133 1.00 90.06 348 GLU A O 1
ATOM 2705 N N . LYS A 1 349 ? -21.027 8.620 25.729 1.00 91.38 349 LYS A N 1
ATOM 2706 C CA . LYS A 1 349 ? -22.179 8.775 26.639 1.00 91.38 349 LYS A CA 1
ATOM 2707 C C . LYS A 1 349 ? -23.525 8.574 25.946 1.00 91.38 349 LYS A C 1
ATOM 2709 O O . LYS A 1 349 ? -24.466 8.076 26.560 1.00 91.38 349 LYS A O 1
ATOM 2714 N N . VAL A 1 350 ? -23.651 9.023 24.697 1.00 92.50 350 VAL A N 1
ATOM 2715 C CA . VAL A 1 350 ? -24.878 8.841 23.909 1.00 92.50 350 VAL A CA 1
ATOM 2716 C C . VAL A 1 350 ? -25.052 7.371 23.532 1.00 92.50 350 VAL A C 1
ATOM 2718 O O . VAL A 1 350 ? -26.153 6.851 23.676 1.00 92.50 350 VAL A O 1
ATOM 2721 N N . ILE A 1 351 ? -23.976 6.703 23.114 1.00 90.88 351 ILE A N 1
ATOM 2722 C CA . ILE A 1 351 ? -23.965 5.291 22.720 1.00 90.88 351 ILE A CA 1
ATOM 2723 C C . ILE A 1 351 ? -24.293 4.396 23.913 1.00 90.88 351 ILE A C 1
ATOM 2725 O O . ILE A 1 351 ? -25.197 3.573 23.814 1.00 90.88 351 ILE A O 1
ATOM 2729 N N . GLU A 1 352 ? -23.626 4.591 25.052 1.00 90.06 352 GLU A N 1
ATOM 2730 C CA . GLU A 1 352 ? -23.886 3.836 26.284 1.00 90.06 352 GLU A CA 1
ATOM 2731 C C . GLU A 1 352 ? -25.339 3.995 26.738 1.00 90.06 352 GLU A C 1
ATOM 2733 O O . GLU A 1 352 ? -26.002 3.024 27.106 1.00 90.06 352 GLU A O 1
ATOM 2738 N N . LYS A 1 353 ? -25.870 5.221 26.663 1.00 92.00 353 LYS A N 1
ATOM 2739 C CA . LYS A 1 353 ? -27.269 5.483 26.993 1.00 92.00 353 LYS A CA 1
ATOM 2740 C C . LYS A 1 353 ? -28.217 4.757 26.036 1.00 92.00 353 LYS A C 1
ATOM 2742 O O . LYS A 1 353 ? -29.136 4.092 26.506 1.00 92.00 353 LYS A O 1
ATOM 2747 N N . GLU A 1 354 ? -28.002 4.853 24.724 1.00 89.81 354 GLU A N 1
ATOM 2748 C CA . GLU A 1 354 ? -28.841 4.180 23.722 1.00 89.81 354 GLU A CA 1
ATOM 2749 C C . GLU A 1 354 ? -28.793 2.649 23.864 1.00 89.81 354 GLU A C 1
ATOM 2751 O O . GLU A 1 354 ? -29.840 2.008 23.790 1.00 89.81 354 GLU A O 1
ATOM 2756 N N . GLN A 1 355 ? -27.620 2.071 24.143 1.00 88.25 355 GLN A N 1
ATOM 2757 C CA . GLN A 1 355 ? -27.459 0.635 24.397 1.00 88.25 355 GLN A CA 1
ATOM 2758 C C . GLN A 1 355 ? -28.207 0.196 25.662 1.00 88.25 355 GLN A C 1
ATOM 2760 O O . GLN A 1 355 ? -28.968 -0.767 25.612 1.00 88.25 355 GLN A O 1
ATOM 2765 N N . SER A 1 356 ? -28.089 0.948 26.762 1.00 90.81 356 SER A N 1
ATOM 2766 C CA . SER A 1 356 ? -28.825 0.639 27.998 1.00 90.81 356 SER A CA 1
ATOM 2767 C C . SER A 1 356 ? -30.350 0.706 27.814 1.00 90.81 356 SER A C 1
ATOM 2769 O O . SER A 1 356 ? -31.081 -0.143 28.319 1.00 90.81 356 SER A O 1
ATOM 2771 N N . GLU A 1 357 ? -30.849 1.664 27.022 1.00 93.25 357 GLU A N 1
ATOM 2772 C CA . GLU A 1 357 ? -32.278 1.775 26.709 1.00 93.25 357 GLU A CA 1
ATOM 2773 C C . GLU A 1 357 ? -32.774 0.636 25.798 1.00 93.25 357 GLU A C 1
ATOM 2775 O O . GLU A 1 357 ? -33.950 0.264 25.867 1.00 93.25 357 GLU A O 1
ATOM 2780 N N . GLN A 1 358 ? -31.914 0.093 24.927 1.00 88.94 358 GLN A N 1
ATOM 2781 C CA . GLN A 1 358 ? -32.237 -1.056 24.075 1.00 88.94 358 GLN A CA 1
ATOM 2782 C C . GLN A 1 358 ? -32.290 -2.358 24.876 1.00 88.94 358 GLN A C 1
ATOM 2784 O O . GLN A 1 358 ? -33.260 -3.103 24.733 1.00 88.94 358 GLN A O 1
ATOM 2789 N N . GLU A 1 359 ? -31.323 -2.595 25.763 1.00 89.81 359 GLU A N 1
ATOM 2790 C CA . GLU A 1 359 ? -31.325 -3.755 26.664 1.00 89.81 359 GLU A CA 1
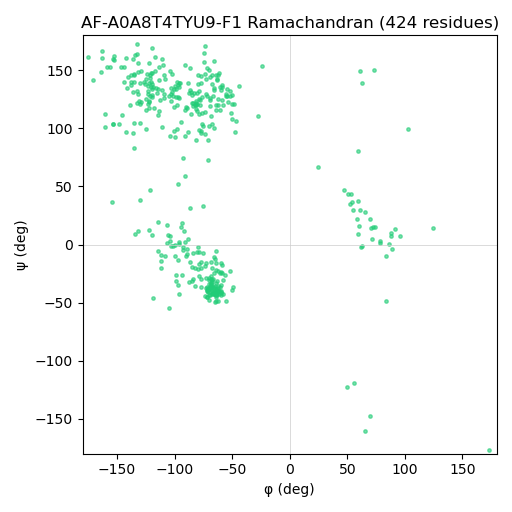ATOM 2791 C C . GLU A 1 359 ? -32.568 -3.760 27.568 1.00 89.81 359 GLU A C 1
ATOM 2793 O O . GLU A 1 359 ? -33.233 -4.786 27.715 1.00 89.81 359 GLU A O 1
ATOM 2798 N N . ASP A 1 360 ? -32.962 -2.598 28.099 1.00 92.81 360 ASP A N 1
ATOM 2799 C CA . ASP A 1 360 ? -34.187 -2.453 28.893 1.00 92.81 360 ASP A CA 1
ATOM 2800 C C . ASP A 1 360 ? -35.464 -2.765 28.097 1.00 92.81 360 ASP A C 1
ATOM 2802 O O . ASP A 1 360 ? -36.433 -3.290 28.656 1.00 92.81 360 ASP A O 1
ATOM 2806 N N . LYS A 1 361 ? -35.508 -2.426 26.802 1.00 91.88 361 LYS A N 1
ATOM 2807 C CA . LYS A 1 361 ? -36.642 -2.765 25.926 1.00 91.88 361 LYS A CA 1
ATOM 2808 C C . LYS A 1 361 ? -36.674 -4.256 25.617 1.00 91.88 361 LYS A C 1
ATOM 2810 O O . LYS A 1 361 ? -37.732 -4.862 25.757 1.00 91.88 361 LYS A O 1
ATOM 2815 N N . GLN A 1 362 ? -35.529 -4.843 25.280 1.00 89.38 362 GLN A N 1
ATOM 2816 C CA . GLN A 1 362 ? -35.423 -6.265 24.964 1.00 89.38 362 GLN A CA 1
ATOM 2817 C C . GLN A 1 362 ? -35.787 -7.134 26.176 1.00 89.38 362 GLN A C 1
ATOM 2819 O O . GLN A 1 362 ? -36.581 -8.063 26.057 1.00 89.38 362 GLN A O 1
ATOM 2824 N N . ASN A 1 363 ? -35.319 -6.772 27.374 1.00 89.88 363 ASN A N 1
ATOM 2825 C CA . ASN A 1 363 ? -35.686 -7.465 28.611 1.00 89.88 363 ASN A CA 1
ATOM 2826 C C . ASN A 1 363 ? -37.189 -7.354 28.933 1.00 89.88 363 ASN A C 1
ATOM 2828 O O . ASN A 1 363 ? -37.770 -8.289 29.484 1.00 89.88 363 ASN A O 1
ATOM 2832 N N . LYS A 1 364 ? -37.841 -6.235 28.587 1.00 91.62 364 LYS A N 1
ATOM 2833 C CA . LYS A 1 364 ? -39.295 -6.074 28.765 1.00 91.62 364 LYS A CA 1
ATOM 2834 C C . LYS A 1 364 ? -40.106 -6.921 27.789 1.00 91.62 364 LYS A C 1
ATOM 2836 O O . LYS A 1 364 ? -41.110 -7.483 28.213 1.00 91.62 364 LYS A O 1
ATOM 2841 N N . GLU A 1 365 ? -39.689 -7.017 26.529 1.00 88.38 365 GLU A N 1
ATOM 2842 C CA . GLU A 1 365 ? -40.363 -7.856 25.528 1.00 88.38 365 GLU A CA 1
ATOM 2843 C C . GLU A 1 365 ? -40.278 -9.343 25.901 1.00 88.38 365 GLU A C 1
ATOM 2845 O O . GLU A 1 365 ? -41.305 -10.019 25.919 1.00 88.38 365 GLU A O 1
ATOM 2850 N N . VAL A 1 366 ? -39.105 -9.819 26.340 1.00 86.06 366 VAL A N 1
ATOM 2851 C CA . VAL A 1 366 ? -38.926 -11.204 26.819 1.00 86.06 366 VAL A CA 1
ATOM 2852 C C . VAL A 1 366 ? -39.841 -11.513 28.011 1.00 86.06 366 VAL A C 1
ATOM 2854 O O . VAL A 1 366 ? -40.509 -12.545 28.032 1.00 86.06 366 VAL A O 1
ATOM 2857 N N . MET A 1 367 ? -39.957 -10.597 28.981 1.00 79.38 367 MET A N 1
ATOM 2858 C CA . MET A 1 367 ? -40.876 -10.782 30.114 1.00 79.38 367 MET A CA 1
ATOM 2859 C C . MET A 1 367 ? -42.359 -10.784 29.712 1.00 79.38 367 MET A C 1
ATOM 2861 O O . MET A 1 367 ? -43.187 -11.341 30.436 1.00 79.38 367 MET A O 1
ATOM 2865 N N . GLN A 1 368 ? -42.716 -10.156 28.592 1.00 74.06 368 GLN A N 1
ATOM 2866 C CA . GLN A 1 368 ? -44.097 -10.088 28.125 1.00 74.06 368 GLN A CA 1
ATOM 2867 C C . GLN A 1 368 ? -44.499 -11.360 27.357 1.00 74.06 368 GLN A C 1
ATOM 2869 O O . GLN A 1 368 ? -45.615 -11.845 27.542 1.00 74.06 368 GLN A O 1
ATOM 2874 N N . GLU A 1 369 ? -43.581 -11.966 26.600 1.00 69.25 369 GLU A N 1
ATOM 2875 C CA . GLU A 1 369 ? -43.810 -13.252 25.919 1.00 69.25 369 GLU A CA 1
ATOM 2876 C C . GLU A 1 369 ? -43.885 -14.444 26.893 1.00 69.25 369 GLU A C 1
ATOM 2878 O O . GLU A 1 369 ? -44.737 -15.327 26.741 1.00 69.25 369 GLU A O 1
ATOM 2883 N N . GLU A 1 370 ? -43.079 -14.459 27.959 1.00 69.69 370 GLU A N 1
ATOM 2884 C CA . GLU A 1 370 ? -43.186 -15.496 29.000 1.00 69.69 370 GLU A CA 1
ATOM 2885 C C . GLU A 1 370 ? -44.513 -15.408 29.782 1.00 69.69 370 GLU A C 1
ATOM 2887 O O . GLU A 1 370 ? -45.059 -16.430 30.211 1.00 69.69 370 GLU A O 1
ATOM 2892 N N . GLY A 1 371 ? -45.083 -14.204 29.913 1.00 58.22 371 GLY A N 1
ATOM 2893 C CA . GLY A 1 371 ? -46.376 -13.972 30.563 1.00 58.22 371 GLY A CA 1
ATOM 2894 C C . GLY A 1 371 ? -47.574 -14.531 29.789 1.00 58.22 371 GLY A C 1
ATOM 2895 O O . GLY A 1 371 ? -48.484 -15.097 30.399 1.00 58.22 371 GLY A O 1
ATOM 2896 N N . ASP A 1 372 ? -47.562 -14.440 28.458 1.00 57.91 372 ASP A N 1
ATOM 2897 C CA . ASP A 1 372 ? -48.638 -14.975 27.610 1.00 57.91 372 ASP A CA 1
ATOM 2898 C C . ASP A 1 372 ? -48.528 -16.498 27.417 1.00 57.91 372 ASP A C 1
ATOM 2900 O O . ASP A 1 372 ? -49.543 -17.194 27.302 1.00 57.91 372 ASP A O 1
ATOM 2904 N N . THR A 1 373 ? -47.316 -17.056 27.496 1.00 54.84 373 THR A N 1
ATOM 2905 C CA . THR A 1 373 ? -47.100 -18.511 27.401 1.00 54.84 373 THR A CA 1
ATOM 2906 C C . THR A 1 373 ? -47.567 -19.250 28.667 1.00 54.84 373 THR A C 1
ATOM 2908 O O . THR A 1 373 ? -48.041 -20.388 28.594 1.00 54.84 373 THR A O 1
ATOM 2911 N N . ALA A 1 374 ? -47.542 -18.593 29.833 1.00 53.62 374 ALA A N 1
ATOM 2912 C CA . ALA A 1 374 ? -48.089 -19.138 31.080 1.00 53.62 374 ALA A CA 1
ATOM 2913 C C . ALA A 1 374 ? -49.635 -19.173 31.120 1.00 53.62 374 ALA A C 1
ATOM 2915 O O . ALA A 1 374 ? -50.211 -19.897 31.933 1.00 53.62 374 ALA A O 1
ATOM 2916 N N . ALA A 1 375 ? -50.324 -18.444 30.232 1.00 50.41 375 ALA A N 1
ATOM 2917 C CA . ALA A 1 375 ? -51.788 -18.409 30.156 1.00 50.41 375 ALA A CA 1
ATOM 2918 C C . ALA A 1 375 ? -52.397 -19.425 29.160 1.00 50.41 375 ALA A C 1
ATOM 2920 O O . ALA A 1 375 ? -53.621 -19.536 29.076 1.00 50.41 375 ALA A O 1
ATOM 2921 N N . GLN A 1 376 ? -51.580 -20.201 28.434 1.00 51.31 376 GLN A N 1
ATOM 2922 C CA . GLN A 1 376 ? -52.031 -21.194 27.441 1.00 51.31 376 GLN A CA 1
ATOM 2923 C C . GLN A 1 376 ? -51.712 -22.662 27.795 1.00 51.31 376 GLN A C 1
ATOM 2925 O O . GLN A 1 376 ? -51.781 -23.532 26.929 1.00 51.31 376 GLN A O 1
ATOM 2930 N N . GLN A 1 377 ? -51.439 -22.989 29.063 1.00 47.59 377 GLN A N 1
ATOM 2931 C CA . GLN A 1 377 ? -51.216 -24.379 29.509 1.00 47.59 377 GLN A CA 1
ATOM 2932 C C . GLN A 1 377 ? -52.461 -25.113 30.054 1.00 47.59 377 GLN A C 1
ATOM 2934 O O . GLN A 1 377 ? -52.313 -26.148 30.699 1.00 47.59 377 GLN A O 1
ATOM 2939 N N . ASP A 1 378 ? -53.687 -24.653 29.768 1.00 53.84 378 ASP A N 1
ATOM 2940 C CA . ASP A 1 378 ? -54.914 -25.336 30.234 1.00 53.84 378 ASP A CA 1
ATOM 2941 C C . ASP A 1 378 ? -55.972 -25.601 29.148 1.00 53.84 378 ASP A C 1
ATOM 2943 O O . ASP A 1 378 ? -57.174 -25.517 29.384 1.00 53.84 378 ASP A O 1
ATOM 2947 N N . LEU A 1 379 ? -55.551 -25.962 27.932 1.00 50.78 379 LEU A N 1
ATOM 2948 C CA . LEU A 1 379 ? -56.434 -26.668 26.996 1.00 50.78 379 LEU A CA 1
ATOM 2949 C C . LEU A 1 379 ? -55.681 -27.817 26.330 1.00 50.78 379 LEU A C 1
ATOM 2951 O O . LEU A 1 379 ? -54.970 -27.660 25.341 1.00 50.78 379 LEU A O 1
ATOM 2955 N N . GLY A 1 380 ? -55.857 -29.001 26.913 1.00 56.84 380 GLY A N 1
ATOM 2956 C CA . GLY A 1 380 ? -55.280 -30.241 26.433 1.00 56.84 380 GLY A CA 1
ATOM 2957 C C . GLY A 1 380 ? -55.629 -30.538 24.978 1.00 56.84 380 GLY A C 1
ATOM 2958 O O . GLY A 1 380 ? -56.797 -30.609 24.592 1.00 56.84 380 GLY A O 1
ATOM 2959 N N . LYS A 1 381 ? -54.602 -30.833 24.184 1.00 44.06 381 LYS A N 1
ATOM 2960 C CA . LYS A 1 381 ? -54.744 -31.727 23.041 1.00 44.06 381 LYS A CA 1
ATOM 2961 C C . LYS A 1 381 ? -53.407 -32.384 22.744 1.00 44.06 381 LYS A C 1
ATOM 2963 O O . LYS A 1 381 ? -52.499 -31.776 22.198 1.00 44.06 381 LYS A O 1
ATOM 2968 N N . SER A 1 382 ? -53.329 -33.647 23.147 1.00 49.91 382 SER A N 1
ATOM 2969 C CA . SER A 1 382 ? -52.327 -34.614 22.720 1.00 49.91 382 SER A CA 1
ATOM 2970 C C . SER A 1 382 ? -52.182 -34.557 21.196 1.00 49.91 382 SER A C 1
ATOM 2972 O O . SER A 1 382 ? -53.076 -34.979 20.461 1.00 49.91 382 SER A O 1
ATOM 2974 N N . ALA A 1 383 ? -51.077 -33.982 20.734 1.00 47.44 383 ALA A N 1
ATOM 2975 C CA . ALA A 1 383 ? -50.579 -34.169 19.387 1.00 47.44 383 ALA A CA 1
ATOM 2976 C C . ALA A 1 383 ? -49.459 -35.201 19.491 1.00 47.44 383 ALA A C 1
ATOM 2978 O O . ALA A 1 383 ? -48.338 -34.896 19.885 1.00 47.44 383 ALA A O 1
ATOM 2979 N N . THR A 1 384 ? -49.800 -36.454 19.210 1.00 54.28 384 THR A N 1
ATOM 2980 C CA . THR A 1 384 ? -48.821 -37.477 18.841 1.00 54.28 384 THR A CA 1
ATOM 2981 C C . THR A 1 384 ? -47.959 -36.939 17.693 1.00 54.28 384 THR A C 1
ATOM 2983 O O . THR A 1 384 ? -48.549 -36.485 16.703 1.00 54.28 384 THR A O 1
ATOM 2986 N N . PRO A 1 385 ? -46.617 -36.972 17.791 1.00 51.28 385 PRO A N 1
ATOM 2987 C CA . PRO A 1 385 ? -45.755 -36.595 16.680 1.00 51.28 385 PRO A CA 1
ATOM 2988 C C . PRO A 1 385 ? -46.080 -37.497 15.487 1.00 51.28 385 PRO A C 1
ATOM 2990 O O . PRO A 1 385 ? -46.116 -38.721 15.602 1.00 51.28 385 PRO A O 1
ATOM 2993 N N . LYS A 1 386 ? -46.420 -36.878 14.355 1.00 52.53 386 LYS A N 1
ATOM 2994 C CA . LYS A 1 386 ? -46.474 -37.565 13.067 1.00 52.53 386 LYS A CA 1
ATOM 2995 C C . LYS A 1 386 ? -45.030 -37.750 12.624 1.00 52.53 386 LYS A C 1
ATOM 2997 O O . LYS A 1 386 ? -44.426 -36.797 12.153 1.00 52.53 386 LYS A O 1
ATOM 3002 N N . TYR A 1 387 ? -44.510 -38.953 12.792 1.00 61.22 387 TYR A N 1
ATOM 3003 C CA . TYR A 1 387 ? -43.275 -39.399 12.156 1.00 61.22 387 TYR A CA 1
ATOM 3004 C C . TYR A 1 387 ? -43.460 -39.266 10.631 1.00 61.22 387 TYR A C 1
ATOM 3006 O O . TYR A 1 387 ? -44.423 -39.809 10.073 1.00 61.22 387 TYR A O 1
ATOM 3014 N N . LEU A 1 388 ? -42.619 -38.456 9.983 1.00 60.44 388 LEU A N 1
ATOM 3015 C CA . LEU A 1 388 ? -42.475 -38.405 8.528 1.00 60.44 388 LEU A CA 1
ATOM 3016 C C . LEU A 1 388 ? -41.558 -39.569 8.147 1.00 60.44 388 LEU A C 1
ATOM 3018 O O . LEU A 1 388 ? -40.420 -39.608 8.583 1.00 60.44 388 LEU A O 1
ATOM 3022 N N . CYS A 1 389 ? -42.071 -40.532 7.385 1.00 75.88 389 CYS A N 1
ATOM 3023 C CA . CYS A 1 389 ? -41.370 -41.791 7.110 1.00 75.88 389 CYS A CA 1
ATOM 3024 C C . CYS A 1 389 ? -40.805 -41.907 5.687 1.00 75.88 389 CYS A C 1
ATOM 3026 O O . CYS A 1 389 ? -40.543 -43.027 5.250 1.00 75.88 389 CYS A O 1
ATOM 3028 N N . GLU A 1 390 ? -40.686 -40.794 4.952 1.00 78.69 390 GLU A N 1
ATOM 3029 C CA . GLU A 1 390 ? -40.198 -40.754 3.559 1.00 78.69 390 GLU A CA 1
ATOM 3030 C C . GLU A 1 390 ? -39.577 -39.381 3.187 1.00 78.69 390 GLU A C 1
ATOM 3032 O O . GLU A 1 390 ? -39.786 -38.890 2.075 1.00 78.69 390 GLU A O 1
ATOM 3037 N N . ASP A 1 391 ? -38.877 -38.706 4.105 1.00 82.75 391 ASP A N 1
ATOM 3038 C CA . ASP A 1 391 ? -38.271 -37.382 3.844 1.00 82.75 391 ASP A CA 1
ATOM 3039 C C . ASP A 1 391 ? -36.735 -37.360 3.872 1.00 82.75 391 ASP A C 1
ATOM 3041 O O . ASP A 1 391 ? -36.135 -36.349 3.492 1.00 82.75 391 ASP A O 1
ATOM 3045 N N . GLY A 1 392 ? -36.092 -38.475 4.233 1.00 82.00 392 GLY A N 1
ATOM 3046 C CA . GLY A 1 392 ? -34.637 -38.581 4.285 1.00 82.00 392 GLY A CA 1
ATOM 3047 C C . GLY A 1 392 ? -33.994 -37.829 5.455 1.00 82.00 392 GLY A C 1
ATOM 3048 O O . GLY A 1 392 ? -32.780 -37.605 5.419 1.00 82.00 392 GLY A O 1
ATOM 3049 N N . ILE A 1 393 ? -34.774 -37.428 6.465 1.00 84.19 393 ILE A N 1
ATOM 3050 C CA . ILE A 1 393 ? -34.317 -36.720 7.665 1.00 84.19 393 ILE A CA 1
ATOM 3051 C C . ILE A 1 393 ? -34.619 -37.575 8.901 1.00 84.19 393 ILE A C 1
ATOM 3053 O O . ILE A 1 393 ? -35.704 -38.128 9.055 1.00 84.19 393 ILE A O 1
ATOM 3057 N N . ASP A 1 394 ? -33.642 -37.669 9.799 1.00 83.31 394 ASP A N 1
ATOM 3058 C CA . ASP A 1 394 ? -33.837 -38.213 11.141 1.00 83.31 394 ASP A CA 1
ATOM 3059 C C . ASP A 1 394 ? -34.547 -37.151 11.997 1.00 83.31 394 ASP A C 1
ATOM 3061 O O . ASP A 1 394 ? -33.964 -36.128 12.361 1.00 83.31 394 ASP A O 1
ATOM 3065 N N . ASN A 1 395 ? -35.847 -37.344 12.220 1.00 80.06 395 ASN A N 1
ATOM 3066 C CA . ASN A 1 395 ? -36.715 -36.353 12.854 1.00 80.06 395 ASN A CA 1
ATOM 3067 C C . ASN A 1 395 ? -36.756 -36.472 14.391 1.00 80.06 395 ASN A C 1
ATOM 3069 O O . ASN A 1 395 ? -37.413 -35.647 15.039 1.00 80.06 395 ASN A O 1
ATOM 3073 N N . ASP A 1 396 ? -36.088 -37.467 14.981 1.00 81.81 396 ASP A N 1
ATOM 3074 C CA . ASP A 1 396 ? -35.975 -37.641 16.434 1.00 81.81 396 ASP A CA 1
ATOM 3075 C C . ASP A 1 396 ? -34.543 -37.911 16.948 1.00 81.81 396 ASP A C 1
ATOM 3077 O O . ASP A 1 396 ? -34.363 -38.131 18.151 1.00 81.81 396 ASP A O 1
ATOM 3081 N N . ASP A 1 397 ? -33.536 -37.730 16.084 1.00 86.06 397 ASP A N 1
ATOM 3082 C CA . ASP A 1 397 ? -32.092 -37.774 16.372 1.00 86.06 397 ASP A CA 1
ATOM 3083 C C . ASP A 1 397 ? -31.617 -39.149 16.907 1.00 86.06 397 ASP A C 1
ATOM 3085 O O . ASP A 1 397 ? -30.653 -39.241 17.683 1.00 86.06 397 ASP A O 1
ATOM 3089 N N . ASP A 1 398 ? -32.278 -40.245 16.514 1.00 88.44 398 ASP A N 1
ATOM 3090 C CA . ASP A 1 398 ? -31.928 -41.614 16.929 1.00 88.44 398 ASP A CA 1
ATOM 3091 C C . ASP A 1 398 ? -30.930 -42.332 15.987 1.00 88.44 398 ASP A C 1
ATOM 3093 O O . ASP A 1 398 ? -30.486 -43.456 16.263 1.00 88.44 398 ASP A O 1
ATOM 3097 N N . LEU A 1 399 ? -30.479 -41.624 14.947 1.00 89.38 399 LEU A N 1
ATOM 3098 C CA . LEU A 1 399 ? -29.592 -42.023 13.848 1.00 89.38 399 LEU A CA 1
ATOM 3099 C C . LEU A 1 399 ? -30.215 -42.988 12.835 1.00 89.38 399 LEU A C 1
ATOM 3101 O O . LEU A 1 399 ? -29.487 -43.583 12.025 1.00 89.38 399 LEU A O 1
ATOM 3105 N N . LEU A 1 400 ? -31.533 -43.155 12.852 1.00 85.56 400 LEU A N 1
ATOM 3106 C CA . LEU A 1 400 ? -32.276 -43.969 11.903 1.00 85.56 400 LEU A CA 1
ATOM 3107 C C . LEU A 1 400 ? -33.172 -43.064 11.050 1.00 85.56 400 LEU A C 1
ATOM 3109 O O . LEU A 1 400 ? -33.713 -42.065 11.495 1.00 85.56 400 LEU A O 1
ATOM 3113 N N . ILE A 1 401 ? -33.274 -43.387 9.761 1.00 87.81 401 ILE A N 1
ATOM 3114 C CA . ILE A 1 401 ? -33.996 -42.567 8.780 1.00 87.81 401 ILE A CA 1
ATOM 3115 C C . ILE A 1 401 ? -35.036 -43.444 8.076 1.00 87.81 401 ILE A C 1
ATOM 3117 O O . ILE A 1 401 ? -34.748 -44.591 7.698 1.00 87.81 401 ILE A O 1
ATOM 3121 N N . ASP A 1 402 ? -36.234 -42.894 7.868 1.00 85.69 402 ASP A N 1
ATOM 3122 C CA . ASP A 1 402 ? -37.339 -43.483 7.106 1.00 85.69 402 ASP A CA 1
ATOM 3123 C C . ASP A 1 402 ? -37.654 -44.940 7.518 1.00 85.69 402 ASP A C 1
ATOM 3125 O O . ASP A 1 402 ? -37.931 -45.265 8.666 1.00 85.69 402 ASP A O 1
ATOM 3129 N N . SER A 1 403 ? -37.594 -45.875 6.566 1.00 85.12 403 SER A N 1
ATOM 3130 C CA . SER A 1 403 ? -37.877 -47.299 6.781 1.00 85.12 403 SER A CA 1
ATOM 3131 C C . SER A 1 403 ? -36.902 -48.022 7.720 1.00 85.12 403 SER A C 1
ATOM 3133 O O . SER A 1 403 ? -37.184 -49.158 8.113 1.00 85.12 403 SER A O 1
ATOM 3135 N N . SER A 1 404 ? -35.767 -47.400 8.060 1.00 86.62 404 SER A N 1
ATOM 3136 C CA . SER A 1 404 ? -34.839 -47.927 9.069 1.00 86.62 404 SER A CA 1
ATOM 3137 C C . SER A 1 404 ? -35.203 -47.484 10.487 1.00 86.62 404 SER A C 1
ATOM 3139 O O . SER A 1 404 ? -34.713 -48.100 11.433 1.00 86.62 404 SER A O 1
ATOM 3141 N N . ASP A 1 405 ? -36.067 -46.476 10.633 1.00 83.19 405 ASP A N 1
ATOM 3142 C CA . ASP A 1 405 ? -36.545 -45.951 11.911 1.00 83.19 405 ASP A CA 1
ATOM 3143 C C . ASP A 1 405 ? -37.707 -46.826 12.463 1.00 83.19 405 ASP A C 1
ATOM 3145 O O . ASP A 1 405 ? -38.752 -46.992 11.817 1.00 83.19 405 ASP A O 1
ATOM 3149 N N . PRO A 1 406 ? -37.570 -47.434 13.662 1.00 81.38 406 PRO A N 1
ATOM 3150 C CA . PRO A 1 406 ? -38.632 -48.186 14.336 1.00 81.38 406 PRO A CA 1
ATOM 3151 C C . PRO A 1 406 ? -39.895 -47.358 14.632 1.00 81.38 406 PRO A C 1
ATOM 3153 O O . PRO A 1 406 ? -40.990 -47.929 14.755 1.00 81.38 406 PRO A O 1
ATOM 3156 N N . GLY A 1 407 ? -39.767 -46.034 14.731 1.00 76.62 407 GLY A N 1
ATOM 3157 C CA . GLY A 1 407 ? -40.844 -45.048 14.807 1.00 76.62 407 GLY A CA 1
ATOM 3158 C C . GLY A 1 407 ? -41.766 -45.070 13.585 1.00 76.62 407 GLY A C 1
ATOM 3159 O O . GLY A 1 407 ? -42.964 -44.800 13.702 1.00 76.62 407 GLY A O 1
ATOM 3160 N N . CYS A 1 408 ? -41.280 -45.563 12.444 1.00 79.00 408 CYS A N 1
ATOM 3161 C CA . CYS A 1 408 ? -42.019 -45.687 11.188 1.00 79.00 408 CYS A CA 1
ATOM 3162 C C . CYS A 1 408 ? -42.834 -46.985 11.032 1.00 79.00 408 CYS A C 1
ATOM 3164 O O . CYS A 1 408 ? -43.055 -47.488 9.928 1.00 79.00 408 CYS A O 1
ATOM 3166 N N . THR A 1 409 ? -43.349 -47.545 12.133 1.00 70.88 409 THR A N 1
ATOM 3167 C CA . THR A 1 409 ? -44.030 -48.857 12.126 1.00 70.88 409 THR A CA 1
ATOM 3168 C C . THR A 1 409 ? -45.560 -48.832 12.020 1.00 70.88 409 THR A C 1
ATOM 3170 O O . THR A 1 409 ? -46.184 -49.895 11.927 1.00 70.88 409 THR A O 1
ATOM 3173 N N . ASN A 1 410 ? -46.212 -47.669 11.924 1.00 56.62 410 ASN A N 1
ATOM 3174 C CA . ASN A 1 410 ? -47.678 -47.615 11.857 1.00 56.62 410 ASN A CA 1
ATOM 3175 C C . ASN A 1 410 ? -48.239 -47.447 10.439 1.00 56.62 410 ASN A C 1
ATOM 3177 O O . ASN A 1 410 ? -48.516 -46.353 9.954 1.00 56.62 410 ASN A O 1
ATOM 3181 N N . ARG A 1 411 ? -48.532 -48.603 9.828 1.00 53.97 411 ARG A N 1
ATOM 3182 C CA . ARG A 1 411 ? -49.482 -48.764 8.718 1.00 53.97 411 ARG A CA 1
ATOM 3183 C C . ARG A 1 411 ? -50.827 -48.106 9.047 1.00 53.97 411 ARG A C 1
ATOM 3185 O O . ARG A 1 411 ? -51.642 -48.701 9.753 1.00 53.97 411 ARG A O 1
ATOM 3192 N N . LEU A 1 412 ? -51.141 -46.984 8.408 1.00 45.31 412 LEU A N 1
ATOM 3193 C CA . LEU A 1 412 ? -52.533 -46.651 8.108 1.00 45.31 412 LEU A CA 1
ATOM 3194 C C . LEU A 1 412 ? -52.904 -47.260 6.756 1.00 45.31 412 LEU A C 1
ATOM 3196 O O . LEU A 1 412 ? -52.649 -46.713 5.690 1.00 45.31 412 LEU A O 1
ATOM 3200 N N . LYS A 1 413 ? -53.531 -48.439 6.825 1.00 51.44 413 LYS A N 1
ATOM 3201 C CA . LYS A 1 413 ? -54.387 -48.943 5.751 1.00 51.44 413 LYS A CA 1
ATOM 3202 C C . LYS A 1 413 ? -55.663 -48.099 5.701 1.00 51.44 413 LYS A C 1
ATOM 3204 O O . LYS A 1 413 ? -56.582 -48.355 6.470 1.00 51.44 413 LYS A O 1
ATOM 3209 N N . THR A 1 414 ? -55.732 -47.180 4.752 1.00 42.41 414 THR A N 1
ATOM 3210 C CA . THR A 1 414 ? -56.960 -46.627 4.149 1.00 42.41 414 THR A CA 1
ATOM 3211 C C . THR A 1 414 ? -56.519 -46.187 2.748 1.00 42.41 414 THR A C 1
ATOM 3213 O O . THR A 1 414 ? -55.687 -45.299 2.655 1.00 42.41 414 THR A O 1
ATOM 3216 N N . GLY A 1 415 ? -56.813 -46.871 1.643 1.00 44.62 415 GLY A N 1
ATOM 3217 C CA . GLY A 1 415 ? -58.133 -47.231 1.132 1.00 44.62 415 GLY A CA 1
ATOM 3218 C C . GLY A 1 415 ? -58.473 -46.283 -0.029 1.00 44.62 415 GLY A C 1
ATOM 3219 O O . GLY A 1 415 ? -58.896 -45.172 0.253 1.00 44.62 415 GLY A O 1
ATOM 3220 N N . ASP A 1 416 ? -58.278 -46.771 -1.268 1.00 42.25 416 ASP A N 1
ATOM 3221 C CA . ASP A 1 416 ? -58.818 -46.328 -2.580 1.00 42.25 416 ASP A CA 1
ATOM 3222 C C . ASP A 1 416 ? -58.443 -44.895 -3.072 1.00 42.25 416 ASP A C 1
ATOM 3224 O O . ASP A 1 416 ? -58.427 -43.955 -2.296 1.00 42.25 416 ASP A O 1
ATOM 3228 N N . ALA A 1 417 ? -58.121 -44.572 -4.336 1.00 39.72 417 ALA A N 1
ATOM 3229 C CA . ALA A 1 417 ? -58.397 -45.158 -5.649 1.00 39.72 417 ALA A CA 1
ATOM 3230 C C . ALA A 1 417 ? -57.435 -44.595 -6.743 1.00 39.72 417 ALA A C 1
ATOM 3232 O O . ALA A 1 417 ? -56.769 -43.590 -6.524 1.00 39.72 417 ALA A O 1
ATOM 3233 N N . ALA A 1 418 ? -57.434 -45.272 -7.905 1.00 44.44 418 ALA A N 1
ATOM 3234 C CA . ALA A 1 418 ? -56.830 -45.028 -9.239 1.00 44.44 418 ALA A CA 1
ATOM 3235 C C . ALA A 1 418 ? -56.509 -43.562 -9.648 1.00 44.44 418 ALA A C 1
ATOM 3237 O O . ALA A 1 418 ? -57.174 -42.648 -9.182 1.00 44.44 418 ALA A O 1
ATOM 3238 N N . ILE A 1 419 ? -55.544 -43.260 -10.540 1.00 41.88 419 ILE A N 1
ATOM 3239 C CA . ILE A 1 419 ? -55.470 -43.579 -11.992 1.00 41.88 419 ILE A CA 1
ATOM 3240 C C . ILE A 1 419 ? -54.079 -43.232 -12.582 1.00 41.88 419 ILE A C 1
ATOM 3242 O O . ILE A 1 419 ? -53.594 -42.153 -12.278 1.00 41.88 419 ILE A O 1
ATOM 3246 N N . GLY A 1 420 ? -53.565 -44.085 -13.494 1.00 39.69 420 GLY A N 1
ATOM 3247 C CA . GLY A 1 420 ? -52.743 -43.770 -14.696 1.00 39.69 420 GLY A CA 1
ATOM 3248 C C . GLY A 1 420 ? -51.383 -43.066 -14.518 1.00 39.69 420 GLY A C 1
ATOM 3249 O O . GLY A 1 420 ? -51.208 -42.254 -13.634 1.00 39.69 420 GLY A O 1
ATOM 3250 N N . GLU A 1 421 ? -50.355 -43.249 -15.338 1.00 44.81 421 GLU A N 1
ATOM 3251 C CA . GLU A 1 421 ? -50.236 -43.867 -16.649 1.00 44.81 421 GLU A CA 1
ATOM 3252 C C . GLU A 1 421 ? -48.738 -44.123 -16.898 1.00 44.81 421 GLU A C 1
ATOM 3254 O O . GLU A 1 421 ? -47.862 -43.427 -16.388 1.00 44.81 421 GLU A O 1
ATOM 3259 N N . ASP A 1 422 ? -48.497 -45.185 -17.646 1.00 52.59 422 ASP A N 1
ATOM 3260 C CA . ASP A 1 422 ? -47.238 -45.746 -18.117 1.00 52.59 422 ASP A CA 1
ATOM 3261 C C . ASP A 1 422 ? -46.525 -44.807 -19.110 1.00 52.59 422 ASP A C 1
ATOM 3263 O O . ASP A 1 422 ? -47.152 -44.431 -20.096 1.00 52.59 422 ASP A O 1
ATOM 3267 N N . VAL A 1 423 ? -45.239 -44.473 -18.904 1.00 50.75 423 VAL A N 1
ATOM 3268 C CA . VAL A 1 423 ? -44.316 -44.096 -19.999 1.00 50.75 423 VAL A CA 1
ATOM 3269 C C . VAL A 1 423 ? -42.874 -44.514 -19.668 1.00 50.75 423 VAL A C 1
ATOM 3271 O O . VAL A 1 423 ? -42.158 -43.859 -18.912 1.00 50.75 423 VAL A O 1
ATOM 3274 N N . LEU A 1 424 ? -42.457 -45.603 -20.313 1.00 59.28 424 LEU A N 1
ATOM 3275 C CA . LEU A 1 424 ? -41.087 -45.931 -20.723 1.00 59.28 424 LEU A CA 1
ATOM 3276 C C . LEU A 1 424 ? -40.515 -44.882 -21.694 1.00 59.28 424 LEU A C 1
ATOM 3278 O O . LEU A 1 424 ? -41.193 -44.592 -22.673 1.00 59.28 424 LEU A O 1
ATOM 3282 N N . MET A 1 425 ? -39.262 -44.449 -21.505 1.00 47.88 425 MET A N 1
ATOM 3283 C CA . MET A 1 425 ? -38.209 -44.278 -22.540 1.00 47.88 425 MET A CA 1
ATOM 3284 C C . MET A 1 425 ? -36.852 -44.256 -21.809 1.00 47.88 425 MET A C 1
ATOM 3286 O O . MET A 1 425 ? -36.713 -43.530 -20.829 1.00 47.88 425 MET A O 1
ATOM 3290 N N . GLU A 1 426 ? -36.022 -45.284 -22.014 1.00 55.03 426 GLU A N 1
ATOM 3291 C CA . GLU A 1 426 ? -34.758 -45.264 -22.795 1.00 55.03 426 GLU A CA 1
ATOM 3292 C C . GLU A 1 426 ? -33.627 -44.427 -22.186 1.00 55.03 426 GLU A C 1
ATOM 3294 O O . GLU A 1 426 ? -33.717 -43.181 -22.185 1.00 55.03 426 GLU A O 1
#

Radius of gyration: 50.79 Å; Cα contacts (8 Å, |Δi|>4): 674; chains: 1; bounding box: 101×136×117 Å

Secondary structure (DSSP, 8-state):
-HHHHHHHHHHHHHHHHHHHHHHHHHHHHHHHHHHHHHHHHHT--S-------EEEEEEEES--TTPEEEEEETTEEEEEEE-BTTEESBTTB-EE---STTTTTTTPEEEEEETTEEEEEEE--TT-EEE--EE----------SSS---S-TTT-HHHH-SPPP-SS-SSS-TTT-SEE--HHHHHHH-BS--GGGEEEEETTBSS--S---SEEEEEEEETTEEEEEEEEETTSS--EEGGG-EEEE--TT-SS-EEEEES-TTT-S-EEEEEE--STT--EEEEE-S--SSGGGS-TTS-STTEEEEESEEEEETTEEEEE-SSEEEEEEESSEEEEEPPHHHHHHHHHHHHHHHHHHHHHHHHHHHHHTTSSSS---------SSSSS-SSSSS--GGG-GGG------------------